Protein AF-A0A4Q5V086-F1 (afdb_monomer)

Nearest PDB structures (foldseek):
  8upi-assembly1_A  TM=7.782E-01  e=4.103E-27  Mesorhizobium sp. AP09
  1uqw-assembly2_B  TM=8.683E-01  e=8.992E-23  Escherichia coli K-12
  6hlx-assembly1_A  TM=8.145E-01  e=2.356E-22  Agrobacterium tumefaciens
  7ofw-assembly1_A  TM=7.647E-01  e=2.782E-21  Haemophilus influenzae 86-028NP
  7ofz-assembly2_A  TM=7.663E-01  e=8.734E-21  Haemophilus influenzae 86-028NP

Sequence (528 aa):
MWAVHQLYSTLVEVDANGSLKPLIARSWEFSPDKKSIRFNLRTDIFFHNDAVFANGKGRRIIAEDVRYSLNRIIDAATASPGAWIFNNRVDSLQPFVAINDSTFQVNLLKPFHPILGILSMQYCSVVPKEAVEKYGLDFRRHAVGSGPFQFVAWEEGQALILKKNEHYFERDSAGNTLPYLDGVKVNFYDSKATEFLEFRQGRLDFINDIDPSFKDEVLTKTGNLKKQWEGMIYLNKHPYLNIEYFGILHDSSNALLKNSPLRFKKVRQAINYAINRKKMMLYLRNSIGTAAESGFVPQGLPSFDADKVKGYNYDVERAQRLLTEAGFPAGKGLPEIKLLTIPIYTNLASYVANELKQVGVQPICQSRWLNAVSVRLTPEQYATVANMPFVKAIQAIDPAIVITSIALPANPHMAPVMSQIQAPDFMKAGLTGRFVNIGVIDAGFFGADSANALKHIFARDGVKRVRDYVNEKKTHSDLFRTLESNADFHGTEVLAAIAGNDPSENIQFGLATDATFYLARSDQGNRE

Secondary structure (DSSP, 8-state):
-HHHHHH---SEEE-TTS-EEESSEEEEEE-TTSSEEEEEEPSS-BPPP-TTSGGGPPPBP-HHHHHHHHHHHH-GGGT-TTGGGGTTTB-SS-SEEEEETTEEEEEBSS--TTHHHHHTSGGG----HHHHHHHGGGGGGS----SSEEEEEEETTTEEEEEE-TT---B-TT-PBSP-SSEEEEE--S-HHHHHHHHHTTS-S--S---TTTHHHHB-TTSPBPGGGTTT--------S----------TTSGGGTT-GGGSHHHHHHHHHT--HHHHHHHHSTT-S----S-SS-TTSTT--TTT-------HHHHHHHHHHTT-GGGTTPPPEEEEE-GGGHHHHHHHHHHHHHTT--EEEEE-S-S-------HHHHHHHHT-TT----------S----PPPPP-PEEPHHHHHTTHHHHHHTT---TT-EEEEEES--TTTTT-GGGHHHHHTT-EEEEEESS-TT--TTHHHH--SSGGGGHHHHHHHHHH-EETTTTEE--S-TT-EEEEEE---SS--

Foldseek 3Di:
DVVLQQFFAFQWAADPLRDIAGDQFNDWDADPQQQKIKTFGDFQFWKCFAPLDDVSGTDTQFLVLLQVLVVLLCDVVNVHPNVVLCVQFFDPPPQWDRPDRGMIMGGTPHNDVCVSVSRNDSSSTGADPSLCVVCPVCCVQVPMHGHQWHWDGDDPQAKTKTAGDPSRDDADPVRHDDDPDRIDIDGHDPDLVVVVVCVLVVNDPDDDDHQLVCCVVAAALQRDGDPVCVVVDDDDADFDFDFDDFDQDQPCVDPVCVQALSVDPLLVLLLLQLAAQVVCCSPRVSVSDDRPQFDGGGPSDPPGDSPPRGGYHHDLVSSQVSCVVSVQRLNNPHDEAEAEDAPSCPVVSVRSQVSCVSSNHHYDYDYPPDLDDDDDADPVRCVVLVPDPSNPDDDDDPCPPPPPPDPPQPQFAEDPVCVVVVVVVCVVVVNFLAAAEDEQEFQAQAQLCPDQQNVLCVVVVQEVEEEEPPDRVDDRVCRHHDDPAPRNNVSSVVVQLAATAHSVNSYRNHRHVRYRYYYYYDHNPVPD

pLDDT: mean 88.46, std 11.29, range [31.58, 98.81]

Mean predicted aligned error: 15.0 Å

Structure (mmCIF, N/CA/C/O backbone):
data_AF-A0A4Q5V086-F1
#
_entry.id   AF-A0A4Q5V086-F1
#
loop_
_atom_site.group_PDB
_atom_site.id
_atom_site.type_symbol
_atom_site.label_atom_id
_atom_site.label_alt_id
_atom_site.label_comp_id
_atom_site.label_asym_id
_atom_site.label_entity_id
_atom_site.label_seq_id
_atom_site.pdbx_PDB_ins_code
_atom_site.Cartn_x
_atom_site.Cartn_y
_atom_site.Cartn_z
_atom_site.occupancy
_atom_site.B_iso_or_equiv
_atom_site.auth_seq_id
_atom_site.auth_comp_id
_atom_site.auth_asym_id
_atom_site.auth_atom_id
_atom_site.pdbx_PDB_model_num
ATOM 1 N N . MET A 1 1 ? -4.009 0.161 1.620 1.00 58.19 1 MET A N 1
ATOM 2 C CA . MET A 1 1 ? -3.308 0.682 2.818 1.00 58.19 1 MET A CA 1
ATOM 3 C C . MET A 1 1 ? -3.988 1.916 3.392 1.00 58.19 1 MET A C 1
ATOM 5 O O . MET A 1 1 ? -4.341 1.856 4.555 1.00 58.19 1 MET A O 1
ATOM 9 N N . TRP A 1 2 ? -4.232 2.981 2.617 1.00 77.31 2 TRP A N 1
ATOM 10 C CA . TRP A 1 2 ? -4.774 4.243 3.154 1.00 77.31 2 TRP A CA 1
ATOM 11 C C . TRP A 1 2 ? -6.122 4.073 3.863 1.00 77.31 2 TRP A C 1
ATOM 13 O O . TRP A 1 2 ? -6.234 4.405 5.033 1.00 77.31 2 TRP A O 1
ATOM 23 N N . ALA A 1 3 ? -7.103 3.442 3.212 1.00 87.50 3 ALA A N 1
ATOM 24 C CA . ALA A 1 3 ? -8.406 3.181 3.830 1.00 87.50 3 ALA A CA 1
ATOM 25 C C . ALA A 1 3 ? -8.333 2.316 5.106 1.00 87.50 3 ALA A C 1
ATOM 27 O O . ALA A 1 3 ? -9.160 2.469 5.996 1.00 87.50 3 ALA A O 1
ATOM 28 N N . VAL A 1 4 ? -7.330 1.436 5.217 1.00 91.75 4 VAL A N 1
ATOM 29 C CA . VAL A 1 4 ? -7.139 0.579 6.401 1.00 91.75 4 VAL A CA 1
ATOM 30 C C . VAL A 1 4 ? -6.688 1.422 7.593 1.00 91.75 4 VAL A C 1
ATOM 32 O O . VAL A 1 4 ? -7.256 1.290 8.670 1.00 91.75 4 VAL A O 1
ATOM 35 N N . HIS A 1 5 ? -5.756 2.354 7.376 1.00 90.38 5 HIS A N 1
ATOM 36 C CA . HIS A 1 5 ? -5.285 3.278 8.412 1.00 90.38 5 HIS A CA 1
ATOM 37 C C . HIS A 1 5 ? -6.404 4.178 8.958 1.00 90.38 5 HIS A C 1
ATOM 39 O O . HIS A 1 5 ? -6.404 4.540 10.128 1.00 90.38 5 HIS A O 1
ATOM 45 N N . GLN A 1 6 ? -7.400 4.497 8.125 1.00 94.88 6 GLN A N 1
ATOM 46 C CA . GLN A 1 6 ? -8.560 5.278 8.561 1.00 94.88 6 GLN A CA 1
ATOM 47 C C . GLN A 1 6 ? -9.532 4.470 9.426 1.00 94.88 6 GLN A C 1
ATOM 49 O O . GLN A 1 6 ? -10.241 5.052 10.242 1.00 94.88 6 GLN A O 1
ATOM 54 N N . LEU A 1 7 ? -9.574 3.147 9.251 1.00 96.62 7 LEU A N 1
ATOM 55 C CA . LEU A 1 7 ? -10.526 2.252 9.910 1.00 96.62 7 LEU A CA 1
ATOM 56 C C . LEU A 1 7 ? -9.970 1.616 11.186 1.00 96.62 7 LEU A C 1
ATOM 58 O O . LEU A 1 7 ? -10.720 1.370 12.129 1.00 96.62 7 LEU A O 1
ATOM 62 N N . TYR A 1 8 ? -8.673 1.332 11.244 1.00 97.50 8 TYR A N 1
ATOM 63 C CA . TYR A 1 8 ? -8.088 0.491 12.286 1.00 97.50 8 TYR A CA 1
ATOM 64 C C . TYR A 1 8 ? -6.887 1.146 12.963 1.00 97.50 8 TYR A C 1
ATOM 66 O O . TYR A 1 8 ? -6.212 1.985 12.379 1.00 97.50 8 TYR A O 1
ATOM 74 N N . SER A 1 9 ? -6.579 0.692 14.179 1.00 97.50 9 SER A N 1
ATOM 75 C CA . SER A 1 9 ? -5.392 1.109 14.930 1.00 97.50 9 SER A CA 1
ATOM 76 C C . SER A 1 9 ? -4.487 -0.091 15.229 1.00 97.50 9 SER A C 1
ATOM 78 O O . SER A 1 9 ? -4.946 -1.226 15.366 1.00 97.50 9 SER A O 1
ATOM 80 N N . THR A 1 10 ? -3.186 0.160 15.327 1.00 97.81 10 THR A N 1
ATOM 81 C CA . THR A 1 10 ? -2.130 -0.799 15.694 1.00 97.81 10 THR A CA 1
ATOM 82 C C . THR A 1 10 ? -1.638 -0.556 17.129 1.00 97.81 10 THR A C 1
ATOM 84 O O . THR A 1 10 ? -2.031 0.406 17.790 1.00 97.81 10 THR A O 1
ATOM 87 N N . LEU A 1 11 ? -0.754 -1.421 17.644 1.00 97.88 11 LEU A N 1
ATOM 88 C CA . LEU A 1 11 ? -0.121 -1.211 18.959 1.00 97.88 11 LEU A CA 1
ATOM 89 C C . LEU A 1 11 ? 0.685 0.091 19.018 1.00 97.88 11 LEU A C 1
ATOM 91 O O . LEU A 1 11 ? 0.629 0.818 20.008 1.00 97.88 11 LEU A O 1
ATOM 95 N N . VAL A 1 12 ? 1.436 0.348 17.956 1.00 97.31 12 VAL A N 1
ATOM 96 C CA . VAL A 1 12 ? 2.321 1.499 17.773 1.00 97.31 12 VAL A CA 1
ATOM 97 C C . VAL A 1 12 ? 2.159 2.007 16.349 1.00 97.31 12 VAL A C 1
ATOM 99 O O . VAL A 1 12 ? 1.718 1.257 15.478 1.00 97.31 12 VAL A O 1
ATOM 102 N N . GLU A 1 13 ? 2.548 3.243 16.095 1.00 94.50 13 GLU A N 1
ATOM 103 C CA . GLU A 1 13 ? 2.514 3.845 14.762 1.00 94.50 13 GLU A CA 1
ATOM 104 C C . GLU A 1 13 ? 3.853 4.490 14.404 1.00 94.50 13 GLU A C 1
ATOM 106 O O . GLU A 1 13 ? 4.751 4.593 15.241 1.00 94.50 13 GLU A O 1
ATOM 111 N N . VAL A 1 14 ? 3.990 4.905 13.147 1.00 90.44 14 VAL A N 1
ATOM 112 C CA . VAL A 1 14 ? 5.159 5.631 12.650 1.00 90.44 14 VAL A CA 1
ATOM 113 C C . VAL A 1 14 ? 4.735 7.059 12.347 1.00 90.44 14 VAL A C 1
ATOM 115 O O . VAL A 1 14 ? 3.826 7.276 11.550 1.00 90.44 14 VAL A O 1
ATOM 118 N N . ASP A 1 15 ? 5.399 8.026 12.971 1.00 86.81 15 ASP A N 1
ATOM 119 C CA . ASP A 1 15 ? 5.109 9.438 12.747 1.00 86.81 15 ASP A CA 1
ATOM 120 C C . ASP A 1 15 ? 5.663 9.953 11.408 1.00 86.81 15 ASP A C 1
ATOM 122 O O . ASP A 1 15 ? 6.381 9.260 10.683 1.00 86.81 15 ASP A O 1
ATOM 126 N N . ALA A 1 16 ? 5.375 11.218 11.094 1.00 81.38 16 ALA A N 1
ATOM 127 C CA . ALA A 1 16 ? 5.853 11.873 9.875 1.00 81.38 16 ALA A CA 1
ATOM 128 C C . ALA A 1 16 ? 7.392 11.903 9.728 1.00 81.38 16 ALA A C 1
ATOM 130 O O . ALA A 1 16 ? 7.892 12.092 8.621 1.00 81.38 16 ALA A O 1
ATOM 131 N N . ASN A 1 17 ? 8.144 11.694 10.814 1.00 81.00 17 ASN A N 1
ATOM 132 C CA . ASN A 1 17 ? 9.607 11.645 10.820 1.00 81.00 17 ASN A CA 1
ATOM 133 C C . ASN A 1 17 ? 10.151 10.207 10.739 1.00 81.00 17 ASN A C 1
ATOM 135 O O . ASN A 1 17 ? 11.357 9.997 10.871 1.00 81.00 17 ASN A O 1
ATOM 139 N N . GLY A 1 18 ? 9.288 9.201 10.568 1.00 81.00 18 GLY A N 1
ATOM 140 C CA . GLY A 1 18 ? 9.691 7.797 10.556 1.00 81.00 18 GLY A CA 1
ATOM 141 C C . GLY A 1 18 ? 9.963 7.216 11.949 1.00 81.00 18 GLY A C 1
ATOM 142 O O . GLY A 1 18 ? 10.525 6.124 12.052 1.00 81.00 18 GLY A O 1
ATOM 143 N N . SER A 1 19 ? 9.596 7.924 13.020 1.00 88.44 19 SER A N 1
ATOM 144 C CA . SER A 1 19 ? 9.821 7.495 14.401 1.00 88.44 19 SER A CA 1
ATOM 145 C C . SER A 1 19 ? 8.622 6.734 14.951 1.00 88.44 19 SER A C 1
ATOM 147 O O . SER A 1 19 ? 7.474 7.121 14.749 1.00 88.44 19 SER A O 1
ATOM 149 N N . LEU A 1 20 ? 8.893 5.658 15.690 1.00 92.75 20 LEU A N 1
ATOM 150 C CA . LEU A 1 20 ? 7.855 4.863 16.341 1.00 92.75 20 LEU A CA 1
ATOM 151 C C . LEU A 1 20 ? 7.241 5.621 17.519 1.00 92.75 20 LEU A C 1
ATOM 153 O O . LEU A 1 20 ? 7.971 6.122 18.377 1.00 92.75 20 LEU A O 1
ATOM 157 N N . LYS A 1 21 ? 5.909 5.644 17.591 1.00 95.19 21 LYS A N 1
ATOM 158 C CA . LYS A 1 21 ? 5.149 6.281 18.669 1.00 95.19 21 LYS A CA 1
ATOM 159 C C . LYS A 1 21 ? 4.078 5.360 19.265 1.00 95.19 21 LYS A C 1
ATOM 161 O O . LYS A 1 21 ? 3.622 4.429 18.597 1.00 95.19 21 LYS A O 1
ATOM 166 N N . PRO A 1 22 ? 3.699 5.600 20.534 1.00 96.75 22 PRO A N 1
ATOM 167 C CA . PRO A 1 22 ? 2.520 4.999 21.154 1.00 96.75 22 PRO A CA 1
ATOM 168 C C . PRO A 1 22 ? 1.254 5.185 20.311 1.00 96.75 22 PRO A C 1
ATOM 170 O O . PRO A 1 22 ? 1.019 6.286 19.833 1.00 96.75 22 PRO A O 1
ATOM 173 N N . LEU A 1 23 ? 0.427 4.140 20.205 1.00 96.88 23 LEU A N 1
ATOM 174 C CA . LEU A 1 23 ? -0.945 4.237 19.692 1.00 96.88 23 LEU A CA 1
ATOM 175 C C . LEU A 1 23 ? -1.896 3.505 20.649 1.00 96.88 23 LEU A C 1
ATOM 177 O O . LEU A 1 23 ? -2.255 4.077 21.676 1.00 96.88 23 LEU A O 1
ATOM 181 N N . ILE A 1 24 ? -2.240 2.229 20.405 1.00 98.38 24 ILE A N 1
ATOM 182 C CA . ILE A 1 24 ? -2.994 1.426 21.390 1.00 98.38 24 ILE A CA 1
ATOM 183 C C . ILE A 1 24 ? -2.149 1.148 22.639 1.00 98.38 24 ILE A C 1
ATOM 185 O O . ILE A 1 24 ? -2.652 1.184 23.765 1.00 98.38 24 ILE A O 1
ATOM 189 N N . ALA A 1 25 ? -0.855 0.876 22.468 1.00 98.38 25 ALA A N 1
ATOM 190 C CA . ALA A 1 25 ? 0.077 0.793 23.581 1.00 98.38 25 ALA A CA 1
ATOM 191 C C . ALA A 1 25 ? 0.525 2.198 23.982 1.00 98.38 25 ALA A C 1
ATOM 193 O O . ALA A 1 25 ? 1.015 2.941 23.139 1.00 98.38 25 ALA A O 1
ATOM 194 N N . ARG A 1 26 ? 0.428 2.540 25.273 1.00 97.38 26 ARG A N 1
ATOM 195 C CA . ARG A 1 26 ? 0.976 3.795 25.821 1.00 97.38 26 ARG A CA 1
ATOM 196 C C . ARG A 1 26 ? 2.487 3.733 26.054 1.00 97.38 26 ARG A C 1
ATOM 198 O O . ARG A 1 26 ? 3.147 4.764 26.068 1.00 97.38 26 ARG A O 1
ATOM 205 N N . SER A 1 27 ? 3.027 2.537 26.283 1.00 98.19 27 SER A N 1
ATOM 206 C CA . SER A 1 27 ? 4.461 2.299 26.468 1.00 98.19 27 SER A CA 1
ATOM 207 C C . SER A 1 27 ? 4.816 0.833 26.233 1.00 98.19 27 SER A C 1
ATOM 209 O O . SER A 1 27 ? 3.940 -0.039 26.252 1.00 98.19 27 SER A O 1
ATOM 211 N N . TRP A 1 28 ? 6.105 0.557 26.035 1.00 98.00 28 TRP A N 1
ATOM 212 C CA . TRP A 1 28 ? 6.639 -0.796 25.928 1.00 98.00 28 TRP A CA 1
ATOM 213 C C . TRP A 1 28 ? 8.042 -0.906 26.524 1.00 98.00 28 TRP A C 1
ATOM 215 O O . TRP A 1 28 ? 8.786 0.072 26.570 1.00 98.00 28 TRP A O 1
ATOM 225 N N . GLU A 1 29 ? 8.409 -2.113 26.943 1.00 97.88 29 GLU A N 1
ATOM 226 C CA . GLU A 1 29 ? 9.718 -2.427 27.511 1.00 97.88 29 GLU A CA 1
ATOM 227 C C . GLU A 1 29 ? 10.217 -3.777 26.981 1.00 97.88 29 GLU A C 1
ATOM 229 O O . GLU A 1 29 ? 9.461 -4.749 26.914 1.00 97.88 29 GLU A O 1
ATOM 234 N N . PHE A 1 30 ? 11.492 -3.835 26.591 1.00 97.75 30 PHE A N 1
ATOM 235 C CA . PHE A 1 30 ? 12.157 -5.088 26.234 1.00 97.75 30 PHE A CA 1
ATOM 236 C C . PHE A 1 30 ? 12.659 -5.790 27.496 1.00 97.75 30 PHE A C 1
ATOM 238 O O . PHE A 1 30 ? 13.231 -5.144 28.371 1.00 97.75 30 PHE A O 1
ATOM 245 N N . SER A 1 31 ? 12.551 -7.118 27.552 1.00 97.62 31 SER A N 1
ATOM 246 C CA . SER A 1 31 ? 13.264 -7.895 28.569 1.00 97.62 31 SER A CA 1
ATOM 247 C C . SER A 1 31 ? 14.785 -7.690 28.468 1.00 97.62 31 SER A C 1
ATOM 249 O O . SER A 1 31 ? 15.289 -7.360 27.388 1.00 97.62 31 SER A O 1
ATOM 251 N N . PRO A 1 32 ? 15.554 -7.941 29.547 1.00 97.62 32 PRO A N 1
ATOM 252 C CA . PRO A 1 32 ? 17.013 -7.798 29.527 1.00 97.62 32 PRO A CA 1
ATOM 253 C C . PRO A 1 32 ? 17.706 -8.593 28.408 1.00 97.62 32 PRO A C 1
ATOM 255 O O . PRO A 1 32 ? 18.668 -8.119 27.804 1.00 97.62 32 PRO A O 1
ATOM 258 N N . ASP A 1 33 ? 17.183 -9.777 28.076 1.00 96.75 33 ASP A N 1
ATOM 259 C CA . ASP A 1 33 ? 17.673 -10.627 26.985 1.00 96.75 33 ASP A CA 1
ATOM 260 C C . ASP A 1 33 ? 17.152 -10.221 25.592 1.00 96.75 33 ASP A C 1
ATOM 262 O O . ASP A 1 33 ? 17.546 -10.816 24.588 1.00 96.75 33 ASP A O 1
ATOM 266 N N . LYS A 1 34 ? 16.279 -9.207 25.519 1.00 97.31 34 LYS A N 1
ATOM 267 C CA . LYS A 1 34 ? 15.634 -8.668 24.312 1.00 97.31 34 LYS A CA 1
ATOM 268 C C . LYS A 1 34 ? 14.819 -9.697 23.521 1.00 97.31 34 LYS A C 1
ATOM 270 O O . LYS A 1 34 ? 14.572 -9.489 22.331 1.00 97.31 34 LYS A O 1
ATOM 275 N N . LYS A 1 35 ? 14.406 -10.799 24.152 1.00 97.25 35 LYS A N 1
ATOM 276 C CA . LYS A 1 35 ? 13.562 -11.833 23.535 1.00 97.25 35 LYS A CA 1
ATOM 277 C C . LYS A 1 35 ? 12.078 -11.667 23.825 1.00 97.25 35 LYS A C 1
ATOM 279 O O . LYS A 1 35 ? 11.275 -12.380 23.242 1.00 97.25 35 LYS A O 1
ATOM 284 N N . SER A 1 36 ? 11.688 -10.728 24.673 1.00 97.56 36 SER A N 1
ATOM 285 C CA . SER A 1 36 ? 10.282 -10.397 24.876 1.00 97.56 36 SER A CA 1
ATOM 286 C C . SER A 1 36 ? 10.082 -8.895 24.966 1.00 97.56 36 SER A C 1
ATOM 288 O O . SER A 1 36 ? 11.007 -8.148 25.297 1.00 97.56 36 SER A O 1
ATOM 290 N N . ILE A 1 37 ? 8.874 -8.457 24.627 1.00 98.25 37 ILE A N 1
ATOM 291 C CA . ILE A 1 37 ? 8.463 -7.058 24.698 1.00 98.25 37 ILE A CA 1
ATOM 292 C C . ILE A 1 37 ? 7.121 -7.004 25.393 1.00 98.25 37 ILE A C 1
ATOM 294 O O . ILE A 1 37 ? 6.160 -7.608 24.915 1.00 98.25 37 ILE A O 1
ATOM 298 N N . ARG A 1 38 ? 7.053 -6.269 26.499 1.00 98.56 38 ARG A N 1
ATOM 299 C CA . ARG A 1 38 ? 5.820 -6.031 27.243 1.00 98.56 38 ARG A CA 1
ATOM 300 C C . ARG A 1 38 ? 5.263 -4.663 26.888 1.00 98.56 38 ARG A C 1
ATOM 302 O O . ARG A 1 38 ? 5.969 -3.669 26.997 1.00 98.56 38 ARG A O 1
ATOM 309 N N . PHE A 1 39 ? 3.998 -4.624 26.500 1.00 98.75 39 PHE A N 1
ATOM 310 C CA . PHE A 1 39 ? 3.241 -3.429 26.155 1.00 98.75 39 PHE A CA 1
ATOM 311 C C . PHE A 1 39 ? 2.220 -3.134 27.250 1.00 98.75 39 PHE A C 1
ATOM 313 O O . PHE A 1 39 ? 1.451 -4.012 27.649 1.00 98.75 39 PHE A O 1
ATOM 320 N N . ASN A 1 40 ? 2.181 -1.879 27.689 1.00 98.75 40 ASN A N 1
ATOM 321 C CA . ASN A 1 40 ? 1.101 -1.362 28.519 1.00 98.75 40 ASN A CA 1
ATOM 322 C C . ASN A 1 40 ? 0.072 -0.708 27.605 1.00 98.75 40 ASN A C 1
ATOM 324 O O . ASN A 1 40 ? 0.410 0.215 26.861 1.00 98.75 40 ASN A O 1
ATOM 328 N N . LEU A 1 41 ? -1.168 -1.180 27.649 1.00 98.75 41 LEU A N 1
ATOM 329 C CA . LEU A 1 41 ? -2.230 -0.691 26.777 1.00 98.75 41 LEU A CA 1
ATOM 330 C C . LEU A 1 41 ? -2.936 0.519 27.384 1.00 98.75 41 LEU A C 1
ATOM 332 O O . LEU A 1 41 ? -2.989 0.701 28.603 1.00 98.75 41 LEU A O 1
ATOM 336 N N . ARG A 1 42 ? -3.469 1.359 26.504 1.00 97.94 42 ARG A N 1
ATOM 337 C CA . ARG A 1 42 ? -4.410 2.417 26.853 1.00 97.94 42 ARG A CA 1
ATOM 338 C C . ARG A 1 42 ? -5.757 1.827 27.259 1.00 97.94 42 ARG A C 1
ATOM 340 O O . ARG A 1 42 ? -6.145 0.753 26.810 1.00 97.94 42 ARG A O 1
ATOM 347 N N . THR A 1 43 ? -6.477 2.551 28.107 1.00 96.56 43 THR A N 1
ATOM 348 C CA . THR A 1 43 ? -7.786 2.131 28.634 1.00 96.56 43 THR A CA 1
ATOM 349 C C . THR A 1 43 ? -8.941 2.985 28.114 1.00 96.56 43 THR A C 1
ATOM 351 O O . THR A 1 43 ? -10.079 2.776 28.516 1.00 96.56 43 THR A O 1
ATOM 354 N N . ASP A 1 44 ? -8.654 3.942 27.235 1.00 96.06 44 ASP A N 1
ATOM 355 C CA . ASP A 1 44 ? -9.584 4.925 26.676 1.00 96.06 44 ASP A CA 1
ATOM 356 C C . ASP A 1 44 ? -9.870 4.702 25.180 1.00 96.06 44 ASP A C 1
ATOM 358 O O . ASP A 1 44 ? -10.437 5.571 24.524 1.00 96.06 44 ASP A O 1
ATOM 362 N N . ILE A 1 45 ? -9.497 3.539 24.634 1.00 97.69 45 ILE A N 1
ATOM 363 C CA . ILE A 1 45 ? -9.699 3.198 23.221 1.00 97.69 45 ILE A CA 1
ATOM 364 C C . ILE A 1 45 ? -10.804 2.158 23.084 1.00 97.69 45 ILE A C 1
ATOM 366 O O . ILE A 1 45 ? -10.782 1.115 23.743 1.00 97.69 45 ILE A O 1
ATOM 370 N N . PHE A 1 46 ? -11.744 2.436 22.186 1.00 97.94 46 PHE A N 1
ATOM 371 C CA . PHE A 1 46 ? -12.928 1.627 21.931 1.00 97.94 46 PHE A CA 1
ATOM 372 C C . PHE A 1 46 ? -12.998 1.239 20.457 1.00 97.94 46 PHE A C 1
ATOM 374 O O . PHE A 1 46 ? -12.552 1.986 19.582 1.00 97.94 46 PHE A O 1
ATOM 381 N N . PHE A 1 47 ? -13.576 0.072 20.182 1.00 98.56 47 PHE A N 1
ATOM 382 C CA . PHE A 1 47 ? -13.976 -0.273 18.825 1.00 98.56 47 PHE A CA 1
ATOM 383 C C . PHE A 1 47 ? -15.128 0.621 18.348 1.00 98.56 47 PHE A C 1
ATOM 385 O O . PHE A 1 47 ? -15.832 1.244 19.144 1.00 98.56 47 PHE A O 1
ATOM 392 N N . HIS A 1 48 ? -15.337 0.672 17.037 1.00 98.19 48 HIS A N 1
ATOM 393 C CA . HIS A 1 48 ? -16.498 1.308 16.428 1.00 98.19 48 HIS A CA 1
ATOM 394 C C . HIS A 1 48 ? -17.798 0.642 16.894 1.00 98.19 48 HIS A C 1
ATOM 396 O O . HIS A 1 48 ? -17.820 -0.532 17.265 1.00 98.19 48 HIS A O 1
ATOM 402 N N . ASN A 1 49 ? -18.895 1.398 16.860 1.00 96.94 49 ASN A N 1
ATOM 403 C CA . ASN A 1 49 ? -20.223 0.867 17.157 1.00 96.94 49 ASN A CA 1
ATOM 404 C C . ASN A 1 49 ? -20.651 -0.119 16.070 1.00 96.94 49 ASN A C 1
ATOM 406 O O . ASN A 1 49 ? -20.582 0.202 14.886 1.00 96.94 49 ASN A O 1
ATOM 410 N N . ASP A 1 50 ? -21.116 -1.292 16.483 1.00 96.75 50 ASP A N 1
ATOM 411 C CA . ASP A 1 50 ? -21.582 -2.339 15.583 1.00 96.75 50 ASP A CA 1
ATOM 412 C C . ASP A 1 50 ? -22.509 -3.313 16.323 1.00 96.75 50 ASP A C 1
ATOM 414 O O . ASP A 1 50 ? -22.364 -3.543 17.527 1.00 96.75 50 ASP A O 1
ATOM 418 N N . ALA A 1 51 ? -23.451 -3.913 15.593 1.00 96.19 51 ALA A N 1
ATOM 419 C CA . ALA A 1 51 ? -24.437 -4.859 16.113 1.00 96.19 51 ALA A CA 1
ATOM 420 C C . ALA A 1 51 ? -23.839 -6.178 16.648 1.00 96.19 51 ALA A C 1
ATOM 422 O O . ALA A 1 51 ? -24.579 -7.018 17.163 1.00 96.19 51 ALA A O 1
ATOM 423 N N . VAL A 1 52 ? -22.535 -6.426 16.489 1.00 96.69 52 VAL A N 1
ATOM 424 C CA . VAL A 1 52 ? -21.828 -7.532 17.164 1.00 96.69 52 VAL A CA 1
ATOM 425 C C . VAL A 1 52 ? -21.702 -7.306 18.667 1.00 96.69 52 VAL A C 1
ATOM 427 O O . VAL A 1 52 ? -21.606 -8.271 19.419 1.00 96.69 52 VAL A O 1
ATOM 430 N N . PHE A 1 53 ? -21.693 -6.048 19.109 1.00 97.75 53 PHE A N 1
ATOM 431 C CA . PHE A 1 53 ? -21.496 -5.705 20.508 1.00 97.75 53 PHE A CA 1
ATOM 432 C C . PHE A 1 53 ? -22.822 -5.534 21.245 1.00 97.75 53 PHE A C 1
ATOM 434 O O . PHE A 1 53 ? -23.870 -5.254 20.655 1.00 97.75 53 PHE A O 1
ATOM 441 N N . ALA A 1 54 ? -22.767 -5.649 22.572 1.00 95.31 54 ALA A N 1
ATOM 442 C CA . ALA A 1 54 ? -23.918 -5.417 23.431 1.00 95.31 54 ALA A CA 1
ATOM 443 C C . ALA A 1 54 ? -24.517 -4.021 23.177 1.00 95.31 54 ALA A C 1
ATOM 445 O O . ALA A 1 54 ? -23.823 -3.003 23.236 1.00 95.31 54 ALA A O 1
ATOM 446 N N . ASN A 1 55 ? -25.821 -3.979 22.889 1.00 94.44 55 ASN A N 1
ATOM 447 C CA . ASN A 1 55 ? -26.570 -2.760 22.556 1.00 94.44 55 ASN A CA 1
ATOM 448 C C . ASN A 1 55 ? -26.017 -1.977 21.348 1.00 94.44 55 ASN A C 1
ATOM 450 O O . ASN A 1 55 ? -26.253 -0.774 21.238 1.00 94.44 55 ASN A O 1
ATOM 454 N N . GLY A 1 56 ? -25.253 -2.628 20.466 1.00 95.38 56 GLY A N 1
ATOM 455 C CA . GLY A 1 56 ? -24.647 -1.987 19.300 1.00 95.38 56 GLY A CA 1
ATOM 456 C C . GLY A 1 56 ? -23.496 -1.028 19.623 1.00 95.38 56 GLY A C 1
ATOM 457 O O . GLY A 1 56 ? -23.075 -0.276 18.747 1.00 95.38 56 GLY A O 1
ATOM 458 N N . LYS A 1 57 ? -23.004 -1.000 20.871 1.00 96.69 57 LYS A N 1
ATOM 459 C CA . LYS A 1 57 ? -21.970 -0.055 21.317 1.00 96.69 57 LYS A CA 1
ATOM 460 C C . LYS A 1 57 ? -20.605 -0.720 21.375 1.00 96.69 57 LYS A C 1
ATOM 462 O O . LYS A 1 57 ? -20.444 -1.738 22.043 1.00 96.69 57 LYS A O 1
ATOM 467 N N . GLY A 1 58 ? -19.622 -0.112 20.718 1.00 97.06 58 GLY A N 1
ATOM 468 C CA . GLY A 1 58 ? -18.248 -0.595 20.717 1.00 97.06 58 GLY A CA 1
ATOM 469 C C . GLY A 1 58 ? -17.682 -0.681 22.133 1.00 97.06 58 GLY A C 1
ATOM 470 O O . GLY A 1 58 ? -17.818 0.247 22.933 1.00 97.06 58 GLY A O 1
ATOM 471 N N . ARG A 1 59 ? -17.059 -1.815 22.462 1.00 97.56 59 ARG A N 1
ATOM 472 C CA . ARG A 1 59 ? -16.392 -2.005 23.757 1.00 97.56 59 ARG A CA 1
ATOM 473 C C . ARG A 1 59 ? -14.933 -1.552 23.711 1.00 97.56 59 ARG A C 1
ATOM 475 O O . ARG A 1 59 ? -14.346 -1.386 22.642 1.00 97.56 59 ARG A O 1
ATOM 482 N N . ARG A 1 60 ? -14.346 -1.391 24.898 1.00 98.00 60 ARG A N 1
ATOM 483 C CA . ARG A 1 60 ? -12.923 -1.087 25.084 1.00 98.00 60 ARG A CA 1
ATOM 484 C C . ARG A 1 60 ? -12.044 -2.186 24.473 1.00 98.00 60 ARG A C 1
ATOM 486 O O . ARG A 1 60 ? -12.369 -3.370 24.596 1.00 98.00 60 ARG A O 1
ATOM 493 N N . ILE A 1 61 ? -10.922 -1.783 23.876 1.00 98.56 61 ILE A N 1
ATOM 494 C CA . ILE A 1 61 ? -9.865 -2.696 23.425 1.00 98.56 61 ILE A CA 1
ATOM 495 C C . ILE A 1 61 ? -9.108 -3.251 24.637 1.00 98.56 61 ILE A C 1
ATOM 497 O O . ILE A 1 61 ? -8.711 -2.504 25.536 1.00 98.56 61 ILE A O 1
ATOM 501 N N . ILE A 1 62 ? -8.881 -4.564 24.646 1.00 98.75 62 ILE A N 1
ATOM 502 C CA . ILE A 1 62 ? -8.094 -5.275 25.661 1.00 98.75 62 ILE A CA 1
ATOM 503 C C . ILE A 1 62 ? -6.932 -6.050 25.032 1.00 98.75 62 ILE A C 1
ATOM 505 O O . ILE A 1 62 ? -6.885 -6.273 23.823 1.00 98.75 62 ILE A O 1
ATOM 509 N N . ALA A 1 63 ? -5.984 -6.506 25.854 1.00 98.81 63 ALA A N 1
ATOM 510 C CA . ALA A 1 63 ? -4.832 -7.285 25.385 1.00 98.81 63 ALA A CA 1
ATOM 511 C C . ALA A 1 63 ? -5.220 -8.568 24.640 1.00 98.81 63 ALA A C 1
ATOM 513 O O . ALA A 1 63 ? -4.489 -9.006 23.752 1.00 98.81 63 ALA A O 1
ATOM 514 N N . GLU A 1 64 ? -6.374 -9.148 24.965 1.00 98.75 64 GLU A N 1
ATOM 515 C CA . GLU A 1 64 ? -6.899 -10.317 24.265 1.00 98.75 64 GLU A CA 1
ATOM 516 C C . GLU A 1 64 ? -7.252 -10.012 22.801 1.00 98.75 64 GLU A C 1
ATOM 518 O O . GLU A 1 64 ? -7.007 -10.849 21.938 1.00 98.75 64 GLU A O 1
ATOM 523 N N . ASP A 1 65 ? -7.717 -8.798 22.484 1.00 98.81 65 ASP A N 1
ATOM 524 C CA . ASP A 1 65 ? -7.981 -8.390 21.098 1.00 98.81 65 ASP A CA 1
ATOM 525 C C . ASP A 1 65 ? -6.689 -8.311 20.286 1.00 98.81 65 ASP A C 1
ATOM 527 O O . ASP A 1 65 ? -6.629 -8.746 19.134 1.00 98.81 65 ASP A O 1
ATOM 531 N N . VAL A 1 66 ? -5.623 -7.794 20.903 1.00 98.75 66 VAL A N 1
ATOM 532 C CA . VAL A 1 66 ? -4.286 -7.741 20.299 1.00 98.75 66 VAL A CA 1
ATOM 533 C C . VAL A 1 66 ? -3.775 -9.159 20.055 1.00 98.75 66 VAL A C 1
ATOM 535 O O . VAL A 1 66 ? -3.344 -9.487 18.949 1.00 98.75 66 VAL A O 1
ATOM 538 N N . ARG A 1 67 ? -3.868 -10.022 21.075 1.00 98.75 67 ARG A N 1
ATOM 539 C CA . ARG A 1 67 ? -3.469 -11.428 20.991 1.00 98.75 67 ARG A CA 1
ATOM 540 C C . ARG A 1 67 ? -4.223 -12.147 19.877 1.00 98.75 67 ARG A C 1
ATOM 542 O O . ARG A 1 67 ? -3.596 -12.838 19.076 1.00 98.75 67 ARG A O 1
ATOM 549 N N . TYR A 1 68 ? -5.541 -11.988 19.816 1.00 98.44 68 TYR A N 1
ATOM 550 C CA . TYR A 1 68 ? -6.389 -12.566 18.780 1.00 98.44 68 TYR A CA 1
ATOM 551 C C . TYR A 1 68 ? -5.974 -12.084 17.385 1.00 98.44 68 TYR A C 1
ATOM 553 O O . TYR A 1 68 ? -5.704 -12.896 16.500 1.00 98.44 68 TYR A O 1
ATOM 561 N N . SER A 1 69 ? -5.837 -10.768 17.210 1.00 97.94 69 SER A N 1
ATOM 562 C CA . SER A 1 69 ? -5.516 -10.142 15.923 1.00 97.94 69 SER A CA 1
ATOM 563 C C . SER A 1 69 ? -4.164 -10.595 15.376 1.00 97.94 69 SER A C 1
ATOM 565 O O . SER A 1 69 ? -4.064 -10.954 14.205 1.00 97.94 69 SER A O 1
ATOM 567 N N . LEU A 1 70 ? -3.130 -10.638 16.222 1.00 98.06 70 LEU A N 1
ATOM 568 C CA . LEU A 1 70 ? -1.799 -11.065 15.789 1.00 98.06 70 LEU A CA 1
ATOM 569 C C . LEU A 1 70 ? -1.718 -12.577 15.548 1.00 98.06 70 LEU A C 1
ATOM 571 O O . LEU A 1 70 ? -1.053 -13.000 14.602 1.00 98.06 70 LEU A O 1
ATOM 575 N N . ASN A 1 71 ? -2.437 -13.395 16.328 1.00 96.81 71 ASN A N 1
ATOM 576 C CA . ASN A 1 71 ? -2.511 -14.837 16.068 1.00 96.81 71 ASN A CA 1
ATOM 577 C C . ASN A 1 71 ? -3.158 -15.144 14.712 1.00 96.81 71 ASN A C 1
ATOM 579 O O . ASN A 1 71 ? -2.660 -16.010 14.001 1.00 96.81 71 ASN A O 1
ATOM 583 N N . ARG A 1 72 ? -4.186 -14.394 14.292 1.00 95.06 72 ARG A N 1
ATOM 584 C CA . ARG A 1 72 ? -4.793 -14.563 12.957 1.00 95.06 72 ARG A CA 1
ATOM 585 C C . ARG A 1 72 ? -3.798 -14.401 11.807 1.00 95.06 72 ARG A C 1
ATOM 587 O O . ARG A 1 72 ? -3.985 -14.989 10.751 1.00 95.06 72 ARG A O 1
ATOM 594 N N . ILE A 1 73 ? -2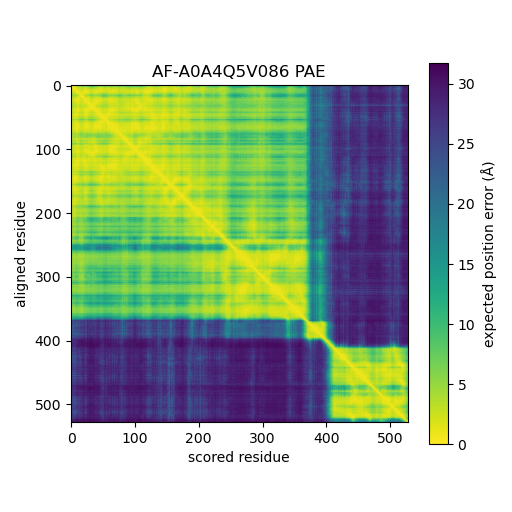.741 -13.608 11.979 1.00 95.12 73 ILE A N 1
ATOM 595 C CA . ILE A 1 73 ? -1.744 -13.389 10.921 1.00 95.12 73 ILE A CA 1
ATOM 596 C C . ILE A 1 73 ? -0.911 -14.652 10.679 1.00 95.12 73 ILE A C 1
ATOM 598 O O . ILE A 1 73 ? -0.537 -14.916 9.538 1.00 95.12 73 ILE A O 1
ATOM 602 N N . ILE A 1 74 ? -0.623 -15.414 11.736 1.00 93.69 74 ILE A N 1
ATOM 603 C CA . ILE A 1 74 ? 0.195 -16.636 11.680 1.00 93.69 74 ILE A CA 1
ATOM 604 C C . ILE A 1 74 ? -0.640 -17.920 11.619 1.00 93.69 74 ILE A C 1
ATOM 606 O O . ILE A 1 74 ? -0.087 -18.996 11.409 1.00 93.69 74 ILE A O 1
ATOM 610 N N . ASP A 1 75 ? -1.956 -17.818 11.792 1.00 91.00 75 ASP A N 1
ATOM 611 C CA . ASP A 1 75 ? -2.876 -18.937 11.651 1.00 91.00 75 ASP A CA 1
ATOM 612 C C . ASP A 1 75 ? -3.000 -19.353 10.177 1.00 91.00 75 ASP A C 1
ATOM 614 O O . ASP A 1 75 ? -3.439 -18.582 9.315 1.00 91.00 75 ASP A O 1
ATOM 618 N N . ALA A 1 76 ? -2.644 -20.607 9.895 1.00 88.38 76 ALA A N 1
ATOM 619 C CA . ALA A 1 76 ? -2.738 -21.194 8.567 1.00 88.38 76 ALA A CA 1
ATOM 620 C C . ALA A 1 76 ? -4.171 -21.165 8.008 1.00 88.38 76 ALA A C 1
ATOM 622 O O . ALA A 1 76 ? -4.339 -20.978 6.803 1.00 88.38 76 ALA A O 1
ATOM 623 N N . ALA A 1 77 ? -5.199 -21.280 8.859 1.00 87.50 77 ALA A N 1
ATOM 624 C CA . ALA A 1 77 ? -6.600 -21.239 8.441 1.00 87.50 77 ALA A CA 1
ATOM 625 C C . ALA A 1 77 ? -7.026 -19.853 7.934 1.00 87.50 77 ALA A C 1
ATOM 627 O O . ALA A 1 77 ? -7.913 -19.746 7.090 1.00 87.50 77 ALA A O 1
ATOM 628 N N . THR A 1 78 ? -6.370 -18.788 8.405 1.00 86.31 78 THR A N 1
ATOM 629 C CA . THR A 1 78 ? -6.634 -17.425 7.923 1.00 86.31 78 THR A CA 1
ATOM 630 C C . THR A 1 78 ? -6.026 -17.185 6.534 1.00 86.31 78 THR A C 1
ATOM 632 O O . THR A 1 78 ? -6.467 -16.278 5.830 1.00 86.31 78 THR A O 1
ATOM 635 N N . ALA A 1 79 ? -5.022 -17.976 6.125 1.00 86.12 79 ALA A N 1
ATOM 636 C CA . ALA A 1 79 ? -4.302 -17.824 4.856 1.00 86.12 79 ALA A CA 1
ATOM 637 C C . ALA A 1 79 ? -3.829 -16.375 4.598 1.00 86.12 79 ALA A C 1
ATOM 639 O O . ALA A 1 79 ? -3.941 -15.842 3.492 1.00 86.12 79 ALA A O 1
ATOM 640 N N . SER A 1 80 ? -3.318 -15.712 5.644 1.00 87.50 80 SER A N 1
ATOM 641 C CA . SER A 1 80 ? -2.980 -14.288 5.589 1.00 87.50 80 SER A CA 1
ATOM 642 C C . SER A 1 80 ? -1.875 -14.001 4.560 1.00 87.50 80 SER A C 1
ATOM 644 O O . SER A 1 80 ? -0.766 -14.531 4.689 1.00 87.50 80 SER A O 1
ATOM 646 N N . PRO A 1 81 ? -2.084 -13.075 3.602 1.00 85.19 81 PRO A N 1
ATOM 647 C CA . PRO A 1 81 ? -1.020 -12.636 2.694 1.00 85.19 81 PRO A CA 1
ATOM 648 C C . PRO A 1 81 ? 0.105 -11.888 3.433 1.00 85.19 81 PRO A C 1
ATOM 650 O O . PRO A 1 81 ? 1.185 -11.683 2.880 1.00 85.19 81 PRO A O 1
ATOM 653 N N . GLY A 1 82 ? -0.136 -11.484 4.686 1.00 87.69 82 GLY A N 1
ATOM 654 C CA . GLY A 1 82 ? 0.828 -10.842 5.574 1.00 87.69 82 GLY A CA 1
ATOM 655 C C . GLY A 1 82 ? 1.580 -11.796 6.503 1.00 87.69 82 GLY A C 1
ATOM 656 O O . GLY A 1 82 ? 2.411 -11.316 7.266 1.00 87.69 82 GLY A O 1
ATOM 657 N N . ALA A 1 83 ? 1.340 -13.115 6.459 1.00 89.81 83 ALA A N 1
ATOM 658 C CA . ALA A 1 83 ? 1.949 -14.078 7.393 1.00 89.81 83 ALA A CA 1
ATOM 659 C C . ALA A 1 83 ? 3.487 -13.979 7.461 1.00 89.81 83 ALA A C 1
ATOM 661 O O . ALA A 1 83 ? 4.101 -14.162 8.514 1.00 89.81 83 ALA A O 1
ATOM 662 N N . TRP A 1 84 ? 4.115 -13.593 6.345 1.00 91.50 84 TRP A N 1
ATOM 663 C CA . TRP A 1 84 ? 5.564 -13.448 6.216 1.00 91.50 84 TRP A CA 1
ATOM 664 C C . TRP A 1 84 ? 6.202 -12.496 7.234 1.00 91.50 84 TRP A C 1
ATOM 666 O O . TRP A 1 84 ? 7.385 -12.664 7.541 1.00 91.50 84 TRP A O 1
ATOM 676 N N . ILE A 1 85 ? 5.458 -11.522 7.772 1.00 93.75 85 ILE A N 1
ATOM 677 C CA . ILE A 1 85 ? 6.012 -10.521 8.693 1.00 93.75 85 ILE A CA 1
ATOM 678 C C . ILE A 1 85 ? 6.517 -11.149 10.001 1.00 93.75 85 ILE A C 1
ATOM 680 O O . ILE A 1 85 ? 7.449 -10.632 10.615 1.00 93.75 85 ILE A O 1
ATOM 684 N N . PHE A 1 86 ? 5.967 -12.298 10.404 1.00 95.25 86 PHE A N 1
ATOM 685 C CA . PHE A 1 86 ? 6.376 -13.005 11.619 1.00 95.25 86 PHE A CA 1
ATOM 686 C C . PHE A 1 86 ? 7.233 -14.250 11.364 1.00 95.25 86 PHE A C 1
ATOM 688 O O . PHE A 1 86 ? 7.751 -14.836 12.320 1.00 95.25 86 PHE A O 1
ATOM 695 N N . ASN A 1 87 ? 7.472 -14.618 10.099 1.00 90.94 87 ASN A N 1
ATOM 696 C CA . ASN A 1 87 ? 8.246 -15.808 9.740 1.00 90.94 87 ASN A CA 1
ATOM 697 C C . ASN A 1 87 ? 9.641 -15.794 10.376 1.00 90.94 87 ASN A C 1
ATOM 699 O O . ASN A 1 87 ? 10.473 -14.922 10.095 1.00 90.94 87 ASN A O 1
ATOM 703 N N . ASN A 1 88 ? 9.911 -16.809 11.203 1.00 91.50 88 ASN A N 1
ATOM 704 C CA . ASN A 1 88 ? 11.162 -16.978 11.946 1.00 91.50 88 ASN A CA 1
ATOM 705 C C . ASN A 1 88 ? 11.513 -15.780 12.856 1.00 91.50 88 ASN A C 1
ATOM 707 O O . ASN A 1 88 ? 12.697 -15.493 13.069 1.00 91.50 88 ASN A O 1
ATOM 711 N N . ARG A 1 89 ? 10.505 -15.057 13.373 1.00 94.94 89 ARG A N 1
ATOM 712 C CA . ARG A 1 89 ? 10.686 -13.904 14.278 1.00 94.94 89 ARG A CA 1
ATOM 713 C C . ARG A 1 89 ? 10.113 -14.137 15.670 1.00 94.94 89 ARG A C 1
ATOM 715 O O . ARG A 1 89 ? 10.803 -13.850 16.646 1.00 94.94 89 ARG A O 1
ATOM 722 N N . VAL A 1 90 ? 8.885 -14.636 15.749 1.00 96.38 90 VAL A N 1
ATOM 723 C CA . VAL A 1 90 ? 8.144 -14.828 17.006 1.00 96.38 90 VAL A CA 1
ATOM 724 C C . VAL A 1 90 ? 8.235 -16.268 17.494 1.00 96.38 90 VAL A C 1
ATOM 726 O O . VAL A 1 90 ? 8.446 -17.176 16.690 1.00 96.38 90 VAL A O 1
ATOM 729 N N . ASP A 1 91 ? 8.115 -16.455 18.806 1.00 95.88 91 ASP A N 1
ATOM 730 C CA . ASP A 1 91 ? 8.123 -17.773 19.444 1.00 95.88 91 ASP A CA 1
ATOM 731 C C . ASP A 1 91 ? 7.078 -18.716 18.820 1.00 95.88 91 ASP A C 1
ATOM 733 O O . ASP A 1 91 ? 5.975 -18.294 18.484 1.00 95.88 91 ASP A O 1
ATOM 737 N N . SER A 1 92 ? 7.415 -19.993 18.636 1.00 90.88 92 SER A N 1
ATOM 738 C CA . SER A 1 92 ? 6.535 -20.937 17.935 1.00 90.88 92 SER A CA 1
ATOM 739 C C . SER A 1 92 ? 5.409 -21.509 18.800 1.00 90.88 92 SER A C 1
ATOM 741 O O . SER A 1 92 ? 4.491 -22.114 18.255 1.00 90.88 92 SER A O 1
ATOM 743 N N . LEU A 1 93 ? 5.486 -21.376 20.127 1.00 91.31 93 LEU A N 1
ATOM 744 C CA . LEU A 1 93 ? 4.511 -21.934 21.067 1.00 91.31 93 LEU A CA 1
ATOM 745 C C . LEU A 1 93 ? 3.625 -20.842 21.666 1.00 91.31 93 LEU A C 1
ATOM 747 O O . LEU A 1 93 ? 2.408 -20.997 21.732 1.00 91.31 93 LEU A O 1
ATOM 751 N N . GLN A 1 94 ? 4.227 -19.738 22.109 1.00 94.94 94 GLN A N 1
ATOM 752 C CA . GLN A 1 94 ? 3.525 -18.625 22.749 1.00 94.94 94 GLN A CA 1
ATOM 753 C C . GLN A 1 94 ? 4.011 -17.271 22.208 1.00 94.94 94 GLN A C 1
ATOM 755 O O . GLN A 1 94 ? 4.570 -16.475 22.965 1.00 94.94 94 GLN A O 1
ATOM 760 N N . PRO A 1 95 ? 3.800 -16.968 20.912 1.00 97.38 95 PRO A N 1
ATOM 761 C CA . PRO A 1 95 ? 4.276 -15.725 20.297 1.00 97.38 95 PRO A CA 1
ATOM 762 C C . PRO A 1 95 ? 3.628 -14.470 20.888 1.00 97.38 95 PRO A C 1
ATOM 764 O O . PRO A 1 95 ? 4.274 -13.427 20.991 1.00 97.38 95 PRO A O 1
ATOM 767 N N . PHE A 1 96 ? 2.354 -14.570 21.274 1.00 98.44 96 PHE A N 1
ATOM 768 C CA . PHE A 1 96 ? 1.519 -13.451 21.699 1.00 98.44 96 PHE A CA 1
ATOM 769 C C . PHE A 1 96 ? 0.759 -13.830 22.967 1.00 98.44 96 PHE A C 1
ATOM 771 O O . PHE A 1 96 ? 0.002 -14.803 22.970 1.00 98.44 96 PHE A O 1
ATOM 778 N N . VAL A 1 97 ? 0.935 -13.054 24.034 1.00 98.62 97 VAL A N 1
ATOM 779 C CA . VAL A 1 97 ? 0.381 -13.352 25.359 1.00 98.62 97 VAL A CA 1
ATOM 780 C C . VAL A 1 97 ? -0.383 -12.141 25.884 1.00 98.62 97 VAL A C 1
ATOM 782 O O . VAL A 1 97 ? 0.180 -11.060 26.042 1.00 98.62 97 VAL A O 1
ATOM 785 N N . ALA A 1 98 ? -1.666 -12.326 26.186 1.00 98.62 98 ALA A N 1
ATOM 786 C CA . ALA A 1 98 ? -2.444 -11.375 26.972 1.00 98.62 98 ALA A CA 1
ATOM 787 C C . ALA A 1 98 ? -2.252 -11.723 28.455 1.00 98.62 98 ALA A C 1
ATOM 789 O O . ALA A 1 98 ? -2.802 -12.710 28.932 1.00 98.62 98 ALA A O 1
ATOM 790 N N . ILE A 1 99 ? -1.423 -10.960 29.174 1.00 98.31 99 ILE A N 1
ATOM 791 C CA . ILE A 1 99 ? -1.151 -11.214 30.601 1.00 98.31 99 ILE A CA 1
ATOM 792 C C . ILE A 1 99 ? -2.378 -10.838 31.441 1.00 98.31 99 ILE A C 1
ATOM 794 O O . ILE A 1 99 ? -2.727 -11.524 32.396 1.00 98.31 99 ILE A O 1
ATOM 798 N N . ASN A 1 100 ? -3.010 -9.722 31.085 1.00 98.31 100 ASN A N 1
ATOM 799 C CA . ASN A 1 100 ? -4.280 -9.231 31.612 1.00 98.31 100 ASN A CA 1
ATOM 800 C C . ASN A 1 100 ? -4.862 -8.218 30.609 1.00 98.31 100 ASN A C 1
ATOM 802 O O . ASN A 1 100 ? -4.216 -7.906 29.610 1.00 98.31 100 ASN A O 1
ATOM 806 N N . ASP A 1 101 ? -6.023 -7.637 30.906 1.00 98.50 101 ASP A N 1
ATOM 807 C CA . ASP A 1 101 ? -6.724 -6.668 30.053 1.00 98.50 101 ASP A CA 1
ATOM 808 C C . ASP A 1 101 ? -5.875 -5.527 29.477 1.00 98.50 101 ASP A C 1
ATOM 810 O O . ASP A 1 101 ? -6.181 -5.042 28.390 1.00 98.50 101 ASP A O 1
ATOM 814 N N . SER A 1 102 ? -4.853 -5.061 30.198 1.00 98.44 102 SER A N 1
ATOM 815 C CA . SER A 1 102 ? -4.053 -3.884 29.825 1.00 98.44 102 SER A CA 1
ATOM 816 C C . SER A 1 102 ? -2.560 -4.185 29.674 1.00 98.44 102 SER A C 1
ATOM 818 O O . SER A 1 102 ? -1.756 -3.263 29.526 1.00 98.44 102 SER A O 1
ATOM 820 N N . THR A 1 103 ? -2.161 -5.458 29.709 1.00 98.62 103 THR A N 1
ATOM 821 C CA . THR A 1 103 ? -0.765 -5.878 29.554 1.00 98.62 103 THR A CA 1
ATOM 822 C C . THR A 1 103 ? -0.663 -6.976 28.506 1.00 98.62 103 THR A C 1
ATOM 824 O O . THR A 1 103 ? -1.118 -8.102 28.709 1.00 98.62 103 THR A O 1
ATOM 827 N N . PHE A 1 104 ? -0.016 -6.646 27.393 1.00 98.81 104 PHE A N 1
ATOM 828 C CA . PHE A 1 104 ? 0.233 -7.556 26.280 1.00 98.81 104 PHE A CA 1
ATOM 829 C C . PHE A 1 104 ? 1.731 -7.841 26.156 1.00 98.81 104 PHE A C 1
ATOM 831 O O . PHE A 1 104 ? 2.549 -6.964 26.422 1.00 98.81 104 PHE A O 1
ATOM 838 N N . GLN A 1 105 ? 2.114 -9.046 25.745 1.00 98.75 105 GLN A N 1
ATOM 839 C CA . GLN A 1 105 ? 3.510 -9.416 25.540 1.00 98.75 105 GLN A CA 1
ATOM 840 C C . GLN A 1 105 ? 3.708 -10.131 24.204 1.00 98.75 105 GLN A C 1
ATOM 842 O O . GLN A 1 105 ? 2.935 -11.013 23.833 1.00 98.75 105 GLN A O 1
ATOM 847 N N . VAL A 1 106 ? 4.783 -9.761 23.508 1.00 98.69 106 VAL A N 1
ATOM 848 C CA . VAL A 1 106 ? 5.289 -10.462 22.323 1.00 98.69 106 VAL A CA 1
ATOM 849 C C . VAL A 1 106 ? 6.556 -11.215 22.707 1.00 98.69 106 VAL A C 1
ATOM 851 O O . VAL A 1 106 ? 7.473 -10.612 23.267 1.00 98.69 106 VAL A O 1
ATOM 854 N N . ASN A 1 107 ? 6.626 -12.501 22.371 1.00 98.50 107 ASN A N 1
ATOM 855 C CA . ASN A 1 107 ? 7.808 -13.339 22.555 1.00 98.50 107 ASN A CA 1
ATOM 856 C C . ASN A 1 107 ? 8.492 -13.588 21.205 1.00 98.50 107 ASN A C 1
ATOM 858 O O . ASN A 1 107 ? 7.851 -13.911 20.204 1.00 98.50 107 ASN A O 1
ATOM 862 N N . LEU A 1 108 ? 9.811 -13.431 21.176 1.00 98.31 108 LEU A N 1
ATOM 863 C CA . LEU A 1 108 ? 10.666 -13.525 19.998 1.00 98.31 108 LEU A CA 1
ATOM 864 C C . LEU A 1 108 ? 11.583 -14.740 20.107 1.00 98.31 108 LEU A C 1
ATOM 866 O O . LEU A 1 108 ? 12.114 -15.035 21.174 1.00 98.31 108 LEU A O 1
ATOM 870 N N . LEU A 1 109 ? 11.881 -15.376 18.973 1.00 96.94 109 LEU A N 1
ATOM 871 C CA . LEU A 1 109 ? 12.852 -16.481 18.926 1.00 96.94 109 LEU A CA 1
ATOM 872 C C . LEU A 1 109 ? 14.264 -16.018 19.310 1.00 96.94 109 LEU A C 1
ATOM 874 O O . LEU A 1 109 ? 15.061 -16.758 19.890 1.00 96.94 109 LEU A O 1
ATOM 878 N N . LYS A 1 110 ? 14.596 -14.778 18.949 1.00 96.44 110 LYS A N 1
ATOM 879 C CA . LYS A 1 110 ? 15.890 -14.138 19.194 1.00 96.44 110 LYS A CA 1
ATOM 880 C C . LYS A 1 110 ? 15.731 -12.618 19.214 1.00 96.44 110 LYS A C 1
ATOM 882 O O . LYS A 1 110 ? 14.751 -12.122 18.654 1.00 96.44 110 LYS A O 1
ATOM 887 N N . PRO A 1 111 ? 16.702 -11.873 19.773 1.00 96.94 111 PRO A N 1
ATOM 888 C CA . PRO A 1 111 ? 16.691 -10.418 19.717 1.00 96.94 111 PRO A CA 1
ATOM 889 C C . PRO A 1 111 ? 16.462 -9.908 18.292 1.00 96.94 111 PRO A C 1
ATOM 891 O O . PRO A 1 111 ? 17.237 -10.204 17.378 1.00 96.94 111 PRO A O 1
ATOM 894 N N . PHE A 1 112 ? 15.382 -9.153 18.096 1.00 95.06 112 PHE A N 1
ATOM 895 C CA . PHE A 1 112 ? 14.998 -8.631 16.789 1.00 95.06 112 PHE A CA 1
ATOM 896 C C . PHE A 1 112 ? 14.404 -7.227 16.921 1.00 95.06 112 PHE A C 1
ATOM 898 O O . PHE A 1 112 ? 13.199 -7.037 17.033 1.00 95.06 112 PHE A O 1
ATOM 905 N N . HIS A 1 113 ? 15.284 -6.227 16.904 1.00 85.50 113 HIS A N 1
ATOM 906 C CA . HIS A 1 113 ? 14.927 -4.826 17.140 1.00 85.50 113 HIS A CA 1
ATOM 907 C C . HIS A 1 113 ? 13.857 -4.246 16.181 1.00 85.50 113 HIS A C 1
ATOM 909 O O . HIS A 1 113 ? 12.986 -3.520 16.656 1.00 85.50 113 HIS A O 1
ATOM 915 N N . PRO A 1 114 ? 13.827 -4.591 14.874 1.00 92.06 114 PRO A N 1
ATOM 916 C CA . PRO A 1 114 ? 12.823 -4.066 13.937 1.00 92.06 114 PRO A CA 1
ATOM 917 C C . PRO A 1 114 ? 11.371 -4.511 14.181 1.00 92.06 114 PRO A C 1
ATOM 919 O O . PRO A 1 114 ? 10.480 -4.076 13.454 1.00 92.06 114 PRO A O 1
ATOM 922 N N . ILE A 1 115 ? 11.104 -5.370 15.169 1.00 95.62 115 ILE A N 1
ATOM 923 C CA . ILE A 1 115 ? 9.758 -5.881 15.460 1.00 95.62 115 ILE A CA 1
ATOM 924 C C . ILE A 1 115 ? 8.729 -4.779 15.732 1.00 95.62 115 ILE A C 1
ATOM 926 O O . ILE A 1 115 ? 7.593 -4.913 15.298 1.00 95.62 115 ILE A O 1
ATOM 930 N N . LEU A 1 116 ? 9.102 -3.666 16.372 1.00 95.56 116 LEU A N 1
ATOM 931 C CA . LEU A 1 116 ? 8.170 -2.550 16.584 1.00 95.56 116 LEU A CA 1
ATOM 932 C C . LEU A 1 116 ? 7.715 -1.930 15.255 1.00 95.56 116 LEU A C 1
ATOM 934 O O . LEU A 1 116 ? 6.542 -1.610 15.097 1.00 95.56 116 LEU A O 1
ATOM 938 N N . GLY A 1 117 ? 8.614 -1.854 14.269 1.00 94.69 117 GLY A N 1
ATOM 939 C CA . GLY A 1 117 ? 8.261 -1.457 12.906 1.00 94.69 117 GLY A CA 1
ATOM 940 C C . GLY A 1 117 ? 7.272 -2.428 12.262 1.00 94.69 117 GLY A C 1
ATOM 941 O O . GLY A 1 117 ? 6.318 -1.995 11.626 1.00 94.69 117 GLY A O 1
ATOM 942 N N . ILE A 1 118 ? 7.427 -3.735 12.489 1.00 95.62 118 ILE A N 1
ATOM 943 C CA . ILE A 1 118 ? 6.455 -4.741 12.029 1.00 95.62 118 ILE A CA 1
ATOM 944 C C . ILE A 1 118 ? 5.094 -4.556 12.710 1.00 95.62 118 ILE A C 1
ATOM 946 O O . ILE A 1 118 ? 4.066 -4.574 12.041 1.00 95.62 118 ILE A O 1
ATOM 950 N N . LEU A 1 119 ? 5.078 -4.323 14.022 1.00 97.12 119 LEU A N 1
ATOM 951 C CA . LEU A 1 119 ? 3.850 -4.113 14.795 1.00 97.12 119 LEU A CA 1
ATOM 952 C C . LEU A 1 119 ? 3.125 -2.803 14.440 1.00 97.12 119 LEU A C 1
ATOM 954 O O . LEU A 1 119 ? 1.942 -2.681 14.741 1.00 97.12 119 LEU A O 1
ATOM 958 N N . SER A 1 120 ? 3.804 -1.862 13.774 1.00 95.69 120 SER A N 1
ATOM 959 C CA . SER A 1 120 ? 3.190 -0.649 13.209 1.00 95.69 120 SER A CA 1
ATOM 960 C C . SER A 1 120 ? 2.534 -0.851 11.838 1.00 95.69 120 SER A C 1
ATOM 962 O O . SER A 1 120 ? 1.800 0.011 11.355 1.00 95.69 120 SER A O 1
ATOM 964 N N . MET A 1 121 ? 2.794 -1.983 11.174 1.00 94.12 121 MET A N 1
ATOM 965 C CA . MET A 1 121 ? 2.209 -2.265 9.866 1.00 94.12 121 MET A CA 1
ATOM 966 C C . MET A 1 121 ? 0.709 -2.525 9.991 1.00 94.12 121 MET A C 1
ATOM 968 O O . MET A 1 121 ? 0.256 -3.170 10.929 1.00 94.12 121 MET A O 1
ATOM 972 N N . GLN A 1 122 ? -0.053 -2.142 8.967 1.00 92.50 122 GLN A N 1
ATOM 973 C CA . GLN A 1 122 ? -1.511 -2.329 8.924 1.00 92.50 122 GLN A CA 1
ATOM 974 C C . GLN A 1 122 ? -1.958 -3.801 8.922 1.00 92.50 122 GLN A C 1
ATOM 976 O O . GLN A 1 122 ? -3.116 -4.101 9.182 1.00 92.50 122 GLN A O 1
ATOM 981 N N . TYR A 1 123 ? -1.049 -4.746 8.662 1.00 92.62 123 TYR A N 1
ATOM 982 C CA . TYR A 1 123 ? -1.326 -6.165 8.901 1.00 92.62 123 TYR A CA 1
ATOM 983 C C . TYR A 1 123 ? -1.600 -6.455 10.382 1.00 92.62 123 TYR A C 1
ATOM 985 O O . TYR A 1 123 ? -2.391 -7.339 10.680 1.00 92.62 123 TYR A O 1
ATOM 993 N N . CYS A 1 124 ? -0.971 -5.700 11.287 1.00 96.62 124 CYS A N 1
ATOM 994 C CA . CYS A 1 124 ? -1.043 -5.837 12.742 1.00 96.62 124 CYS A CA 1
ATOM 995 C C . CYS A 1 124 ? -2.173 -5.008 13.376 1.00 96.62 124 CYS A C 1
ATOM 997 O O . CYS A 1 124 ? -2.163 -4.788 14.589 1.00 96.62 124 CYS A O 1
ATOM 999 N N . SER A 1 125 ? -3.114 -4.507 12.572 1.00 97.00 125 SER A N 1
ATOM 1000 C CA . SER A 1 125 ? -4.295 -3.801 13.060 1.00 97.00 125 SER A CA 1
ATOM 1001 C C . SER A 1 125 ? -5.087 -4.666 14.041 1.00 97.00 125 SER A C 1
ATOM 1003 O O . SER A 1 125 ? -5.311 -5.854 13.803 1.00 97.00 125 SER A O 1
ATOM 1005 N N . VAL A 1 126 ? -5.522 -4.058 15.144 1.00 98.50 126 VAL A N 1
ATOM 1006 C CA . VAL A 1 126 ? -6.313 -4.736 16.172 1.00 98.50 126 VAL A CA 1
ATOM 1007 C C . VAL A 1 126 ? -7.779 -4.740 15.751 1.00 98.50 126 VAL A C 1
ATOM 1009 O O . VAL A 1 126 ? -8.349 -3.697 15.431 1.00 98.50 126 VAL A O 1
ATOM 1012 N N . VAL A 1 127 ? -8.386 -5.924 15.743 1.00 98.00 127 VAL A N 1
ATOM 1013 C CA . VAL A 1 127 ? -9.776 -6.153 15.340 1.00 98.00 127 VAL A CA 1
ATOM 1014 C C . VAL A 1 127 ? -10.549 -6.891 16.437 1.00 98.00 127 VAL A C 1
ATOM 1016 O O . VAL A 1 127 ? -9.960 -7.704 17.154 1.00 98.00 127 VAL A O 1
ATOM 1019 N N . PRO A 1 128 ? -11.866 -6.653 16.567 1.00 98.19 128 PRO A N 1
ATOM 1020 C CA . PRO A 1 128 ? -12.679 -7.338 17.559 1.00 98.19 128 PRO A CA 1
ATOM 1021 C C . PRO A 1 128 ? -12.998 -8.760 17.103 1.00 98.19 128 PRO A C 1
ATOM 1023 O O . PRO A 1 128 ? -13.505 -8.977 15.997 1.00 98.19 128 PRO A O 1
ATOM 1026 N N . LYS A 1 129 ? -12.733 -9.729 17.981 1.00 97.62 129 LYS A N 1
ATOM 1027 C CA . LYS A 1 129 ? -13.018 -11.150 17.745 1.00 97.62 129 LYS A CA 1
ATOM 1028 C C . LYS A 1 129 ? -14.479 -11.383 17.360 1.00 97.62 129 LYS A C 1
ATOM 1030 O O . LYS A 1 129 ? -14.749 -12.121 16.422 1.00 97.62 129 LYS A O 1
ATOM 1035 N N . GLU A 1 130 ? -15.399 -10.693 18.023 1.00 98.12 130 GLU A N 1
ATOM 1036 C CA . GLU A 1 130 ? -16.842 -10.810 17.819 1.00 98.12 130 GLU A CA 1
ATOM 1037 C C . GLU A 1 130 ? -17.256 -10.476 16.385 1.00 98.12 130 GLU A C 1
ATOM 1039 O O . GLU A 1 130 ? -18.068 -11.187 15.798 1.00 98.12 130 GLU A O 1
ATOM 1044 N N . ALA A 1 131 ? -16.682 -9.422 15.795 1.00 97.75 131 ALA A N 1
ATOM 1045 C CA . ALA A 1 131 ? -16.997 -9.045 14.420 1.00 97.75 131 ALA A CA 1
ATOM 1046 C C . ALA A 1 131 ? -16.405 -10.032 13.416 1.00 97.75 131 ALA A C 1
ATOM 1048 O O . ALA A 1 131 ? -17.069 -10.406 12.452 1.00 97.75 131 ALA A O 1
ATOM 1049 N N . VAL A 1 132 ? -15.167 -10.473 13.650 1.00 96.38 132 VAL A N 1
ATOM 1050 C CA . VAL A 1 132 ? -14.511 -11.441 12.766 1.00 96.38 132 VAL A CA 1
ATOM 1051 C C . VAL A 1 132 ? -15.252 -12.779 12.783 1.00 96.38 132 VAL A C 1
ATOM 1053 O O . VAL A 1 132 ? -15.475 -13.353 11.723 1.00 96.38 132 VAL A O 1
ATOM 1056 N N . GLU A 1 133 ? -15.675 -13.261 13.952 1.00 95.25 133 GLU A N 1
ATOM 1057 C CA . GLU A 1 133 ? -16.421 -14.519 14.076 1.00 95.25 133 GLU A CA 1
ATOM 1058 C C . GLU A 1 133 ? -17.845 -14.413 13.525 1.00 95.25 133 GLU A C 1
ATOM 1060 O O . GLU A 1 133 ? -18.294 -15.328 12.838 1.00 95.25 133 GLU A O 1
ATOM 1065 N N . LYS A 1 134 ? -18.551 -13.300 13.772 1.00 96.12 134 LYS A N 1
ATOM 1066 C CA . LYS A 1 134 ? -19.924 -13.113 13.281 1.00 96.12 134 LYS A CA 1
ATOM 1067 C C . LYS A 1 134 ? -19.988 -12.963 11.765 1.00 96.12 134 LYS A C 1
ATOM 1069 O O . LYS A 1 134 ? -20.860 -13.553 11.136 1.00 96.12 134 LYS A O 1
ATOM 1074 N N . TYR A 1 135 ? -19.114 -12.137 11.191 1.00 94.94 135 TYR A N 1
ATOM 1075 C CA . TYR A 1 135 ? -19.168 -11.798 9.768 1.00 94.94 135 TYR A CA 1
ATOM 1076 C C . TYR A 1 135 ? -18.306 -12.720 8.901 1.00 94.94 135 TYR A C 1
ATOM 1078 O O . TYR A 1 135 ? -18.539 -12.816 7.700 1.00 94.94 135 TYR A O 1
ATOM 1086 N N . GLY A 1 136 ? -17.319 -13.415 9.472 1.00 92.00 136 GLY A N 1
ATOM 1087 C CA . GLY A 1 136 ? -16.485 -14.372 8.747 1.00 92.00 136 GLY A CA 1
ATOM 1088 C C . GLY A 1 136 ? -15.842 -13.761 7.498 1.00 92.00 136 GLY A C 1
ATOM 1089 O O . GLY A 1 136 ? -15.146 -12.746 7.568 1.00 92.00 136 GLY A O 1
ATOM 1090 N N . LEU A 1 137 ? -16.093 -14.371 6.335 1.00 87.50 137 LEU A N 1
ATOM 1091 C CA . LEU A 1 137 ? -15.592 -13.895 5.037 1.00 87.50 137 LEU A CA 1
ATOM 1092 C C . LEU A 1 137 ? -16.139 -12.508 4.655 1.00 87.50 137 LEU A C 1
ATOM 1094 O O . LEU A 1 137 ? -15.458 -11.747 3.962 1.00 87.50 137 LEU A O 1
ATOM 1098 N N . ASP A 1 138 ? -17.319 -12.147 5.164 1.00 89.19 138 ASP A N 1
ATOM 1099 C CA . ASP A 1 138 ? -17.954 -10.851 4.937 1.00 89.19 138 ASP A CA 1
ATOM 1100 C C . ASP A 1 138 ? -17.468 -9.765 5.903 1.00 89.19 138 ASP A C 1
ATOM 1102 O O . ASP A 1 138 ? -17.887 -8.615 5.786 1.00 89.19 138 ASP A O 1
ATOM 1106 N N . PHE A 1 139 ? -16.513 -10.050 6.801 1.00 90.88 139 PHE A N 1
ATOM 1107 C CA . PHE A 1 139 ? -15.929 -9.026 7.680 1.00 90.88 139 PHE A CA 1
ATOM 1108 C C . PHE A 1 139 ? -15.405 -7.809 6.900 1.00 90.88 139 PHE A C 1
ATOM 1110 O O . PHE A 1 139 ? -15.505 -6.678 7.365 1.00 90.88 139 PHE A O 1
ATOM 1117 N N . ARG A 1 140 ? -14.917 -8.001 5.666 1.00 86.50 140 ARG A N 1
ATOM 1118 C CA . ARG A 1 140 ? -14.473 -6.889 4.806 1.00 86.50 140 ARG A CA 1
ATOM 1119 C C . ARG A 1 140 ? -15.605 -5.945 4.369 1.00 86.50 140 ARG A C 1
ATOM 1121 O O . ARG A 1 140 ? -15.325 -4.814 3.987 1.00 86.50 140 ARG A O 1
ATOM 1128 N N . ARG A 1 141 ? -16.853 -6.422 4.382 1.00 89.31 141 ARG A N 1
ATOM 1129 C CA . ARG A 1 141 ? -18.084 -5.676 4.068 1.00 89.31 141 ARG A CA 1
ATOM 1130 C C . ARG A 1 141 ? -18.788 -5.152 5.325 1.00 89.31 141 ARG A C 1
ATOM 1132 O O . ARG A 1 141 ? -19.714 -4.360 5.216 1.00 89.31 141 ARG A O 1
ATOM 1139 N N . HIS A 1 142 ? -18.309 -5.557 6.499 1.00 93.12 142 HIS A N 1
ATOM 1140 C CA . HIS A 1 142 ? -18.778 -5.144 7.820 1.00 93.12 142 HIS A CA 1
ATOM 1141 C C . HIS A 1 142 ? -17.572 -4.784 8.697 1.00 93.12 142 HIS A C 1
ATOM 1143 O O . HIS A 1 142 ? -17.370 -5.332 9.779 1.00 93.12 142 HIS A O 1
ATOM 1149 N N . ALA A 1 143 ? -16.701 -3.920 8.172 1.00 95.12 143 ALA A N 1
ATOM 1150 C CA . ALA A 1 143 ? -15.426 -3.607 8.797 1.00 95.12 143 ALA A CA 1
ATOM 1151 C C . ALA A 1 143 ? -15.631 -2.878 10.135 1.00 95.12 143 ALA A C 1
ATOM 1153 O O . ALA A 1 143 ? -16.126 -1.753 10.167 1.00 95.12 143 ALA A O 1
ATOM 1154 N N . VAL A 1 144 ? -15.187 -3.503 11.228 1.00 97.81 144 VAL A N 1
ATOM 1155 C CA . VAL A 1 144 ? -15.214 -2.922 12.578 1.00 97.81 144 VAL A CA 1
ATOM 1156 C C . VAL A 1 144 ? -13.786 -2.740 13.074 1.00 97.81 144 VAL A C 1
ATOM 1158 O O . VAL A 1 144 ? -13.055 -3.721 13.225 1.00 97.81 144 VAL A O 1
ATOM 1161 N N . GLY A 1 145 ? -13.384 -1.495 13.326 1.00 97.62 145 GLY A N 1
ATOM 1162 C CA . GLY A 1 145 ? -12.050 -1.153 13.812 1.00 97.62 145 GLY A CA 1
ATOM 1163 C C . GLY A 1 145 ? -12.094 -0.154 14.962 1.00 97.62 145 GLY A C 1
ATOM 1164 O O . GLY A 1 145 ? -13.036 -0.151 15.746 1.00 97.62 145 GLY A O 1
ATOM 1165 N N . SER A 1 146 ? -11.057 0.665 15.088 1.00 98.00 146 SER A N 1
ATOM 1166 C CA . SER A 1 146 ? -10.903 1.678 16.149 1.00 98.00 146 SER A CA 1
ATOM 1167 C C . SER A 1 146 ? -10.297 2.987 15.642 1.00 98.00 146 SER A C 1
ATOM 1169 O O . SER A 1 146 ? -9.948 3.862 16.431 1.00 98.00 146 SER A O 1
ATOM 1171 N N . GLY A 1 147 ? -10.135 3.102 14.323 1.00 97.38 147 GLY A N 1
ATOM 1172 C CA . GLY A 1 147 ? -9.516 4.244 13.670 1.00 97.38 147 GLY A CA 1
ATOM 1173 C C . GLY A 1 147 ? -10.392 5.503 13.681 1.00 97.38 147 GLY A C 1
ATOM 1174 O O . GLY A 1 147 ? -11.521 5.486 14.199 1.00 97.38 147 GLY A O 1
ATOM 1175 N N . PRO A 1 148 ? -9.881 6.597 13.091 1.00 97.38 148 PRO A N 1
ATOM 1176 C CA . PRO A 1 148 ? -10.546 7.900 13.062 1.00 97.38 148 PRO A CA 1
ATOM 1177 C C . PRO A 1 148 ? -11.858 7.914 12.272 1.00 97.38 148 PRO A C 1
ATOM 1179 O O . PRO A 1 148 ? -12.702 8.775 12.509 1.00 97.38 148 PRO A O 1
ATOM 1182 N N . PHE A 1 149 ? -12.065 6.965 11.360 1.00 98.12 149 PHE A N 1
ATOM 1183 C CA . PHE A 1 149 ? -13.297 6.839 10.592 1.00 98.12 149 PHE A CA 1
ATOM 1184 C C . PHE A 1 149 ? -13.888 5.435 10.717 1.00 98.12 149 PHE A C 1
ATOM 1186 O O . PHE A 1 149 ? -13.173 4.450 10.864 1.00 98.12 149 PHE A O 1
ATOM 1193 N N . GLN A 1 150 ? -15.211 5.351 10.644 1.00 96.75 150 GLN A N 1
ATOM 1194 C CA . GLN A 1 150 ? -16.011 4.135 10.717 1.00 96.75 150 GLN A CA 1
ATOM 1195 C C . GLN A 1 150 ? -16.528 3.769 9.326 1.00 96.75 150 GLN A C 1
ATOM 1197 O O . GLN A 1 150 ? -16.861 4.646 8.524 1.00 96.75 150 GLN A O 1
ATOM 1202 N N . PHE A 1 151 ? -16.634 2.472 9.052 1.00 96.19 151 PHE A N 1
ATOM 1203 C CA . PHE A 1 151 ? -17.204 1.967 7.808 1.00 96.19 151 PHE A CA 1
ATOM 1204 C C . PHE A 1 151 ? -18.686 2.352 7.673 1.00 96.19 151 PHE A C 1
ATOM 1206 O O . PHE A 1 151 ? -19.438 2.298 8.648 1.00 96.19 151 PHE A O 1
ATOM 1213 N N . VAL A 1 152 ? -19.111 2.727 6.463 1.00 94.00 152 VAL A N 1
ATOM 1214 C CA . VAL A 1 152 ? -20.529 2.953 6.130 1.00 94.00 152 VAL A CA 1
ATOM 1215 C C . VAL A 1 152 ? -20.975 2.011 5.022 1.00 94.00 152 VAL A C 1
ATOM 1217 O O . VAL A 1 152 ? -21.917 1.249 5.208 1.00 94.00 152 VAL A O 1
ATOM 1220 N N . ALA A 1 153 ? -20.307 2.070 3.871 1.00 89.25 153 ALA A N 1
ATOM 1221 C CA . ALA A 1 153 ? -20.654 1.269 2.705 1.00 89.25 153 ALA A CA 1
ATOM 1222 C C . ALA A 1 153 ? -19.442 1.094 1.793 1.00 89.25 153 ALA A C 1
ATOM 1224 O O . ALA A 1 153 ? -18.588 1.978 1.705 1.00 89.25 153 ALA A O 1
ATOM 1225 N N . TRP A 1 154 ? -19.399 -0.020 1.069 1.00 88.38 154 TRP A N 1
ATOM 1226 C CA . TRP A 1 154 ? -18.415 -0.249 0.019 1.00 88.38 154 TRP A CA 1
ATOM 1227 C C . TRP A 1 154 ? -19.078 -0.905 -1.183 1.00 88.38 154 TRP A C 1
ATOM 1229 O O . TRP A 1 154 ? -19.499 -2.056 -1.110 1.00 88.38 154 TRP A O 1
ATOM 1239 N N . GLU A 1 155 ? -19.132 -0.158 -2.280 1.00 84.75 155 GLU A N 1
ATOM 1240 C CA . GLU A 1 155 ? -19.478 -0.677 -3.597 1.00 84.75 155 GLU A CA 1
ATOM 1241 C C . GLU A 1 155 ? -18.177 -0.997 -4.339 1.00 84.75 155 GLU A C 1
ATOM 1243 O O . GLU A 1 155 ? -17.329 -0.121 -4.566 1.00 84.75 155 GLU A O 1
ATOM 1248 N N . GLU A 1 156 ? -17.976 -2.273 -4.657 1.00 82.50 156 GLU A N 1
ATOM 1249 C CA . GLU A 1 156 ? -16.706 -2.753 -5.195 1.00 82.50 156 GLU A CA 1
ATOM 1250 C C . GLU A 1 156 ? -16.437 -2.163 -6.581 1.00 82.50 156 GLU A C 1
ATOM 1252 O O . GLU A 1 156 ? -17.303 -2.117 -7.447 1.00 82.50 156 GLU A O 1
ATOM 1257 N N . GLY A 1 157 ? -15.215 -1.668 -6.782 1.00 80.75 157 GLY A N 1
ATOM 1258 C CA . GLY A 1 157 ? -14.836 -0.980 -8.017 1.00 80.75 157 GLY A CA 1
ATOM 1259 C C . GLY A 1 157 ? -15.434 0.421 -8.187 1.00 80.75 157 GLY A C 1
ATOM 1260 O O . GLY A 1 157 ? -15.066 1.090 -9.143 1.00 80.75 157 GLY A O 1
ATOM 1261 N N . GLN A 1 158 ? -16.288 0.898 -7.270 1.00 85.12 158 GLN A N 1
ATOM 1262 C CA . GLN A 1 158 ? -16.893 2.232 -7.364 1.00 85.12 158 GLN A CA 1
ATOM 1263 C C . GLN A 1 158 ? -16.468 3.161 -6.227 1.00 85.12 158 GLN A C 1
ATOM 1265 O O . GLN A 1 158 ? -15.745 4.133 -6.461 1.00 85.12 158 GLN A O 1
ATOM 1270 N N . ALA A 1 159 ? -16.902 2.891 -4.990 1.00 88.25 159 ALA A N 1
ATOM 1271 C CA . ALA A 1 159 ? -16.633 3.786 -3.868 1.00 88.25 159 ALA A CA 1
ATOM 1272 C C . ALA A 1 159 ? -16.670 3.098 -2.498 1.00 88.25 159 ALA A C 1
ATOM 1274 O O . ALA A 1 159 ? -17.523 2.255 -2.231 1.00 88.25 159 ALA A O 1
ATOM 1275 N N . LEU A 1 160 ? -15.780 3.531 -1.604 1.00 92.19 160 LEU A N 1
ATOM 1276 C CA . LEU A 1 160 ? -15.802 3.229 -0.171 1.00 92.19 160 LEU A CA 1
ATOM 1277 C C . LEU A 1 160 ? -16.165 4.501 0.603 1.00 92.19 160 LEU A C 1
ATOM 1279 O O . LEU A 1 160 ? -15.504 5.529 0.450 1.00 92.19 160 LEU A O 1
ATOM 1283 N N . ILE A 1 161 ? -17.197 4.4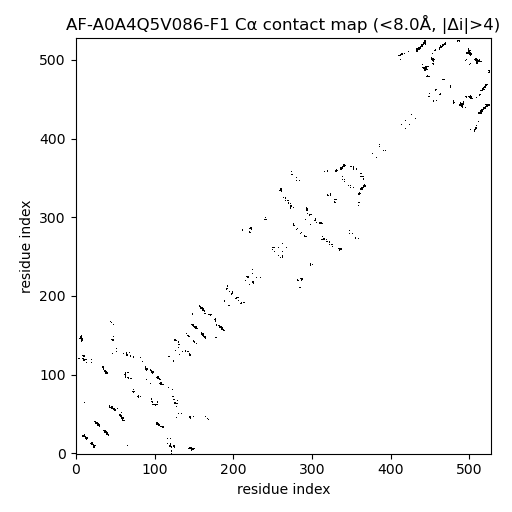17 1.439 1.00 94.81 161 ILE A N 1
ATOM 1284 C CA . ILE A 1 161 ? -17.699 5.517 2.263 1.00 94.81 161 ILE A CA 1
ATOM 1285 C C . ILE A 1 161 ? -17.351 5.254 3.723 1.00 94.81 161 ILE A C 1
ATOM 1287 O O . ILE A 1 161 ? -17.723 4.221 4.288 1.00 94.81 161 ILE A O 1
ATOM 1291 N N . LEU A 1 162 ? -16.663 6.217 4.327 1.00 96.50 162 LEU A N 1
ATOM 1292 C CA . LEU A 1 162 ? -16.296 6.226 5.733 1.00 96.50 162 LEU A CA 1
ATOM 1293 C C . LEU A 1 162 ? -16.881 7.473 6.402 1.00 96.50 162 LEU A C 1
ATOM 1295 O O . LEU A 1 162 ? -16.821 8.561 5.833 1.00 96.50 162 LEU A O 1
ATOM 1299 N N . LYS A 1 163 ? -17.414 7.333 7.614 1.00 96.56 163 LYS A N 1
ATOM 1300 C CA . LYS A 1 163 ? -17.900 8.457 8.434 1.00 96.56 163 LYS A CA 1
ATOM 1301 C C . LYS A 1 163 ? -16.981 8.698 9.620 1.00 96.56 163 LYS A C 1
ATOM 1303 O O . LYS A 1 163 ? -16.280 7.786 10.043 1.00 96.56 163 LYS A O 1
ATOM 1308 N N . LYS A 1 164 ? -16.993 9.897 10.181 1.00 97.88 164 LYS A N 1
ATOM 1309 C CA . LYS A 1 164 ? -16.228 10.244 11.379 1.00 97.88 164 LYS A CA 1
ATOM 1310 C C . LYS A 1 164 ? -16.503 9.293 12.549 1.00 97.88 164 LYS A C 1
ATOM 1312 O O . LYS A 1 164 ? -17.640 8.891 12.799 1.00 97.88 164 LYS A O 1
ATOM 1317 N N . ASN A 1 165 ? -15.450 8.950 13.286 1.00 97.44 165 ASN A N 1
ATOM 1318 C CA . ASN A 1 165 ? -15.562 8.339 14.602 1.00 97.44 165 ASN A CA 1
ATOM 1319 C C . ASN A 1 165 ? -15.627 9.439 15.673 1.00 97.44 165 ASN A C 1
ATOM 1321 O O . ASN A 1 165 ? -14.600 9.964 16.092 1.00 97.44 165 ASN A O 1
ATOM 1325 N N . GLU A 1 166 ? -16.832 9.759 16.149 1.00 93.38 166 GLU A N 1
ATOM 1326 C CA . GLU A 1 166 ? -17.059 10.798 17.176 1.00 93.38 166 GLU A CA 1
ATOM 1327 C C . GLU A 1 166 ? -16.401 10.493 18.536 1.00 93.38 166 GLU A C 1
ATOM 1329 O O . GLU A 1 166 ? -16.344 11.349 19.418 1.00 93.38 166 GLU A O 1
ATOM 1334 N N . HIS A 1 167 ? -15.905 9.268 18.723 1.00 91.25 167 HIS A N 1
ATOM 1335 C CA . HIS A 1 167 ? -15.230 8.816 19.940 1.00 91.25 167 HIS A CA 1
ATOM 1336 C C . HIS A 1 167 ? -13.760 8.459 19.694 1.00 91.25 167 HIS A C 1
ATOM 1338 O O . HIS A 1 167 ? -13.180 7.674 20.445 1.00 91.25 167 HIS A O 1
ATOM 1344 N N . TYR A 1 168 ? -13.153 8.994 18.633 1.00 96.75 168 TYR A N 1
ATOM 1345 C CA . TYR A 1 168 ? -11.732 8.789 18.392 1.00 96.75 168 TYR A CA 1
ATOM 1346 C C . TYR A 1 168 ? -10.882 9.469 19.478 1.00 96.75 168 TYR A C 1
ATOM 1348 O O . TYR A 1 168 ? -11.201 10.548 19.975 1.00 96.75 168 TYR A O 1
ATOM 1356 N N . PHE A 1 169 ? -9.814 8.787 19.888 1.00 94.56 169 PHE A N 1
ATOM 1357 C CA . PHE A 1 169 ? -9.083 9.078 21.125 1.00 94.56 169 PHE A CA 1
ATOM 1358 C C . PHE A 1 169 ? -7.938 10.086 20.954 1.00 94.56 169 PHE A C 1
ATOM 1360 O O . PHE A 1 169 ? -7.339 10.508 21.948 1.00 94.56 169 PHE A O 1
ATOM 1367 N N . GLU A 1 170 ? -7.586 10.447 19.719 1.00 94.44 170 GLU A N 1
ATOM 1368 C CA . GLU A 1 170 ? -6.488 11.375 19.458 1.00 94.44 170 GLU A CA 1
ATOM 1369 C C . GLU A 1 170 ? -6.942 12.827 19.418 1.00 94.44 170 GLU A C 1
ATOM 1371 O O . GLU A 1 170 ? -8.064 13.168 19.028 1.00 94.44 170 GLU A O 1
ATOM 1376 N N . ARG A 1 171 ? -6.013 13.694 19.814 1.00 94.88 171 ARG A N 1
ATOM 1377 C CA . ARG A 1 171 ? -6.164 15.141 19.782 1.00 94.88 171 ARG A CA 1
ATOM 1378 C C . ARG A 1 171 ? -4.970 15.760 19.082 1.00 94.88 171 ARG A C 1
ATOM 1380 O O . ARG A 1 171 ? -3.866 15.219 19.140 1.00 94.88 171 ARG A O 1
ATOM 1387 N N . ASP A 1 172 ? -5.199 16.896 18.442 1.00 93.38 172 ASP A N 1
ATOM 1388 C CA . ASP A 1 172 ? -4.117 17.715 17.908 1.00 93.38 172 ASP A CA 1
ATOM 1389 C C . ASP A 1 172 ? -3.324 18.419 19.030 1.00 93.38 172 ASP A C 1
ATOM 1391 O O . ASP A 1 172 ? -3.630 18.308 20.221 1.00 93.38 172 ASP A O 1
ATOM 1395 N N . SER A 1 173 ? -2.291 19.175 18.650 1.00 93.12 173 SER A N 1
ATOM 1396 C CA . SER A 1 173 ? -1.459 19.935 19.592 1.00 93.12 173 SER A CA 1
ATOM 1397 C C . SER A 1 173 ? -2.194 21.077 20.305 1.00 93.12 173 SER A C 1
ATOM 1399 O O . SER A 1 173 ? -1.702 21.558 21.324 1.00 93.12 173 SER A O 1
ATOM 1401 N N . ALA A 1 174 ? -3.353 21.507 19.800 1.00 95.56 174 ALA A N 1
ATOM 1402 C CA . ALA A 1 174 ? -4.218 22.514 20.412 1.00 95.56 174 ALA A CA 1
ATOM 1403 C C . ALA A 1 174 ? -5.317 21.890 21.299 1.00 95.56 174 ALA A C 1
ATOM 1405 O O . ALA A 1 174 ? -6.089 22.614 21.926 1.00 95.56 174 ALA A O 1
ATOM 1406 N N . GLY A 1 175 ? -5.378 20.557 21.385 1.00 94.62 175 GLY A N 1
ATOM 1407 C CA . GLY A 1 175 ? -6.354 19.817 22.178 1.00 94.62 175 GLY A CA 1
ATOM 1408 C C . GLY A 1 175 ? -7.680 19.533 21.466 1.00 94.62 175 GLY A C 1
ATOM 1409 O O . GLY A 1 175 ? -8.579 18.969 22.097 1.00 94.62 175 GLY A O 1
ATOM 1410 N N . ASN A 1 176 ? -7.828 19.857 20.178 1.00 95.00 176 ASN A N 1
ATOM 1411 C CA . ASN A 1 176 ? -9.037 19.533 19.418 1.00 95.00 176 ASN A CA 1
ATOM 1412 C C . ASN A 1 176 ? -9.096 18.035 19.114 1.00 95.00 176 ASN A C 1
ATOM 1414 O O . ASN A 1 176 ? -8.081 17.410 18.812 1.00 95.00 176 ASN A O 1
ATOM 1418 N N . THR A 1 177 ? -10.295 17.463 19.176 1.00 93.94 177 THR A N 1
ATOM 1419 C CA . THR A 1 177 ? -10.531 16.042 18.886 1.00 93.94 177 THR A CA 1
ATOM 1420 C C . THR A 1 177 ? -10.397 15.770 17.388 1.00 93.94 177 THR A C 1
ATOM 1422 O O . THR A 1 177 ? -10.975 16.493 16.577 1.00 93.94 177 THR A O 1
ATOM 1425 N N . LEU A 1 178 ? -9.669 14.715 17.024 1.00 95.44 178 LEU A N 1
ATOM 1426 C CA . LEU A 1 178 ? -9.551 14.240 15.644 1.00 95.44 178 LEU A CA 1
ATOM 1427 C C . LEU A 1 178 ? -10.612 13.166 15.332 1.00 95.44 178 LEU A C 1
ATOM 1429 O O . LEU A 1 178 ? -11.100 12.532 16.262 1.00 95.44 178 LEU A O 1
ATOM 1433 N N . PRO A 1 179 ? -10.949 12.913 14.051 1.00 96.25 179 PRO A N 1
ATOM 1434 C CA . PRO A 1 179 ? -10.586 13.710 12.876 1.00 96.25 179 PRO A CA 1
ATOM 1435 C C . PRO A 1 179 ? -11.479 14.954 12.708 1.00 96.25 179 PRO A C 1
ATOM 1437 O O . PRO A 1 179 ? -12.584 15.023 13.244 1.00 96.25 179 PRO A O 1
ATOM 1440 N N . TYR A 1 180 ? -11.014 15.924 11.911 1.00 95.81 180 TYR A N 1
ATOM 1441 C CA . TYR A 1 180 ? -11.789 17.133 11.591 1.00 95.81 180 TYR A CA 1
ATOM 1442 C C . TYR A 1 180 ? -12.892 16.902 10.553 1.00 95.81 180 TYR A C 1
ATOM 1444 O O . TYR A 1 180 ? -13.903 17.592 10.580 1.00 95.81 180 TYR A O 1
ATOM 1452 N N . LEU A 1 181 ? -12.682 15.968 9.622 1.00 96.19 181 LEU A N 1
ATOM 1453 C CA . LEU A 1 181 ? -13.630 15.692 8.543 1.00 96.19 181 LEU A CA 1
ATOM 1454 C C . LEU A 1 181 ? -14.813 14.869 9.057 1.00 96.19 181 LEU A C 1
ATOM 1456 O O . LEU A 1 181 ? -14.617 13.915 9.810 1.00 96.19 181 LEU A O 1
ATOM 1460 N N . ASP A 1 182 ? -16.009 15.166 8.555 1.00 95.88 182 ASP A N 1
ATOM 1461 C CA . ASP A 1 182 ? -17.227 14.399 8.859 1.00 95.88 182 ASP A CA 1
ATOM 1462 C C . ASP A 1 182 ? -17.242 13.020 8.179 1.00 95.88 182 ASP A C 1
ATOM 1464 O O . ASP A 1 182 ? -17.899 12.081 8.636 1.00 95.88 182 ASP A O 1
ATOM 1468 N N . GLY A 1 183 ? -16.489 12.865 7.091 1.00 94.88 183 GLY A N 1
ATOM 1469 C CA . GLY A 1 183 ? -16.382 11.612 6.363 1.00 94.88 183 GLY A CA 1
ATOM 1470 C C . GLY A 1 183 ? -15.348 11.660 5.248 1.00 94.88 183 GLY A C 1
ATOM 1471 O O . GLY A 1 183 ? -14.810 12.712 4.907 1.00 94.88 183 GLY A O 1
ATOM 1472 N N . VAL A 1 184 ? -15.070 10.489 4.685 1.00 95.69 184 VAL A N 1
ATOM 1473 C CA . VAL A 1 184 ? -14.160 10.301 3.556 1.00 95.69 184 VAL A CA 1
ATOM 1474 C C . VAL A 1 184 ? -14.837 9.387 2.546 1.00 95.69 184 VAL A C 1
ATOM 1476 O O . VAL A 1 184 ? -15.261 8.279 2.878 1.00 95.69 184 VAL A O 1
ATOM 1479 N N . LYS A 1 185 ? -14.897 9.840 1.294 1.00 94.44 185 LYS A N 1
ATOM 1480 C CA . LYS A 1 185 ? -15.300 9.027 0.150 1.00 94.44 185 LYS A CA 1
ATOM 1481 C C . LYS A 1 185 ? -14.063 8.694 -0.675 1.00 94.44 185 LYS A C 1
ATOM 1483 O O . LYS A 1 185 ? -13.396 9.584 -1.190 1.00 94.44 185 LYS A O 1
ATOM 1488 N N . VAL A 1 186 ? -13.760 7.406 -0.797 1.00 93.94 186 VAL A N 1
ATOM 1489 C CA . VAL A 1 186 ? -12.672 6.906 -1.642 1.00 93.94 186 VAL A CA 1
ATOM 1490 C C . VAL A 1 186 ? -13.281 6.375 -2.932 1.00 93.94 186 VAL A C 1
ATOM 1492 O O . VAL A 1 186 ? -13.955 5.348 -2.906 1.00 93.94 186 VAL A O 1
ATOM 1495 N N . ASN A 1 187 ? -13.052 7.066 -4.047 1.00 90.94 187 ASN A N 1
ATOM 1496 C CA . ASN A 1 187 ? -13.467 6.615 -5.375 1.00 90.94 187 ASN A CA 1
ATOM 1497 C C . ASN A 1 187 ? -12.427 5.663 -5.978 1.00 90.94 187 ASN A C 1
ATOM 1499 O O . ASN A 1 187 ? -11.223 5.841 -5.784 1.00 90.94 187 ASN A O 1
ATOM 1503 N N . PHE A 1 188 ? -12.893 4.689 -6.755 1.00 89.44 188 PHE A N 1
ATOM 1504 C CA . PHE A 1 188 ? -12.044 3.791 -7.531 1.00 89.44 188 PHE A CA 1
ATOM 1505 C C . PHE A 1 188 ? -12.210 4.098 -9.022 1.00 89.44 188 PHE A C 1
ATOM 1507 O O . PHE A 1 188 ? -13.325 4.149 -9.531 1.00 89.44 188 PHE A O 1
ATOM 1514 N N . TYR A 1 189 ? -11.091 4.324 -9.710 1.00 87.00 189 TYR A N 1
ATOM 1515 C CA . TYR A 1 189 ? -11.047 4.583 -11.149 1.00 87.00 189 TYR A CA 1
ATOM 1516 C C . TYR A 1 189 ? -10.091 3.600 -11.822 1.00 87.00 189 TYR A C 1
ATOM 1518 O O . TYR A 1 189 ? -9.003 3.342 -11.306 1.00 87.00 189 TYR A O 1
ATOM 1526 N N . ASP A 1 190 ? -10.464 3.117 -13.007 1.00 82.62 190 ASP A N 1
ATOM 1527 C CA . ASP A 1 190 ? -9.647 2.174 -13.785 1.00 82.62 190 ASP A CA 1
ATOM 1528 C C . ASP A 1 190 ? -8.395 2.820 -14.394 1.00 82.62 190 ASP A C 1
ATOM 1530 O O . ASP A 1 190 ? -7.427 2.132 -14.724 1.00 82.62 190 ASP A O 1
ATOM 1534 N N . SER A 1 191 ? -8.394 4.149 -14.549 1.00 83.38 191 SER A N 1
ATOM 1535 C CA . SER A 1 191 ? -7.256 4.887 -15.090 1.00 83.38 191 SER A CA 1
ATOM 1536 C C . SER A 1 191 ? -6.913 6.120 -14.255 1.00 83.38 191 SER A C 1
ATOM 1538 O O . SER A 1 191 ? -7.786 6.886 -13.835 1.00 83.38 191 SER A O 1
ATOM 1540 N N . LYS A 1 192 ? -5.608 6.340 -14.067 1.00 84.06 192 LYS A N 1
ATOM 1541 C CA . LYS A 1 192 ? -5.055 7.546 -13.435 1.00 84.06 192 LYS A CA 1
ATOM 1542 C C . LYS A 1 192 ? -5.361 8.810 -14.236 1.00 84.06 192 LYS A C 1
ATOM 1544 O O . LYS A 1 192 ? -5.532 9.880 -13.657 1.00 84.06 192 LYS A O 1
ATOM 1549 N N . ALA A 1 193 ? -5.503 8.681 -15.553 1.00 85.81 193 ALA A N 1
ATOM 1550 C CA . ALA A 1 193 ? -5.911 9.789 -16.396 1.00 85.81 193 ALA A CA 1
ATOM 1551 C C . ALA A 1 193 ? -7.340 10.269 -16.073 1.00 85.81 193 ALA A C 1
ATOM 1553 O O . ALA A 1 193 ? -7.564 11.469 -15.922 1.00 85.81 193 ALA A O 1
ATOM 1554 N N . THR A 1 194 ? -8.294 9.345 -15.906 1.00 89.31 194 THR A N 1
ATOM 1555 C CA . THR A 1 194 ? -9.662 9.671 -15.471 1.00 89.31 194 THR A CA 1
ATOM 1556 C C . THR A 1 194 ? -9.651 10.313 -14.086 1.00 89.31 194 THR A C 1
ATOM 1558 O O . THR A 1 194 ? -10.231 11.378 -13.923 1.00 89.31 194 THR A O 1
ATOM 1561 N N . GLU A 1 195 ? -8.930 9.731 -13.121 1.00 90.94 195 GLU A N 1
ATOM 1562 C CA . GLU A 1 195 ? -8.792 10.288 -11.765 1.00 90.94 195 GLU A CA 1
ATOM 1563 C C . GLU A 1 195 ? -8.324 11.759 -11.794 1.00 90.94 195 GLU A C 1
ATOM 1565 O O . GLU A 1 195 ? -8.920 12.614 -11.140 1.00 90.94 195 GLU A O 1
ATOM 1570 N N . PHE A 1 196 ? -7.320 12.092 -12.614 1.00 90.50 196 PHE A N 1
ATOM 1571 C CA . PHE A 1 196 ? -6.855 13.475 -12.763 1.00 90.50 196 PHE A CA 1
ATOM 1572 C C . PHE A 1 196 ? -7.915 14.409 -13.371 1.00 90.50 196 PHE A C 1
ATOM 1574 O O . PHE A 1 196 ? -8.068 15.547 -12.925 1.00 90.50 196 PHE A O 1
ATOM 1581 N N . LEU A 1 197 ? -8.670 13.951 -14.375 1.00 91.00 197 LEU A N 1
ATOM 1582 C CA . LEU A 1 197 ? -9.734 14.751 -14.991 1.00 91.00 197 LEU A CA 1
ATOM 1583 C C . LEU A 1 197 ? -10.884 15.040 -14.018 1.00 91.00 197 LEU A C 1
ATOM 1585 O O . LEU A 1 197 ? -11.454 16.131 -14.069 1.00 91.00 197 LEU A O 1
ATOM 1589 N N . GLU A 1 198 ? -11.218 14.087 -13.151 1.00 92.12 198 GLU A N 1
ATOM 1590 C CA . GLU A 1 198 ? -12.223 14.231 -12.092 1.00 92.12 198 GLU A CA 1
ATOM 1591 C C . GLU A 1 198 ? -11.763 15.230 -11.022 1.00 92.12 198 GLU A C 1
ATOM 1593 O O . GLU A 1 198 ? -12.508 16.142 -10.657 1.00 92.12 198 GLU A O 1
ATOM 1598 N N . PHE A 1 199 ? -10.502 15.121 -10.593 1.00 92.50 199 PHE A N 1
ATOM 1599 C CA . PHE A 1 199 ? -9.861 16.077 -9.688 1.00 92.50 199 PHE A CA 1
ATOM 1600 C C . PHE A 1 199 ? -9.858 17.496 -10.263 1.00 92.50 199 PHE A C 1
ATOM 1602 O O . PHE A 1 199 ? -10.307 18.437 -9.614 1.00 92.50 199 PHE A O 1
ATOM 1609 N N . ARG A 1 200 ? -9.461 17.653 -11.532 1.00 88.69 200 ARG A N 1
ATOM 1610 C CA . ARG A 1 200 ? -9.469 18.948 -12.231 1.00 88.69 200 ARG A CA 1
ATOM 1611 C C . ARG A 1 200 ? -10.862 19.583 -12.308 1.00 88.69 200 ARG A C 1
ATOM 1613 O O . ARG A 1 200 ? -10.970 20.801 -12.387 1.00 88.69 200 ARG A O 1
ATOM 1620 N N . GLN A 1 201 ? -11.918 18.773 -12.308 1.00 91.44 201 GLN A N 1
ATOM 1621 C CA . GLN A 1 201 ? -13.311 19.229 -12.328 1.00 91.44 201 GLN A CA 1
ATOM 1622 C C . GLN A 1 201 ? -13.876 19.516 -10.925 1.00 91.44 201 GLN A C 1
ATOM 1624 O O . GLN A 1 201 ? -15.065 19.806 -10.811 1.00 91.44 201 GLN A O 1
ATOM 1629 N N . GLY A 1 202 ? -13.060 19.421 -9.869 1.00 90.69 202 GLY A N 1
ATOM 1630 C CA . GLY A 1 202 ? -13.484 19.636 -8.484 1.00 90.69 202 GLY A CA 1
ATOM 1631 C C . GLY A 1 202 ? -14.341 18.503 -7.918 1.00 90.69 202 GLY A C 1
ATOM 1632 O O . GLY A 1 202 ? -15.020 18.697 -6.917 1.00 90.69 202 GLY A O 1
ATOM 1633 N N . ARG A 1 203 ? -14.348 17.324 -8.559 1.00 92.31 203 ARG A N 1
ATOM 1634 C CA . ARG A 1 203 ? -15.083 16.143 -8.068 1.00 92.31 203 ARG A CA 1
ATOM 1635 C C . ARG A 1 203 ? -14.266 15.274 -7.114 1.00 92.31 203 ARG A C 1
ATOM 1637 O O . ARG A 1 203 ? -14.829 14.376 -6.493 1.00 92.31 203 ARG A O 1
ATOM 1644 N N . LEU A 1 204 ? -12.962 15.529 -7.009 1.00 94.44 204 LEU A N 1
ATOM 1645 C CA . LEU A 1 204 ? -12.065 14.932 -6.023 1.00 94.44 204 LEU A CA 1
ATOM 1646 C C . LEU A 1 204 ? -11.284 16.049 -5.335 1.00 94.44 204 LEU A C 1
ATOM 1648 O O . LEU A 1 204 ? -10.807 16.959 -6.008 1.00 94.44 204 LEU A O 1
ATOM 1652 N N . ASP A 1 205 ? -11.093 15.930 -4.024 1.00 93.12 205 ASP A N 1
ATOM 1653 C CA . ASP A 1 205 ? -10.293 16.876 -3.233 1.00 93.12 205 ASP A CA 1
ATOM 1654 C C . ASP A 1 205 ? -8.812 16.477 -3.156 1.00 93.12 205 ASP A C 1
ATOM 1656 O O . ASP A 1 205 ? -7.943 17.285 -2.826 1.00 93.12 205 ASP A O 1
ATOM 1660 N N . PHE A 1 206 ? -8.508 15.210 -3.448 1.00 92.88 206 PHE A N 1
ATOM 1661 C CA . PHE A 1 206 ? -7.176 14.637 -3.306 1.00 92.88 206 PHE A CA 1
ATOM 1662 C C . PHE A 1 206 ? -6.921 13.545 -4.347 1.00 92.88 206 PHE A C 1
ATOM 1664 O O . PHE A 1 206 ? -7.759 12.670 -4.563 1.00 92.88 206 PHE A O 1
ATOM 1671 N N . ILE A 1 207 ? -5.720 13.565 -4.925 1.00 91.56 207 ILE A N 1
ATOM 1672 C CA . ILE A 1 207 ? -5.151 12.477 -5.725 1.00 91.56 207 ILE A CA 1
ATOM 1673 C C . ILE A 1 207 ? -3.717 12.223 -5.259 1.00 91.56 207 ILE A C 1
ATOM 1675 O O . ILE A 1 207 ? -2.993 13.152 -4.903 1.00 91.56 207 ILE A O 1
ATOM 1679 N N . ASN A 1 208 ? -3.299 10.957 -5.250 1.00 86.44 208 ASN A N 1
ATOM 1680 C CA . ASN A 1 208 ? -1.993 10.559 -4.706 1.00 86.44 208 ASN A CA 1
ATOM 1681 C C . ASN A 1 208 ? -0.869 10.500 -5.760 1.00 86.44 208 ASN A C 1
ATOM 1683 O O . ASN A 1 208 ? 0.263 10.165 -5.431 1.00 86.44 208 ASN A O 1
ATOM 1687 N N . ASP A 1 209 ? -1.173 10.749 -7.035 1.00 82.69 209 ASP A N 1
ATOM 1688 C CA . ASP A 1 209 ? -0.170 10.763 -8.103 1.00 82.69 209 ASP A CA 1
ATOM 1689 C C . ASP A 1 209 ? -0.686 11.529 -9.329 1.00 82.69 209 ASP A C 1
ATOM 1691 O O . ASP A 1 209 ? -1.894 11.714 -9.487 1.00 82.69 209 ASP A O 1
ATOM 1695 N N . ILE A 1 210 ? 0.223 11.941 -10.211 1.00 84.25 210 ILE A N 1
ATOM 1696 C CA . ILE A 1 210 ? -0.096 12.551 -11.505 1.00 84.25 210 ILE A CA 1
ATOM 1697 C C . ILE A 1 210 ? 0.195 11.522 -12.596 1.00 84.25 210 ILE A C 1
ATOM 1699 O O . ILE A 1 210 ? 1.314 11.018 -12.702 1.00 84.25 210 ILE A O 1
ATOM 1703 N N . ASP A 1 211 ? -0.795 11.233 -13.444 1.00 83.50 211 ASP A N 1
ATOM 1704 C CA . ASP A 1 211 ? -0.596 10.322 -14.572 1.00 83.50 211 ASP A CA 1
ATOM 1705 C C . ASP A 1 211 ? 0.563 10.805 -15.475 1.00 83.50 211 ASP A C 1
ATOM 1707 O O . ASP A 1 211 ? 0.654 12.003 -15.779 1.00 83.50 211 ASP A O 1
ATOM 1711 N N . PRO A 1 212 ? 1.444 9.905 -15.960 1.00 79.62 212 PRO A N 1
ATOM 1712 C CA . PRO A 1 212 ? 2.555 10.277 -16.831 1.00 79.62 212 PRO A CA 1
ATOM 1713 C C . PRO A 1 212 ? 2.164 11.072 -18.085 1.00 79.62 212 PRO A C 1
ATOM 1715 O O . PRO A 1 212 ? 3.006 11.806 -18.598 1.00 79.62 212 PRO A O 1
ATOM 1718 N N . SER A 1 213 ? 0.930 10.938 -18.582 1.00 82.50 213 SER A N 1
ATOM 1719 C CA . SER A 1 213 ? 0.409 11.715 -19.715 1.00 82.50 213 SER A CA 1
ATOM 1720 C C . SER A 1 213 ? 0.137 13.185 -19.371 1.00 82.50 213 SER A C 1
ATOM 1722 O O . SER A 1 213 ? 0.321 14.049 -20.225 1.00 82.50 213 SER A O 1
ATOM 1724 N N . PHE A 1 214 ? -0.201 13.490 -18.114 1.00 87.06 214 PHE A N 1
ATOM 1725 C CA . PHE A 1 214 ? -0.455 14.851 -17.628 1.00 87.06 214 PHE A CA 1
ATOM 1726 C C . PHE A 1 214 ? 0.772 15.506 -16.982 1.00 87.06 214 PHE A C 1
ATOM 1728 O O . PHE A 1 214 ? 0.759 16.708 -16.712 1.00 87.06 214 PHE A O 1
ATOM 1735 N N . LYS A 1 215 ? 1.874 14.769 -16.771 1.00 86.81 215 LYS A N 1
ATOM 1736 C CA . LYS A 1 215 ? 3.077 15.301 -16.101 1.00 86.81 215 LYS A CA 1
ATOM 1737 C C . LYS A 1 215 ? 3.602 16.589 -16.739 1.00 86.81 215 LYS A C 1
ATOM 1739 O O . LYS A 1 215 ? 4.028 17.487 -16.024 1.00 86.81 215 LYS A O 1
ATOM 1744 N N . ASP A 1 216 ? 3.584 16.685 -18.070 1.00 88.75 216 ASP A N 1
ATOM 1745 C CA . ASP A 1 216 ? 4.103 17.846 -18.797 1.00 88.75 216 ASP A CA 1
ATOM 1746 C C . ASP A 1 216 ? 3.075 18.979 -18.870 1.00 88.75 216 ASP A C 1
ATOM 1748 O O . ASP A 1 216 ? 3.456 20.120 -19.110 1.00 88.75 216 ASP A O 1
ATOM 1752 N N . GLU A 1 217 ? 1.792 18.711 -18.627 1.00 90.75 217 GLU A N 1
ATOM 1753 C CA . GLU A 1 217 ? 0.756 19.735 -18.451 1.00 90.75 217 GLU A CA 1
ATOM 1754 C C . GLU A 1 217 ? 0.839 20.369 -17.057 1.00 90.75 217 GLU A C 1
ATOM 1756 O O . GLU A 1 217 ? 0.668 21.580 -16.919 1.00 90.75 217 GLU A O 1
ATOM 1761 N N . VAL A 1 218 ? 1.134 19.565 -16.031 1.00 91.56 218 VAL A N 1
ATOM 1762 C CA . VAL A 1 218 ? 1.080 19.981 -14.620 1.00 91.56 218 VAL A CA 1
ATOM 1763 C C . VAL A 1 218 ? 2.433 20.450 -14.091 1.00 91.56 218 VAL A C 1
ATOM 1765 O O . VAL A 1 218 ? 2.509 21.443 -13.367 1.00 91.56 218 VAL A O 1
ATOM 1768 N N . LEU A 1 219 ? 3.519 19.775 -14.469 1.00 92.94 219 LEU A N 1
ATOM 1769 C CA . LEU A 1 219 ? 4.837 19.956 -13.867 1.00 92.94 219 LEU A CA 1
ATOM 1770 C C . LEU A 1 219 ? 5.855 20.552 -14.843 1.00 92.94 219 LEU A C 1
ATOM 1772 O O . LEU A 1 219 ? 5.857 20.293 -16.048 1.00 92.94 219 LEU A O 1
ATOM 1776 N N . THR A 1 220 ? 6.784 21.338 -14.309 1.00 91.62 220 THR A N 1
ATOM 1777 C CA . THR A 1 220 ? 8.033 21.691 -14.988 1.00 91.62 220 THR A CA 1
ATOM 1778 C C . THR A 1 220 ? 8.938 20.461 -15.088 1.00 91.62 220 THR A C 1
ATOM 1780 O O . THR A 1 220 ? 8.773 19.489 -14.355 1.00 91.62 220 THR A O 1
ATOM 1783 N N . LYS A 1 221 ? 9.980 20.515 -15.928 1.00 87.69 221 LYS A N 1
ATOM 1784 C CA . LYS A 1 221 ? 10.991 19.438 -16.006 1.00 87.69 221 LYS A CA 1
ATOM 1785 C C . LYS A 1 221 ? 11.718 19.178 -14.678 1.00 87.69 221 LYS A C 1
ATOM 1787 O O . LYS A 1 221 ? 12.288 18.107 -14.496 1.00 87.69 221 LYS A O 1
ATOM 1792 N N . THR A 1 222 ? 11.718 20.154 -13.771 1.00 86.94 222 THR A N 1
ATOM 1793 C CA . THR A 1 222 ? 12.314 20.073 -12.429 1.00 86.94 222 THR A CA 1
ATOM 1794 C C . THR A 1 222 ? 11.311 19.647 -11.351 1.00 86.94 222 THR A C 1
ATOM 1796 O O . THR A 1 222 ? 11.631 19.681 -10.165 1.00 86.94 222 THR A O 1
ATOM 1799 N N . GLY A 1 223 ? 10.097 19.254 -11.746 1.00 89.06 223 GLY A N 1
ATOM 1800 C CA . GLY A 1 223 ? 9.102 18.662 -10.856 1.00 89.06 223 GLY A CA 1
ATOM 1801 C C . GLY A 1 223 ? 8.388 19.684 -9.986 1.00 89.06 223 GLY A C 1
ATOM 1802 O O . GLY A 1 223 ? 7.886 19.335 -8.922 1.00 89.06 223 GLY A O 1
ATOM 1803 N N . ASN A 1 224 ? 8.393 20.956 -10.380 1.00 91.50 224 ASN A N 1
ATOM 1804 C CA . ASN A 1 224 ? 7.617 22.000 -9.719 1.00 91.50 224 ASN A CA 1
ATOM 1805 C C . ASN A 1 224 ? 6.299 22.200 -10.453 1.00 91.50 224 ASN A C 1
ATOM 1807 O O . ASN A 1 224 ? 6.207 21.930 -11.649 1.00 91.50 224 ASN A O 1
ATOM 1811 N N . LEU A 1 225 ? 5.294 22.692 -9.740 1.00 93.56 225 LEU A N 1
ATOM 1812 C CA . LEU A 1 225 ? 4.023 23.039 -10.347 1.00 93.56 225 LEU A CA 1
ATOM 1813 C C . LEU A 1 225 ? 4.226 24.144 -11.396 1.00 93.56 225 LEU A C 1
ATOM 1815 O O . LEU A 1 225 ? 5.031 25.056 -11.201 1.00 93.56 225 LEU A O 1
ATOM 1819 N N . LYS A 1 226 ? 3.548 24.046 -12.540 1.00 94.44 226 LYS A N 1
ATOM 1820 C CA . LYS A 1 226 ? 3.546 25.126 -13.533 1.00 94.44 226 LYS A CA 1
ATOM 1821 C C . LYS A 1 226 ? 2.653 26.277 -13.070 1.00 94.44 226 LYS A C 1
ATOM 1823 O O . LYS A 1 226 ? 1.598 26.037 -12.496 1.00 94.44 226 LYS A O 1
ATOM 1828 N N . LYS A 1 227 ? 3.015 27.507 -13.453 1.00 94.19 227 LYS A N 1
ATOM 1829 C CA . LYS A 1 227 ? 2.310 28.753 -13.088 1.00 94.19 227 LYS A CA 1
ATOM 1830 C C . LYS A 1 227 ? 0.790 28.700 -13.233 1.00 94.19 227 LYS A C 1
ATOM 1832 O O . LYS A 1 227 ? 0.078 29.161 -12.359 1.00 94.19 227 LYS A O 1
ATOM 1837 N N . GLN A 1 228 ? 0.292 28.113 -14.320 1.00 93.31 228 GLN A N 1
ATOM 1838 C CA . GLN A 1 228 ? -1.150 28.019 -14.592 1.00 93.31 228 GLN A CA 1
ATOM 1839 C C . GLN A 1 228 ? -1.939 27.191 -13.562 1.00 93.31 228 GLN A C 1
ATOM 1841 O O . GLN A 1 228 ? -3.159 27.259 -13.548 1.00 93.31 228 GLN A O 1
ATOM 1846 N N . TRP A 1 229 ? -1.253 26.399 -12.738 1.00 92.88 229 TRP A N 1
ATOM 1847 C CA . TRP A 1 229 ? -1.845 25.561 -11.699 1.00 92.88 229 TRP A CA 1
ATOM 1848 C C . TRP A 1 229 ? -1.620 26.111 -10.286 1.00 92.88 229 TRP A C 1
ATOM 1850 O O . TRP A 1 229 ? -2.190 25.589 -9.326 1.00 92.88 229 TRP A O 1
ATOM 1860 N N . GLU A 1 230 ? -0.790 27.147 -10.136 1.00 91.75 230 GLU A N 1
ATOM 1861 C CA . GLU A 1 230 ? -0.543 27.789 -8.845 1.00 91.75 230 GLU A CA 1
ATOM 1862 C C . GLU A 1 230 ? -1.852 28.380 -8.300 1.00 91.75 230 GLU A C 1
ATOM 1864 O O . GLU A 1 230 ? -2.606 29.032 -9.019 1.00 91.75 230 GLU A O 1
ATOM 1869 N N . GLY A 1 231 ? -2.158 28.104 -7.031 1.00 88.94 231 GLY A N 1
ATOM 1870 C CA . GLY A 1 231 ? -3.412 28.517 -6.389 1.00 88.94 231 GLY A CA 1
ATOM 1871 C C . GLY A 1 231 ? -4.635 27.662 -6.743 1.00 88.94 231 GLY A C 1
ATOM 1872 O O . GLY A 1 231 ? -5.626 27.729 -6.025 1.00 88.94 231 GLY A O 1
ATOM 1873 N N . MET A 1 232 ? -4.566 26.826 -7.785 1.00 89.12 232 MET A N 1
ATOM 1874 C CA . MET A 1 232 ? -5.629 25.866 -8.116 1.00 89.12 232 MET A CA 1
ATOM 1875 C C . MET A 1 232 ? -5.430 24.527 -7.415 1.00 89.12 232 MET A C 1
ATOM 1877 O O . MET A 1 232 ? -6.394 23.910 -6.972 1.00 89.12 232 MET A O 1
ATOM 1881 N N . ILE A 1 233 ? -4.180 24.062 -7.336 1.00 91.75 233 ILE A N 1
ATOM 1882 C CA . ILE A 1 233 ? -3.839 22.790 -6.700 1.00 91.75 233 ILE A CA 1
ATOM 1883 C C . ILE A 1 233 ? -2.642 22.968 -5.772 1.00 91.75 233 ILE A C 1
ATOM 1885 O O . ILE A 1 233 ? -1.739 23.767 -6.033 1.00 91.75 233 ILE A O 1
ATOM 1889 N N . TYR A 1 234 ? -2.614 22.180 -4.700 1.00 91.50 234 TYR A N 1
ATOM 1890 C CA . TYR A 1 234 ? -1.486 22.125 -3.782 1.00 91.50 234 TYR A CA 1
ATOM 1891 C C . TYR A 1 234 ? -0.669 20.854 -4.025 1.00 91.50 234 TYR A C 1
ATOM 1893 O O . TYR A 1 234 ? -1.135 19.740 -3.791 1.00 91.50 234 TYR A O 1
ATOM 1901 N N . LEU A 1 235 ? 0.560 21.019 -4.521 1.00 91.31 235 LEU A N 1
ATOM 1902 C CA . LEU A 1 235 ? 1.463 19.906 -4.805 1.00 91.31 235 LEU A CA 1
ATOM 1903 C C . LEU A 1 235 ? 2.333 19.589 -3.582 1.00 91.31 235 LEU A C 1
ATOM 1905 O O . LEU A 1 235 ? 3.293 20.304 -3.293 1.00 91.31 235 LEU A O 1
ATOM 1909 N N . ASN A 1 236 ? 2.053 18.466 -2.922 1.00 88.75 236 ASN A N 1
ATOM 1910 C CA . ASN A 1 236 ? 2.884 17.944 -1.838 1.00 88.75 236 ASN A CA 1
ATOM 1911 C C . ASN A 1 236 ? 3.993 17.026 -2.365 1.00 88.75 236 ASN A C 1
ATOM 1913 O O . ASN A 1 236 ? 3.723 15.928 -2.848 1.00 88.75 236 ASN A O 1
ATOM 1917 N N . LYS A 1 237 ? 5.256 17.440 -2.205 1.00 85.50 237 LYS A N 1
ATOM 1918 C CA . LYS A 1 237 ? 6.436 16.610 -2.498 1.00 85.50 237 LYS A CA 1
ATOM 1919 C C . LYS A 1 237 ? 7.165 16.260 -1.214 1.00 85.50 237 LYS A C 1
ATOM 1921 O O . LYS A 1 237 ? 7.542 17.142 -0.452 1.00 85.50 237 LYS A O 1
ATOM 1926 N N . HIS A 1 238 ? 7.408 14.976 -1.014 1.00 80.81 238 HIS A N 1
ATOM 1927 C CA . HIS A 1 238 ? 8.126 14.456 0.140 1.00 80.81 238 HIS A CA 1
ATOM 1928 C C . HIS A 1 238 ? 8.930 13.222 -0.287 1.00 80.81 238 HIS A C 1
ATOM 1930 O O . HIS A 1 238 ? 8.557 12.568 -1.266 1.00 80.81 238 HIS A O 1
ATOM 1936 N N . PRO A 1 239 ? 10.045 12.900 0.395 1.00 77.69 239 PRO A N 1
ATOM 1937 C CA . PRO A 1 239 ? 10.742 11.646 0.165 1.00 77.69 239 PRO A CA 1
ATOM 1938 C C . PRO A 1 239 ? 9.787 10.475 0.394 1.00 77.69 239 PRO A C 1
ATOM 1940 O O . PRO A 1 239 ? 9.294 10.265 1.500 1.00 77.69 239 PRO A O 1
ATOM 1943 N N . TYR A 1 240 ? 9.528 9.712 -0.661 1.00 77.38 240 TYR A N 1
ATOM 1944 C CA . TYR A 1 240 ? 8.749 8.491 -0.564 1.00 77.38 240 TYR A CA 1
ATOM 1945 C C . TYR A 1 240 ? 9.706 7.330 -0.284 1.00 77.38 240 TYR A C 1
ATOM 1947 O O . TYR A 1 240 ? 10.739 7.201 -0.943 1.00 77.38 240 TYR A O 1
ATOM 1955 N N . LEU A 1 241 ? 9.405 6.502 0.722 1.00 80.31 241 LEU A N 1
ATOM 1956 C CA . LEU A 1 241 ? 10.244 5.362 1.116 1.00 80.31 241 LEU A CA 1
ATOM 1957 C C . LEU A 1 241 ? 10.089 4.193 0.133 1.00 80.31 241 LEU A C 1
ATOM 1959 O O . LEU A 1 241 ? 9.683 3.092 0.504 1.00 80.31 241 LEU A O 1
ATOM 1963 N N . ASN A 1 242 ? 10.400 4.440 -1.136 1.00 86.25 242 ASN A N 1
ATOM 1964 C CA . ASN A 1 242 ? 10.318 3.475 -2.218 1.00 86.25 242 ASN A CA 1
ATOM 1965 C C . ASN A 1 242 ? 11.646 3.368 -2.978 1.00 86.25 242 ASN A C 1
ATOM 1967 O O . ASN A 1 242 ? 12.472 4.278 -3.002 1.00 86.25 242 ASN A O 1
ATOM 1971 N N . ILE A 1 243 ? 11.843 2.220 -3.620 1.00 88.81 243 ILE A N 1
ATOM 1972 C CA . ILE A 1 243 ? 12.917 2.007 -4.584 1.00 88.81 243 ILE A CA 1
ATOM 1973 C C . ILE A 1 243 ? 12.339 1.257 -5.779 1.00 88.81 243 ILE A C 1
ATOM 1975 O O . ILE A 1 243 ? 11.691 0.222 -5.619 1.00 88.81 243 ILE A O 1
ATOM 1979 N N . GLU A 1 244 ? 12.579 1.774 -6.979 1.00 89.75 244 GLU A N 1
ATOM 1980 C CA . GLU A 1 244 ? 12.234 1.089 -8.223 1.00 89.75 244 GLU A CA 1
ATOM 1981 C C . GLU A 1 244 ? 13.483 0.426 -8.802 1.00 89.75 244 GLU A C 1
ATOM 1983 O O . GLU A 1 244 ? 14.536 1.053 -8.943 1.00 89.75 244 GLU A O 1
ATOM 1988 N N . TYR A 1 245 ? 13.385 -0.864 -9.124 1.00 92.00 245 TYR A N 1
ATOM 1989 C CA . TYR A 1 245 ? 14.511 -1.642 -9.632 1.00 92.00 245 TYR A CA 1
ATOM 1990 C C . TYR A 1 245 ? 14.063 -2.729 -10.610 1.00 92.00 245 TYR A C 1
ATOM 1992 O O . TYR A 1 245 ? 12.950 -3.247 -10.541 1.00 92.00 245 TYR A O 1
ATOM 2000 N N . PHE A 1 246 ? 14.978 -3.126 -11.497 1.00 90.94 246 PHE A N 1
ATOM 2001 C CA . PHE A 1 246 ? 14.837 -4.350 -12.279 1.00 90.94 246 PHE A CA 1
ATOM 2002 C C . PHE A 1 246 ? 15.439 -5.519 -11.500 1.00 90.94 246 PHE A C 1
ATOM 2004 O O . PHE A 1 246 ? 16.640 -5.544 -11.223 1.00 90.94 246 PHE A O 1
ATOM 2011 N N . GLY A 1 247 ? 14.606 -6.498 -11.148 1.00 91.88 247 GLY A N 1
ATOM 2012 C CA . GLY A 1 247 ? 15.076 -7.745 -10.553 1.00 91.88 247 GLY A CA 1
ATOM 2013 C C . GLY A 1 247 ? 15.883 -8.562 -11.565 1.00 91.88 247 GLY A C 1
ATOM 2014 O O . GLY A 1 247 ? 15.393 -8.853 -12.653 1.00 91.88 247 GLY A O 1
ATOM 2015 N N . ILE A 1 248 ? 17.111 -8.952 -11.206 1.00 91.81 248 ILE A N 1
ATOM 2016 C CA . ILE A 1 248 ? 17.952 -9.831 -12.030 1.00 91.81 248 ILE A CA 1
ATOM 2017 C C . ILE A 1 248 ? 17.990 -11.225 -11.411 1.00 91.81 248 ILE A C 1
ATOM 2019 O O . ILE A 1 248 ? 18.668 -11.466 -10.405 1.00 91.81 248 ILE A O 1
ATOM 2023 N N . LEU A 1 249 ? 17.298 -12.161 -12.056 1.00 87.25 249 LEU A N 1
ATOM 2024 C CA . LEU A 1 249 ? 17.368 -13.570 -11.704 1.00 87.25 249 LEU A CA 1
ATOM 2025 C C . LEU A 1 249 ? 18.689 -14.153 -12.230 1.00 87.25 249 LEU A C 1
ATOM 2027 O O . LEU A 1 249 ? 18.937 -14.170 -13.435 1.00 87.25 249 LEU A O 1
ATOM 2031 N N . HIS A 1 250 ? 19.560 -14.578 -11.317 1.00 86.62 250 HIS A N 1
ATOM 2032 C CA . HIS A 1 250 ? 20.926 -15.019 -11.629 1.00 86.62 250 HIS A CA 1
ATOM 2033 C C . HIS A 1 250 ? 21.321 -16.320 -10.918 1.00 86.62 250 HIS A C 1
ATOM 2035 O O . HIS A 1 250 ? 22.500 -16.671 -10.910 1.00 86.62 250 HIS A O 1
ATOM 2041 N N . ASP A 1 251 ? 20.354 -17.009 -10.311 1.00 84.25 251 ASP A N 1
ATOM 2042 C CA . ASP A 1 251 ? 20.580 -18.282 -9.637 1.00 84.25 251 ASP A CA 1
ATOM 2043 C C . ASP A 1 251 ? 20.987 -19.352 -10.657 1.00 84.25 251 ASP A C 1
ATOM 2045 O O . ASP A 1 251 ? 20.180 -19.821 -11.460 1.00 84.25 251 ASP A O 1
ATOM 2049 N N . SER A 1 252 ? 22.261 -19.731 -10.629 1.00 77.00 252 SER A N 1
ATOM 2050 C CA . SER A 1 252 ? 22.829 -20.722 -11.540 1.00 77.00 252 SER A CA 1
ATOM 2051 C C . SER A 1 252 ? 22.336 -22.147 -11.286 1.00 77.00 252 SER A C 1
ATOM 2053 O O . SER A 1 252 ? 22.576 -23.006 -12.132 1.00 77.00 252 SER A O 1
ATOM 2055 N N . SER A 1 253 ? 21.667 -22.410 -10.156 1.00 83.75 253 SER A N 1
ATOM 2056 C CA . SER A 1 253 ? 21.027 -23.703 -9.888 1.00 83.75 253 SER A CA 1
ATOM 2057 C C . SER A 1 253 ? 19.706 -23.875 -10.649 1.00 83.75 253 SER A C 1
ATOM 2059 O O . SER A 1 253 ? 19.273 -25.000 -10.896 1.00 83.75 253 SER A O 1
ATOM 2061 N N . ASN A 1 254 ? 19.093 -22.777 -11.104 1.00 84.31 254 ASN A N 1
ATOM 2062 C CA . ASN A 1 254 ? 17.886 -22.824 -11.915 1.00 84.31 254 ASN A CA 1
ATOM 2063 C C . ASN A 1 254 ? 18.224 -23.204 -13.368 1.00 84.31 254 ASN A C 1
ATOM 2065 O O . ASN A 1 254 ? 18.886 -22.452 -14.091 1.00 84.31 254 ASN A O 1
ATOM 2069 N N . ALA A 1 255 ? 17.714 -24.351 -13.825 1.00 83.12 255 ALA A N 1
ATOM 2070 C CA . ALA A 1 255 ? 17.960 -24.873 -15.169 1.00 83.12 255 ALA A CA 1
ATOM 2071 C C . ALA A 1 255 ? 17.573 -23.888 -16.292 1.00 83.12 255 ALA A C 1
ATOM 2073 O O . ALA A 1 255 ? 18.269 -23.824 -17.308 1.00 83.12 255 ALA A O 1
ATOM 2074 N N . LEU A 1 256 ? 16.535 -23.063 -16.090 1.00 77.81 256 LEU A N 1
ATOM 2075 C CA . LEU A 1 256 ? 16.094 -22.047 -17.057 1.00 77.81 256 LEU A CA 1
ATOM 2076 C C . LEU A 1 256 ? 17.128 -20.929 -17.265 1.00 77.81 256 LEU A C 1
ATOM 2078 O O . LEU A 1 256 ? 17.070 -20.210 -18.260 1.00 77.81 256 LEU A O 1
ATOM 2082 N N . LEU A 1 257 ? 18.078 -20.772 -16.339 1.00 81.44 257 LEU A N 1
ATOM 2083 C CA . LEU A 1 257 ? 19.064 -19.690 -16.337 1.00 81.44 257 LEU A CA 1
ATOM 2084 C C . LEU A 1 257 ? 20.479 -20.159 -16.658 1.00 81.44 257 LEU A C 1
ATOM 2086 O O . LEU A 1 257 ? 21.387 -19.331 -16.732 1.00 81.44 257 LEU A O 1
ATOM 2090 N N . LYS A 1 258 ? 20.678 -21.459 -16.903 1.00 81.69 258 LYS A N 1
ATOM 2091 C CA . LYS A 1 258 ? 21.993 -22.050 -17.199 1.00 81.69 258 LYS A CA 1
ATOM 2092 C C . LYS A 1 258 ? 22.720 -21.323 -18.341 1.00 81.69 258 LYS A C 1
ATOM 2094 O O . LYS A 1 258 ? 23.926 -21.067 -18.260 1.00 81.69 258 LYS A O 1
ATOM 2099 N N . ASN A 1 259 ? 21.956 -20.930 -19.360 1.00 83.88 259 ASN A N 1
ATOM 2100 C CA . ASN A 1 259 ? 22.439 -20.220 -20.547 1.00 83.88 259 ASN A CA 1
ATOM 2101 C C . ASN A 1 259 ? 22.204 -18.701 -20.486 1.00 83.88 259 ASN A C 1
ATOM 2103 O O . ASN A 1 259 ? 22.496 -17.997 -21.448 1.00 83.88 259 ASN A O 1
ATOM 2107 N N . SER A 1 260 ? 21.677 -18.178 -19.375 1.00 89.38 260 SER A N 1
ATOM 2108 C CA . SER A 1 260 ? 21.419 -16.746 -19.233 1.00 89.38 260 SER A CA 1
ATOM 2109 C C . SER A 1 260 ? 22.735 -15.980 -19.081 1.00 89.38 260 SER A C 1
ATOM 2111 O O . SER A 1 260 ? 23.533 -16.320 -18.201 1.00 89.38 260 SER A O 1
ATOM 2113 N N . PRO A 1 261 ? 22.968 -14.896 -19.842 1.00 91.50 261 PRO A N 1
ATOM 2114 C CA . PRO A 1 261 ? 24.157 -14.066 -19.666 1.00 91.50 261 PRO A CA 1
ATOM 2115 C C . PRO A 1 261 ? 24.140 -13.302 -18.336 1.00 91.50 261 PRO A C 1
ATOM 2117 O O . PRO A 1 261 ? 25.180 -12.855 -17.855 1.00 91.50 261 PRO A O 1
ATOM 2120 N N . LEU A 1 262 ? 22.976 -13.188 -17.688 1.00 93.06 262 LEU A N 1
ATOM 2121 C CA . LEU A 1 262 ? 22.828 -12.498 -16.407 1.00 93.06 262 LEU A CA 1
ATOM 2122 C C . LEU A 1 262 ? 23.530 -13.223 -15.247 1.00 93.06 262 LEU A C 1
ATOM 2124 O O . LEU A 1 262 ? 23.742 -12.615 -14.195 1.00 93.06 262 LEU A O 1
ATOM 2128 N N . ARG A 1 263 ? 23.969 -14.478 -15.431 1.00 90.44 263 ARG A N 1
ATOM 2129 C CA . ARG A 1 263 ? 24.842 -15.184 -14.474 1.00 90.44 263 ARG A CA 1
ATOM 2130 C C . ARG A 1 263 ? 26.206 -14.504 -14.321 1.00 90.44 263 ARG A C 1
ATOM 2132 O O . ARG A 1 263 ? 26.779 -14.502 -13.230 1.00 90.44 263 ARG A O 1
ATOM 2139 N N . PHE A 1 264 ? 26.710 -13.863 -15.378 1.00 93.38 264 PHE A N 1
ATOM 2140 C CA . PHE A 1 264 ? 28.004 -13.191 -15.356 1.00 93.38 264 PHE A CA 1
ATOM 2141 C C . PHE A 1 264 ? 27.899 -11.857 -14.614 1.00 93.38 264 PHE A C 1
ATOM 2143 O O . PHE A 1 264 ? 27.187 -10.944 -15.034 1.00 93.38 264 PHE A O 1
ATOM 2150 N N . LYS A 1 265 ? 28.657 -11.713 -13.518 1.00 95.19 265 LYS A N 1
ATOM 2151 C CA . LYS A 1 265 ? 28.703 -10.464 -12.736 1.00 95.19 265 LYS A CA 1
ATOM 2152 C C . LYS A 1 265 ? 29.050 -9.262 -13.619 1.00 95.19 265 LYS A C 1
ATOM 2154 O O . LYS A 1 265 ? 28.400 -8.230 -13.500 1.00 95.19 265 LYS A O 1
ATOM 2159 N N . LYS A 1 266 ? 30.003 -9.426 -14.542 1.00 97.19 266 LYS A N 1
ATOM 2160 C CA . LYS A 1 266 ? 30.430 -8.374 -15.472 1.00 97.19 266 LYS A CA 1
ATOM 2161 C C . LYS A 1 266 ? 29.309 -7.916 -16.409 1.00 97.19 266 LYS A C 1
ATOM 2163 O O . LYS A 1 266 ? 29.147 -6.716 -16.585 1.00 97.19 266 LYS A O 1
ATOM 2168 N N . VAL A 1 267 ? 28.464 -8.827 -16.907 1.00 96.62 267 VAL A N 1
ATOM 2169 C CA . VAL A 1 267 ? 27.276 -8.461 -17.704 1.00 96.62 267 VAL A CA 1
ATOM 2170 C C . VAL A 1 267 ? 26.289 -7.650 -16.859 1.00 96.62 267 VAL A C 1
ATOM 2172 O O . VAL A 1 267 ? 25.822 -6.603 -17.299 1.00 96.62 267 VAL A O 1
ATOM 2175 N N . ARG A 1 268 ? 26.018 -8.060 -15.610 1.00 96.19 268 ARG A N 1
ATOM 2176 C CA . ARG A 1 268 ? 25.145 -7.285 -14.703 1.00 96.19 268 ARG A CA 1
ATOM 2177 C C . ARG A 1 268 ? 25.708 -5.894 -14.401 1.00 96.19 268 ARG A C 1
ATOM 2179 O O . ARG A 1 268 ? 24.954 -4.927 -14.334 1.00 96.19 268 ARG A O 1
ATOM 2186 N N . GLN A 1 269 ? 27.023 -5.784 -14.222 1.00 96.31 269 GLN A N 1
ATOM 2187 C CA . GLN A 1 269 ? 27.704 -4.505 -14.023 1.00 96.31 269 GLN A CA 1
ATOM 2188 C C . GLN A 1 269 ? 27.622 -3.632 -15.279 1.00 96.31 269 GLN A C 1
ATOM 2190 O O . GLN A 1 269 ? 27.281 -2.459 -15.165 1.00 96.31 269 GLN A O 1
ATOM 2195 N N . ALA A 1 270 ? 27.853 -4.203 -16.464 1.00 97.56 270 ALA A N 1
ATOM 2196 C CA . ALA A 1 270 ? 27.737 -3.493 -17.733 1.00 97.56 270 ALA A CA 1
ATOM 2197 C C . ALA A 1 270 ? 26.333 -2.911 -17.935 1.00 97.56 270 ALA A C 1
ATOM 2199 O O . ALA A 1 270 ? 26.203 -1.727 -18.224 1.00 97.56 270 ALA A O 1
ATOM 2200 N N . ILE A 1 271 ? 25.289 -3.708 -17.680 1.00 96.94 271 ILE A N 1
ATOM 2201 C CA . ILE A 1 271 ? 23.889 -3.254 -17.706 1.00 96.94 271 ILE A CA 1
ATOM 2202 C C . ILE A 1 271 ? 23.685 -2.049 -16.781 1.00 96.94 271 ILE A C 1
ATOM 2204 O O . ILE A 1 271 ? 23.025 -1.089 -17.158 1.00 96.94 271 ILE A O 1
ATOM 2208 N N . ASN A 1 272 ? 24.262 -2.066 -15.577 1.00 96.56 272 ASN A N 1
ATOM 2209 C CA . ASN A 1 272 ? 24.104 -0.964 -14.632 1.00 96.56 272 ASN A CA 1
ATOM 2210 C C . ASN A 1 272 ? 24.814 0.328 -15.066 1.00 96.56 272 ASN A C 1
ATOM 2212 O O . ASN A 1 272 ? 24.253 1.401 -14.839 1.00 96.56 272 ASN A O 1
ATOM 2216 N N . TYR A 1 273 ? 26.011 0.230 -15.655 1.00 97.50 273 TYR A N 1
ATOM 2217 C CA . TYR A 1 273 ? 26.762 1.380 -16.181 1.00 97.50 273 TYR A CA 1
ATOM 2218 C C . TYR A 1 273 ? 26.161 1.928 -17.484 1.00 97.50 273 TYR A C 1
ATOM 2220 O O . TYR A 1 273 ? 26.286 3.114 -17.767 1.00 97.50 273 TYR A O 1
ATOM 2228 N N . ALA A 1 274 ? 25.459 1.096 -18.255 1.00 97.12 274 ALA A N 1
ATOM 2229 C CA . ALA A 1 274 ? 24.850 1.495 -19.521 1.00 97.12 274 ALA A CA 1
ATOM 2230 C C . ALA A 1 274 ? 23.588 2.359 -19.373 1.00 97.12 274 ALA A C 1
ATOM 2232 O O . ALA A 1 274 ? 23.130 2.903 -20.365 1.00 97.12 274 ALA A O 1
ATOM 2233 N N . ILE A 1 275 ? 22.993 2.484 -18.182 1.00 97.00 275 ILE A N 1
AT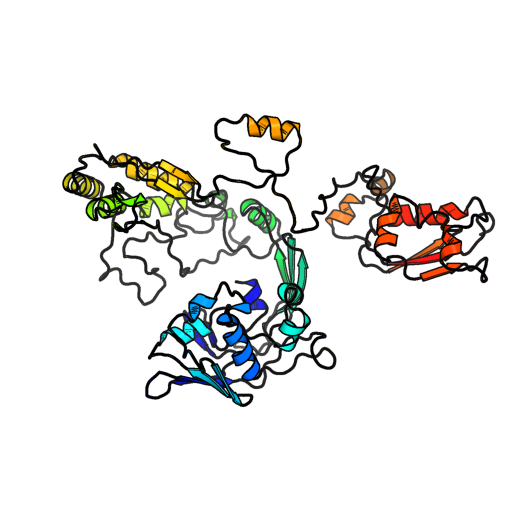OM 2234 C CA . ILE A 1 275 ? 21.700 3.167 -18.006 1.00 97.00 275 ILE A CA 1
ATOM 2235 C C . ILE A 1 275 ? 21.909 4.576 -17.449 1.00 97.00 275 ILE A C 1
ATOM 2237 O O . ILE A 1 275 ? 22.298 4.739 -16.288 1.00 97.00 275 ILE A O 1
ATOM 2241 N N . ASN A 1 276 ? 21.562 5.608 -18.224 1.00 96.94 276 ASN A N 1
ATOM 2242 C CA . ASN A 1 276 ? 21.572 6.981 -17.725 1.00 96.94 276 ASN A CA 1
ATOM 2243 C C . ASN A 1 276 ? 20.339 7.294 -16.861 1.00 96.94 276 ASN A C 1
ATOM 2245 O O . ASN A 1 276 ? 19.318 7.799 -17.334 1.00 96.94 276 ASN A O 1
ATOM 2249 N N . ARG A 1 277 ? 20.446 7.011 -15.557 1.00 95.06 277 ARG A N 1
ATOM 2250 C CA . ARG A 1 277 ? 19.359 7.203 -14.580 1.00 95.06 277 ARG A CA 1
ATOM 2251 C C . ARG A 1 277 ? 18.969 8.672 -14.390 1.00 95.06 277 ARG A C 1
ATOM 2253 O O . ARG A 1 277 ? 17.786 8.959 -14.235 1.00 95.06 277 ARG A O 1
ATOM 2260 N N . LYS A 1 278 ? 19.925 9.607 -14.453 1.00 93.94 278 LYS A N 1
ATOM 2261 C CA . LYS A 1 278 ? 19.648 11.053 -14.341 1.00 93.94 278 LYS A CA 1
ATOM 2262 C C . LYS A 1 278 ? 18.791 11.548 -15.499 1.00 93.94 278 LYS A C 1
ATOM 2264 O O . LYS A 1 278 ? 17.769 12.192 -15.281 1.00 93.94 278 LYS A O 1
ATOM 2269 N N . LYS A 1 279 ? 19.169 11.182 -16.727 1.00 93.69 279 LYS A N 1
ATOM 2270 C CA . LYS A 1 279 ? 18.404 11.494 -17.939 1.00 93.69 279 LYS A CA 1
ATOM 2271 C C . LYS A 1 279 ? 17.019 10.843 -17.900 1.00 93.69 279 LYS A C 1
ATOM 2273 O O . LYS A 1 279 ? 16.028 11.502 -18.204 1.00 93.69 279 LYS A O 1
ATOM 2278 N N . MET A 1 280 ? 16.941 9.589 -17.456 1.00 93.50 280 MET A N 1
ATOM 2279 C CA . MET A 1 280 ? 15.676 8.877 -17.272 1.00 93.50 280 MET A CA 1
ATOM 2280 C C . MET A 1 280 ? 14.720 9.633 -16.333 1.00 93.50 280 MET A C 1
ATOM 2282 O O . MET A 1 280 ? 13.574 9.880 -16.707 1.00 93.50 280 MET A O 1
ATOM 2286 N N . MET A 1 281 ? 15.188 10.059 -15.153 1.00 91.56 281 MET A N 1
ATOM 2287 C CA . MET A 1 281 ? 14.370 10.815 -14.190 1.00 91.56 281 MET A CA 1
ATOM 2288 C C . MET A 1 281 ? 13.974 12.198 -14.704 1.00 91.56 281 MET A C 1
ATOM 2290 O O . MET A 1 281 ? 12.813 12.590 -14.577 1.00 91.56 281 MET A O 1
ATOM 2294 N N . LEU A 1 282 ? 14.900 12.912 -15.346 1.00 89.75 282 LEU A N 1
ATOM 2295 C CA . LEU A 1 282 ? 14.642 14.248 -15.877 1.00 89.75 282 LEU A CA 1
ATOM 2296 C C . LEU A 1 282 ? 13.523 14.247 -16.930 1.00 89.75 282 LEU A C 1
ATOM 2298 O O . LEU A 1 282 ? 12.615 15.069 -16.860 1.00 89.75 282 LEU A O 1
ATOM 2302 N N . TYR A 1 283 ? 13.575 13.333 -17.904 1.00 86.31 283 TYR A N 1
ATOM 2303 C CA . TYR A 1 283 ? 12.672 13.382 -19.061 1.00 86.31 283 TYR A CA 1
ATOM 2304 C C . TYR A 1 283 ? 11.407 12.530 -18.909 1.00 86.31 283 TYR A C 1
ATOM 2306 O O . TYR A 1 283 ? 10.344 12.926 -19.388 1.00 86.31 283 TYR A O 1
ATOM 2314 N N . LEU A 1 284 ? 11.489 11.371 -18.247 1.00 87.31 284 LEU A N 1
ATOM 2315 C CA . LEU A 1 284 ? 10.345 10.452 -18.131 1.00 87.31 284 LEU A CA 1
ATOM 2316 C C . LEU A 1 284 ? 9.543 10.643 -16.851 1.00 87.31 284 LEU A C 1
ATOM 2318 O O . LEU A 1 284 ? 8.423 10.137 -16.757 1.00 87.31 284 LEU A O 1
ATOM 2322 N N . ARG A 1 285 ? 10.110 11.342 -15.867 1.00 86.88 285 ARG A N 1
ATOM 2323 C CA . ARG A 1 285 ? 9.475 11.614 -14.578 1.00 86.88 285 ARG A CA 1
ATOM 2324 C C . ARG A 1 285 ? 9.547 13.084 -14.188 1.00 86.88 285 ARG A C 1
ATOM 2326 O O . ARG A 1 285 ? 9.256 13.380 -13.049 1.00 86.88 285 ARG A O 1
ATOM 2333 N N . ASN A 1 286 ? 9.933 14.014 -15.065 1.00 87.00 286 ASN A N 1
ATOM 2334 C CA . ASN A 1 286 ? 10.010 15.446 -14.729 1.00 87.00 286 ASN A CA 1
ATOM 2335 C C . ASN A 1 286 ? 10.716 15.710 -13.384 1.00 87.00 286 ASN A C 1
ATOM 2337 O O . ASN A 1 286 ? 10.319 16.585 -12.628 1.00 87.00 286 ASN A O 1
ATOM 2341 N N . SER A 1 287 ? 11.740 14.917 -13.059 1.00 86.38 287 SER A N 1
ATOM 2342 C CA . SER A 1 287 ? 12.486 14.995 -11.798 1.00 86.38 287 SER A CA 1
ATOM 2343 C C . SER A 1 287 ? 11.666 14.786 -10.509 1.00 86.38 287 SER A C 1
ATOM 2345 O O . SER A 1 287 ? 12.167 15.098 -9.432 1.00 86.38 287 SER A O 1
ATOM 2347 N N . ILE A 1 288 ? 10.458 14.202 -10.567 1.00 86.06 288 ILE A N 1
ATOM 2348 C CA . ILE A 1 288 ? 9.689 13.768 -9.377 1.00 86.06 288 ILE A CA 1
ATOM 2349 C C . ILE A 1 288 ? 10.209 12.445 -8.776 1.00 86.06 288 ILE A C 1
ATOM 2351 O O . ILE A 1 288 ? 9.460 11.661 -8.207 1.00 86.06 288 ILE A O 1
ATOM 2355 N N . GLY A 1 289 ? 11.514 12.195 -8.897 1.00 87.69 289 GLY A N 1
ATOM 2356 C CA . GLY A 1 289 ? 12.201 11.031 -8.351 1.00 87.69 289 GLY A CA 1
ATOM 2357 C C . GLY A 1 289 ? 13.717 11.214 -8.368 1.00 87.69 289 GLY A C 1
ATOM 2358 O O . GLY A 1 289 ? 14.256 12.005 -9.147 1.00 87.69 289 GLY A O 1
ATOM 2359 N N . THR A 1 290 ? 14.410 10.467 -7.512 1.00 89.25 290 THR A N 1
ATOM 2360 C CA . THR A 1 290 ? 15.871 10.517 -7.396 1.00 89.25 290 THR A CA 1
ATOM 2361 C C . THR A 1 290 ? 16.508 9.391 -8.204 1.00 89.25 290 THR A C 1
ATOM 2363 O O . THR A 1 290 ? 16.124 8.227 -8.091 1.00 89.25 290 THR A O 1
ATOM 2366 N N . ALA A 1 291 ? 17.525 9.714 -9.004 1.00 92.12 291 ALA A N 1
ATOM 2367 C CA . ALA A 1 291 ? 18.324 8.704 -9.688 1.00 92.12 291 ALA A CA 1
ATOM 2368 C C . ALA A 1 291 ? 19.092 7.847 -8.664 1.00 92.12 291 ALA A C 1
ATOM 2370 O O . ALA A 1 291 ? 19.971 8.344 -7.962 1.00 92.12 291 ALA A O 1
ATOM 2371 N N . ALA A 1 292 ? 18.777 6.553 -8.591 1.00 91.50 292 ALA A N 1
ATOM 2372 C CA . ALA A 1 292 ? 19.438 5.622 -7.679 1.00 91.50 292 ALA A CA 1
ATOM 2373 C C . ALA A 1 292 ? 20.861 5.271 -8.163 1.00 91.50 292 ALA A C 1
ATOM 2375 O O . ALA A 1 292 ? 21.058 4.311 -8.909 1.00 91.50 292 ALA A O 1
ATOM 2376 N N . GLU A 1 293 ? 21.852 6.068 -7.754 1.00 92.56 293 GLU A N 1
ATOM 2377 C CA . GLU A 1 293 ? 23.278 5.874 -8.083 1.00 92.56 293 GLU A CA 1
ATOM 2378 C C . GLU A 1 293 ? 24.101 5.296 -6.916 1.00 92.56 293 GLU A C 1
ATOM 2380 O O . GLU A 1 293 ? 25.213 4.820 -7.135 1.00 92.56 293 GLU A O 1
ATOM 2385 N N . SER A 1 294 ? 23.542 5.252 -5.700 1.00 91.75 294 SER A N 1
ATOM 2386 C CA . SER A 1 294 ? 24.243 4.876 -4.457 1.00 91.75 294 SER A CA 1
ATOM 2387 C C . SER A 1 294 ? 23.567 3.721 -3.707 1.00 91.75 294 SER A C 1
ATOM 2389 O O . SER A 1 294 ? 23.388 3.756 -2.493 1.00 91.75 294 SER A O 1
ATOM 2391 N N . GLY A 1 295 ? 23.185 2.665 -4.431 1.00 87.75 295 GLY A N 1
ATOM 2392 C CA . GLY A 1 295 ? 22.573 1.463 -3.853 1.00 87.75 295 GLY A CA 1
ATOM 2393 C C . GLY A 1 295 ? 21.042 1.491 -3.835 1.00 87.75 295 GLY A C 1
ATOM 2394 O O . GLY A 1 295 ? 20.419 2.207 -4.613 1.00 87.75 295 GLY A O 1
ATOM 2395 N N . PHE A 1 296 ? 20.443 0.642 -2.994 1.00 87.88 296 PHE A N 1
ATOM 2396 C CA . PHE A 1 296 ? 18.991 0.403 -2.958 1.00 87.88 296 PHE A CA 1
ATOM 2397 C C . PHE A 1 296 ? 18.263 1.153 -1.835 1.00 87.88 296 PHE A C 1
ATOM 2399 O O . PHE A 1 296 ? 17.036 1.130 -1.786 1.00 87.88 296 PHE A O 1
ATOM 2406 N N . VAL A 1 297 ? 19.006 1.771 -0.913 1.00 89.75 297 VAL A N 1
ATOM 2407 C CA . VAL A 1 297 ? 18.440 2.530 0.206 1.00 89.75 297 VAL A CA 1
ATOM 2408 C C . VAL A 1 297 ? 17.948 3.879 -0.334 1.00 89.75 297 VAL A C 1
ATOM 2410 O O . VAL A 1 297 ? 18.742 4.589 -0.951 1.00 89.75 297 VAL A O 1
ATOM 2413 N N . PRO A 1 298 ? 16.670 4.251 -0.152 1.00 88.44 298 PRO A N 1
ATOM 2414 C CA . PRO A 1 298 ? 16.165 5.553 -0.581 1.00 88.44 298 PRO A CA 1
ATOM 2415 C C . PRO A 1 298 ? 16.840 6.708 0.167 1.00 88.44 298 PRO A C 1
ATOM 2417 O O . PRO A 1 298 ? 17.065 6.614 1.371 1.00 88.44 298 PRO A O 1
ATOM 2420 N N . GLN A 1 299 ? 17.088 7.826 -0.523 1.00 86.19 299 GLN A N 1
ATOM 2421 C CA . GLN A 1 299 ? 17.775 9.002 0.036 1.00 86.19 299 GLN A CA 1
ATOM 2422 C C . GLN A 1 299 ? 17.076 9.607 1.266 1.00 86.19 299 GLN A C 1
ATOM 2424 O O . GLN A 1 299 ? 17.728 10.233 2.094 1.00 86.19 299 GLN A O 1
ATOM 2429 N N . GLY A 1 300 ? 15.760 9.416 1.397 1.00 82.81 300 GLY A N 1
ATOM 2430 C CA . GLY A 1 300 ? 14.996 9.889 2.553 1.00 82.81 300 GLY A CA 1
ATOM 2431 C C . GLY A 1 300 ? 15.255 9.122 3.853 1.00 82.81 300 GLY A C 1
ATOM 2432 O O . GLY A 1 300 ? 14.794 9.563 4.900 1.00 82.81 300 GLY A O 1
ATOM 2433 N N . LEU A 1 301 ? 15.959 7.982 3.818 1.00 84.19 301 LEU A N 1
ATOM 2434 C CA . LEU A 1 301 ? 16.270 7.218 5.026 1.00 84.19 301 LEU A CA 1
ATOM 2435 C C . LEU A 1 301 ? 17.582 7.681 5.673 1.00 84.19 301 LEU A C 1
ATOM 2437 O O . LEU A 1 301 ? 18.574 7.841 4.965 1.00 84.19 301 LEU A O 1
ATOM 2441 N N . PRO A 1 302 ? 17.656 7.742 7.018 1.00 83.94 302 PRO A N 1
ATOM 2442 C CA . PRO A 1 302 ? 18.902 8.039 7.732 1.00 83.94 302 PRO A CA 1
ATOM 2443 C C . PRO A 1 302 ? 20.054 7.065 7.439 1.00 83.94 302 PRO A C 1
ATOM 2445 O O . PRO A 1 302 ? 21.213 7.385 7.671 1.00 83.94 302 PRO A O 1
ATOM 2448 N N . SER A 1 303 ? 19.743 5.858 6.958 1.00 86.50 303 SER A N 1
ATOM 2449 C CA . SER A 1 303 ? 20.729 4.843 6.580 1.00 86.50 303 SER A CA 1
ATOM 2450 C C . SER A 1 303 ? 21.297 5.019 5.167 1.00 86.50 303 SER A C 1
ATOM 2452 O O . SER A 1 303 ? 22.168 4.242 4.770 1.00 86.50 303 SER A O 1
ATOM 2454 N N . PHE A 1 304 ? 20.814 5.994 4.393 1.00 89.81 304 PHE A N 1
ATOM 2455 C CA . PHE A 1 304 ? 21.383 6.323 3.092 1.00 89.81 304 PHE A CA 1
ATOM 2456 C C . PHE A 1 304 ? 22.747 6.999 3.250 1.00 89.81 304 PHE A C 1
ATOM 2458 O O . PHE A 1 304 ? 22.886 7.974 3.982 1.00 89.81 304 PHE A O 1
ATOM 2465 N N . ASP A 1 305 ? 23.751 6.504 2.526 1.00 92.19 305 ASP A N 1
ATOM 2466 C CA . ASP A 1 305 ? 25.115 7.029 2.589 1.00 92.19 305 ASP A CA 1
ATOM 2467 C C . ASP A 1 305 ? 25.772 6.953 1.202 1.00 92.19 305 ASP A C 1
ATOM 2469 O O . ASP A 1 305 ? 26.284 5.909 0.784 1.00 92.19 305 ASP A O 1
ATOM 2473 N N . ALA A 1 306 ? 25.731 8.063 0.459 1.00 91.81 306 ALA A N 1
ATOM 2474 C CA . ALA A 1 306 ? 26.310 8.150 -0.884 1.00 91.81 306 ALA A CA 1
ATOM 2475 C C . ALA A 1 306 ? 27.850 8.170 -0.877 1.00 91.81 306 ALA A C 1
ATOM 2477 O O . ALA A 1 306 ? 28.487 7.829 -1.882 1.00 91.81 306 ALA A O 1
ATOM 2478 N N . ASP A 1 307 ? 28.459 8.526 0.255 1.00 91.75 307 ASP A N 1
ATOM 2479 C CA . ASP A 1 307 ? 29.909 8.574 0.399 1.00 91.75 307 ASP A CA 1
ATOM 2480 C C . ASP A 1 307 ? 30.481 7.172 0.587 1.00 91.75 307 ASP A C 1
ATOM 2482 O O . ASP A 1 307 ? 31.479 6.830 -0.057 1.00 91.75 307 ASP A O 1
ATOM 2486 N N . LYS A 1 308 ? 29.816 6.325 1.378 1.00 91.81 308 LYS A N 1
ATOM 2487 C CA . LYS A 1 308 ? 30.212 4.926 1.585 1.00 91.81 308 LYS A CA 1
ATOM 2488 C C . LYS A 1 308 ? 29.727 3.999 0.479 1.00 91.81 308 LYS A C 1
ATOM 2490 O O . LYS A 1 308 ? 30.470 3.108 0.062 1.00 91.81 308 LYS A O 1
ATOM 2495 N N . VAL A 1 309 ? 28.503 4.177 -0.020 1.00 92.94 309 VAL A N 1
ATOM 2496 C CA . VAL A 1 309 ? 27.923 3.273 -1.022 1.00 92.94 309 VAL A CA 1
ATOM 2497 C C . VAL A 1 309 ? 28.236 3.767 -2.432 1.00 92.94 309 VAL A C 1
ATOM 2499 O O . VAL A 1 309 ? 27.507 4.555 -3.033 1.00 92.94 309 VAL A O 1
ATOM 2502 N N . LYS A 1 310 ? 29.329 3.248 -2.998 1.00 89.88 310 LYS A N 1
ATOM 2503 C CA . LYS A 1 310 ? 29.693 3.476 -4.403 1.00 89.88 310 LYS A CA 1
ATOM 2504 C C . LYS A 1 310 ? 28.866 2.564 -5.315 1.00 89.88 310 LYS A C 1
ATOM 2506 O O . LYS A 1 310 ? 29.183 1.385 -5.466 1.00 89.88 310 LYS A O 1
ATOM 2511 N N . GLY A 1 311 ? 27.789 3.095 -5.893 1.00 91.06 311 GLY A N 1
ATOM 2512 C CA . GLY A 1 311 ? 26.963 2.371 -6.862 1.00 91.06 311 GLY A CA 1
ATOM 2513 C C . GLY A 1 311 ? 27.407 2.584 -8.313 1.00 91.06 311 GLY A C 1
ATOM 2514 O O . GLY A 1 311 ? 28.600 2.567 -8.623 1.00 91.06 311 GLY A O 1
ATOM 2515 N N . TYR A 1 312 ? 26.439 2.719 -9.222 1.00 93.94 312 TYR A N 1
ATOM 2516 C CA . TYR A 1 312 ? 26.673 2.735 -10.668 1.00 93.94 312 TYR A CA 1
ATOM 2517 C C . TYR A 1 312 ? 26.227 4.056 -11.288 1.00 93.94 312 TYR A C 1
ATOM 2519 O O . TYR A 1 312 ? 25.033 4.351 -11.349 1.00 93.94 312 TYR A O 1
ATOM 2527 N N . ASN A 1 313 ? 27.201 4.796 -11.810 1.00 94.19 313 ASN A N 1
ATOM 2528 C CA . ASN A 1 313 ? 26.971 5.979 -12.633 1.00 94.19 313 ASN A CA 1
ATOM 2529 C C . ASN A 1 313 ? 26.879 5.584 -14.110 1.00 94.19 313 ASN A C 1
ATOM 2531 O O . ASN A 1 313 ? 27.283 4.488 -14.486 1.00 94.19 313 ASN A O 1
ATOM 2535 N N . TYR A 1 314 ? 26.363 6.472 -14.951 1.00 97.38 314 TYR A N 1
ATOM 2536 C CA . TYR A 1 314 ? 26.341 6.246 -16.395 1.00 97.38 314 TYR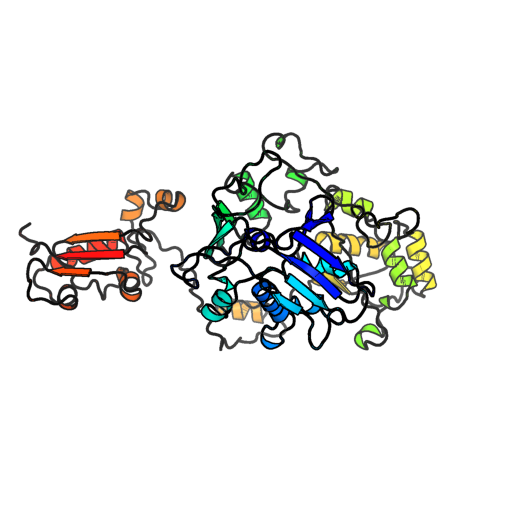 A CA 1
ATOM 2537 C C . TYR A 1 314 ? 27.759 6.299 -16.988 1.00 97.38 314 TYR A C 1
ATOM 2539 O O . TYR A 1 314 ? 28.430 7.321 -16.869 1.00 97.38 314 TYR A O 1
ATOM 2547 N N . ASP A 1 315 ? 28.207 5.204 -17.605 1.00 97.12 315 ASP A N 1
ATOM 2548 C CA . ASP A 1 315 ? 29.537 5.049 -18.209 1.00 97.12 315 ASP A CA 1
ATOM 2549 C C . ASP A 1 315 ? 29.496 3.971 -19.313 1.00 97.12 315 ASP A C 1
ATOM 2551 O O . ASP A 1 315 ? 29.636 2.766 -19.070 1.00 97.12 315 ASP A O 1
ATOM 2555 N N . VAL A 1 316 ? 29.267 4.418 -20.550 1.00 96.81 316 VAL A N 1
ATOM 2556 C CA . VAL A 1 316 ? 29.127 3.550 -21.732 1.00 96.81 316 VAL A CA 1
ATOM 2557 C C . VAL A 1 316 ? 30.413 2.790 -22.040 1.00 96.81 316 VAL A C 1
ATOM 2559 O O . VAL A 1 316 ? 30.366 1.592 -22.327 1.00 96.81 316 VAL A O 1
ATOM 2562 N N . GLU A 1 317 ? 31.567 3.449 -21.944 1.00 96.44 317 GLU A N 1
ATOM 2563 C CA . GLU A 1 317 ? 32.852 2.815 -22.237 1.00 96.44 317 GLU A CA 1
ATOM 2564 C C . GLU A 1 317 ? 33.144 1.692 -21.246 1.00 96.44 317 GLU A C 1
ATOM 2566 O O . GLU A 1 317 ? 33.555 0.594 -21.628 1.00 96.44 317 GLU A O 1
ATOM 2571 N N . ARG A 1 318 ? 32.891 1.931 -19.956 1.00 97.00 318 ARG A N 1
ATOM 2572 C CA . ARG A 1 318 ? 33.044 0.899 -18.932 1.00 97.00 318 ARG A CA 1
ATOM 2573 C C . ARG A 1 318 ? 32.070 -0.248 -19.138 1.00 97.00 318 ARG A C 1
ATOM 2575 O O . ARG A 1 318 ? 32.472 -1.396 -18.953 1.00 97.00 318 ARG A O 1
ATOM 2582 N N . ALA A 1 319 ? 30.830 0.028 -19.540 1.00 97.81 319 ALA A N 1
ATOM 2583 C CA . ALA A 1 319 ? 29.877 -1.020 -19.882 1.00 97.81 319 ALA A CA 1
ATOM 2584 C C . ALA A 1 319 ? 30.394 -1.902 -21.033 1.00 97.81 319 ALA A C 1
ATOM 2586 O O . ALA A 1 319 ? 30.410 -3.126 -20.905 1.00 97.81 319 ALA A O 1
ATOM 2587 N N . GLN A 1 320 ? 30.896 -1.300 -22.113 1.00 96.94 320 GLN A N 1
ATOM 2588 C CA . GLN A 1 320 ? 31.463 -2.027 -23.253 1.00 96.94 320 GLN A CA 1
ATOM 2589 C C . GLN A 1 320 ? 32.716 -2.830 -22.871 1.00 96.94 320 GLN A C 1
ATOM 2591 O O . GLN A 1 320 ? 32.824 -3.999 -23.247 1.00 96.94 320 GLN A O 1
ATOM 2596 N N . ARG A 1 321 ? 33.629 -2.256 -22.071 1.00 97.50 321 ARG A N 1
ATOM 2597 C CA . ARG A 1 321 ? 34.802 -2.976 -21.537 1.00 97.50 321 ARG A CA 1
ATOM 2598 C C . ARG A 1 321 ? 34.384 -4.211 -20.738 1.00 97.50 321 ARG A C 1
ATOM 2600 O O . ARG A 1 321 ? 34.886 -5.302 -20.991 1.00 97.50 321 ARG A O 1
ATOM 2607 N N . LEU A 1 322 ? 33.410 -4.068 -19.837 1.00 98.25 322 LEU A N 1
ATOM 2608 C CA . LEU A 1 322 ? 32.892 -5.172 -19.024 1.00 98.25 322 LEU A CA 1
ATOM 2609 C C . LEU A 1 322 ? 32.230 -6.276 -19.862 1.00 98.25 322 LEU A C 1
ATOM 2611 O O . LEU A 1 322 ? 32.347 -7.449 -19.507 1.00 98.25 322 LEU A O 1
ATOM 2615 N N . LEU A 1 323 ? 31.553 -5.931 -20.963 1.00 97.94 323 LEU A N 1
ATOM 2616 C CA . LEU A 1 323 ? 30.994 -6.916 -21.896 1.00 97.94 323 LEU A CA 1
ATOM 2617 C C . LEU A 1 323 ? 32.096 -7.676 -22.642 1.00 97.94 323 LEU A C 1
ATOM 2619 O O . LEU A 1 323 ? 32.049 -8.904 -22.698 1.00 97.94 323 LEU A O 1
ATOM 2623 N N . THR A 1 324 ? 33.125 -6.982 -23.136 1.00 97.38 324 THR A N 1
ATOM 2624 C CA . THR A 1 324 ? 34.306 -7.612 -23.752 1.00 97.38 324 THR A CA 1
ATOM 2625 C C . THR A 1 324 ? 34.994 -8.567 -22.782 1.00 97.38 324 THR A C 1
ATOM 2627 O O . THR A 1 324 ? 35.239 -9.723 -23.111 1.00 97.38 324 THR A O 1
ATOM 2630 N N . GLU A 1 325 ? 35.226 -8.123 -21.549 1.00 97.50 325 GLU A N 1
ATOM 2631 C CA . GLU A 1 325 ? 35.805 -8.942 -20.486 1.00 97.50 325 GLU A CA 1
ATOM 2632 C C . GLU A 1 325 ? 34.930 -10.135 -20.064 1.00 97.50 325 GLU A C 1
ATOM 2634 O O . GLU A 1 325 ? 35.422 -11.062 -19.418 1.00 97.50 325 GLU A O 1
ATOM 2639 N N . ALA A 1 326 ? 33.630 -10.096 -20.362 1.00 96.25 326 ALA A N 1
ATOM 2640 C CA . ALA A 1 326 ? 32.705 -11.204 -20.153 1.00 96.25 326 ALA A CA 1
ATOM 2641 C C . ALA A 1 326 ? 32.663 -12.180 -21.344 1.00 96.25 326 ALA A C 1
ATOM 2643 O O . ALA A 1 326 ? 31.927 -13.161 -21.278 1.00 96.25 326 ALA A O 1
ATOM 2644 N N . GLY A 1 327 ? 33.436 -11.925 -22.407 1.00 96.06 327 GLY A N 1
ATOM 2645 C CA . GLY A 1 327 ? 33.458 -12.725 -23.634 1.00 96.06 327 GLY A CA 1
ATOM 2646 C C . GLY A 1 327 ? 32.453 -12.277 -24.698 1.00 96.06 327 GLY A C 1
ATOM 2647 O O . GLY A 1 327 ? 32.259 -12.987 -25.679 1.00 96.06 327 GLY A O 1
ATOM 2648 N N . PHE A 1 328 ? 31.829 -11.108 -24.529 1.00 96.38 328 PHE A N 1
ATOM 2649 C CA . PHE A 1 328 ? 30.781 -10.588 -25.411 1.00 96.38 328 PHE A CA 1
ATOM 2650 C C . PHE A 1 328 ? 31.138 -9.192 -25.952 1.00 96.38 328 PHE A C 1
ATOM 2652 O O . PHE A 1 328 ? 30.443 -8.217 -25.650 1.00 96.38 328 PHE A O 1
ATOM 2659 N N . PRO A 1 329 ? 32.233 -9.039 -26.721 1.00 94.88 329 PRO A N 1
ATOM 2660 C CA . PRO A 1 329 ? 32.659 -7.735 -27.225 1.00 94.88 329 PRO A CA 1
ATOM 2661 C C . PRO A 1 329 ? 31.557 -7.090 -28.070 1.00 94.88 329 PRO A C 1
ATOM 2663 O O . PRO A 1 329 ? 31.054 -7.695 -29.018 1.00 94.88 329 PRO A O 1
ATOM 2666 N N . ALA A 1 330 ? 31.163 -5.867 -27.703 1.00 86.69 330 ALA A N 1
ATOM 2667 C CA . ALA A 1 330 ? 30.019 -5.159 -28.292 1.00 86.69 330 ALA A CA 1
ATOM 2668 C C . ALA A 1 330 ? 28.720 -5.999 -28.330 1.00 86.69 330 ALA A C 1
ATOM 2670 O O . ALA A 1 330 ? 27.928 -5.889 -29.263 1.00 86.69 330 ALA A O 1
ATOM 2671 N N . GLY A 1 331 ? 28.529 -6.891 -27.350 1.00 89.19 331 GLY A N 1
ATOM 2672 C CA . GLY A 1 331 ? 27.375 -7.788 -27.262 1.00 89.19 331 GLY A CA 1
ATOM 2673 C C . GLY A 1 331 ? 27.368 -8.945 -28.267 1.00 89.19 331 GLY A C 1
ATOM 2674 O O . GLY A 1 331 ? 26.418 -9.727 -28.284 1.00 89.19 331 GLY A O 1
ATOM 2675 N N . LYS A 1 332 ? 28.414 -9.112 -29.089 1.00 92.69 332 LYS A N 1
ATOM 2676 C CA . LYS A 1 332 ? 28.503 -10.233 -30.035 1.00 92.69 332 LYS A CA 1
ATOM 2677 C C . LYS A 1 332 ? 28.501 -11.564 -29.281 1.00 92.69 332 LYS A C 1
ATOM 2679 O O . LYS A 1 332 ? 29.283 -11.756 -28.355 1.00 92.69 332 LYS A O 1
ATOM 2684 N N . GLY A 1 333 ? 27.613 -12.472 -29.685 1.00 90.88 333 GLY A N 1
ATOM 2685 C CA . GLY A 1 333 ? 27.443 -13.781 -29.049 1.00 90.88 333 GLY A CA 1
ATOM 2686 C C . GLY A 1 333 ? 26.733 -13.752 -27.691 1.00 90.88 333 GLY A C 1
ATOM 2687 O O . GLY A 1 333 ? 26.606 -14.805 -27.071 1.00 90.88 333 GLY A O 1
ATOM 2688 N N . LEU A 1 334 ? 26.270 -12.585 -27.219 1.00 93.12 334 LEU A N 1
ATOM 2689 C CA . LEU A 1 334 ? 25.503 -12.478 -25.980 1.00 93.12 334 LEU A CA 1
ATOM 2690 C C . LEU A 1 334 ? 24.116 -13.107 -26.191 1.00 93.12 334 LEU A C 1
ATOM 2692 O O . LEU A 1 334 ? 23.380 -12.643 -27.065 1.00 93.12 334 LEU A O 1
ATOM 2696 N N . PRO A 1 335 ? 23.729 -14.138 -25.416 1.00 90.31 335 PRO A N 1
ATOM 2697 C CA . PRO A 1 335 ? 22.386 -14.689 -25.510 1.00 90.31 335 PRO A CA 1
ATOM 2698 C C . PRO A 1 335 ? 21.319 -13.650 -25.149 1.00 90.31 335 PRO A C 1
ATOM 2700 O O . PRO A 1 335 ? 21.584 -12.655 -24.473 1.00 90.31 335 PRO A O 1
ATOM 2703 N N . GLU A 1 336 ? 20.092 -13.911 -25.586 1.00 87.62 336 GLU A N 1
ATOM 2704 C CA . GLU A 1 336 ? 18.955 -13.021 -25.372 1.00 87.62 336 GLU A CA 1
ATOM 2705 C C . GLU A 1 336 ? 18.721 -12.708 -23.885 1.00 87.62 336 GLU A C 1
ATOM 2707 O O . GLU A 1 336 ? 18.727 -13.593 -23.023 1.00 87.62 336 GLU A O 1
ATOM 2712 N N . ILE A 1 337 ? 18.455 -11.432 -23.592 1.00 91.31 337 ILE A N 1
ATOM 2713 C CA . ILE A 1 337 ? 18.021 -10.972 -22.272 1.00 91.31 337 ILE A CA 1
ATOM 2714 C C . ILE A 1 337 ? 16.547 -10.594 -22.348 1.00 91.31 337 ILE A C 1
ATOM 2716 O O . ILE A 1 337 ? 16.159 -9.712 -23.109 1.00 91.31 337 ILE A O 1
ATOM 2720 N N . LYS A 1 338 ? 15.720 -11.222 -21.515 1.00 89.62 338 LYS A N 1
ATOM 2721 C CA . LYS A 1 338 ? 14.300 -10.877 -21.401 1.00 89.62 338 LYS A CA 1
ATOM 2722 C C . LYS A 1 338 ? 14.120 -9.755 -20.387 1.00 89.62 338 LYS A C 1
ATOM 2724 O O . LYS A 1 338 ? 14.430 -9.927 -19.208 1.00 89.62 338 LYS A O 1
ATOM 2729 N N . LEU A 1 339 ? 13.611 -8.618 -20.849 1.00 90.94 339 LEU A N 1
ATOM 2730 C CA . LEU A 1 339 ? 13.224 -7.490 -20.010 1.00 90.94 339 LEU A CA 1
ATOM 2731 C C . LEU A 1 339 ? 11.717 -7.549 -19.772 1.00 90.94 339 LEU A C 1
ATOM 2733 O O . LEU A 1 339 ? 10.918 -7.263 -20.658 1.00 90.94 339 LEU A O 1
ATOM 2737 N N . LEU A 1 340 ? 11.344 -7.942 -18.562 1.00 88.62 340 LEU A N 1
ATOM 2738 C CA . LEU A 1 340 ? 9.959 -8.117 -18.154 1.00 88.62 340 LEU A CA 1
ATOM 2739 C C . LEU A 1 340 ? 9.406 -6.821 -17.544 1.00 88.62 340 LEU A C 1
ATOM 2741 O O . LEU A 1 340 ? 9.998 -6.295 -16.602 1.00 88.62 340 LEU A O 1
ATOM 2745 N N . THR A 1 341 ? 8.272 -6.320 -18.042 1.00 86.75 341 THR A N 1
ATOM 2746 C CA . THR A 1 341 ? 7.650 -5.073 -17.550 1.00 86.75 341 THR A CA 1
ATOM 2747 C C . THR A 1 341 ? 6.120 -5.141 -17.514 1.00 86.75 341 THR A C 1
ATOM 2749 O O . THR A 1 341 ? 5.524 -6.075 -18.034 1.00 86.75 341 THR A O 1
ATOM 2752 N N . ILE A 1 342 ? 5.467 -4.163 -16.893 1.00 81.56 342 ILE A N 1
ATOM 2753 C CA . ILE A 1 342 ? 4.003 -3.986 -16.882 1.00 81.56 342 ILE A CA 1
ATOM 2754 C C . ILE A 1 342 ? 3.644 -2.619 -17.500 1.00 81.56 342 ILE A C 1
ATOM 2756 O O . ILE A 1 342 ? 4.522 -1.756 -17.550 1.00 81.56 342 ILE A O 1
ATOM 2760 N N . PRO A 1 343 ? 2.388 -2.382 -17.944 1.00 76.94 343 PRO A N 1
ATOM 2761 C CA . PRO A 1 343 ? 1.973 -1.184 -18.674 1.00 76.94 343 PRO A CA 1
ATOM 2762 C C . PRO A 1 343 ? 2.477 0.126 -18.067 1.00 76.94 343 PRO A C 1
ATOM 2764 O O . PRO A 1 343 ? 3.101 0.913 -18.779 1.00 76.94 343 PRO A O 1
ATOM 2767 N N . ILE A 1 344 ? 2.334 0.298 -16.748 1.00 77.12 344 ILE A N 1
ATOM 2768 C CA . ILE A 1 344 ? 2.759 1.506 -16.019 1.00 77.12 344 ILE A CA 1
ATOM 2769 C C . ILE A 1 344 ? 4.275 1.791 -16.104 1.00 77.12 344 ILE A C 1
ATOM 2771 O O . ILE A 1 344 ? 4.701 2.940 -16.003 1.00 77.12 344 ILE A O 1
ATOM 2775 N N . TYR A 1 345 ? 5.100 0.773 -16.367 1.00 85.62 345 TYR A N 1
ATOM 2776 C CA . TYR A 1 345 ? 6.560 0.880 -16.486 1.00 85.62 345 TYR A CA 1
ATOM 2777 C C . TYR A 1 345 ? 7.075 0.731 -17.925 1.00 85.62 345 TYR A C 1
ATOM 2779 O O . TYR A 1 345 ? 8.286 0.662 -18.147 1.00 85.62 345 TYR A O 1
ATOM 2787 N N . THR A 1 346 ? 6.191 0.697 -18.926 1.00 83.75 346 THR A N 1
ATOM 2788 C CA . THR A 1 346 ? 6.580 0.468 -20.330 1.00 83.75 346 THR A CA 1
ATOM 2789 C C . THR A 1 346 ? 7.528 1.546 -20.853 1.00 83.75 346 THR A C 1
ATOM 2791 O O . THR A 1 346 ? 8.486 1.229 -21.560 1.00 83.75 346 THR A O 1
ATOM 2794 N N . ASN A 1 347 ? 7.321 2.812 -20.474 1.00 86.19 347 ASN A N 1
ATOM 2795 C CA . ASN A 1 347 ? 8.195 3.910 -20.897 1.00 86.19 347 ASN A CA 1
ATOM 2796 C C . ASN A 1 347 ? 9.618 3.786 -20.320 1.00 86.19 347 ASN A C 1
ATOM 2798 O O . ASN A 1 347 ? 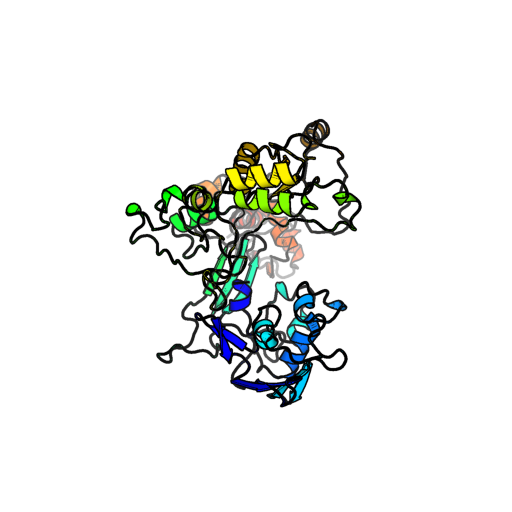10.589 3.936 -21.060 1.00 86.19 347 ASN A O 1
ATOM 2802 N N . LEU A 1 348 ? 9.752 3.438 -19.035 1.00 90.56 348 LEU A N 1
ATOM 2803 C CA . LEU A 1 348 ? 11.047 3.204 -18.387 1.00 90.56 348 LEU A CA 1
ATOM 2804 C C . LEU A 1 348 ? 11.749 1.977 -18.975 1.00 90.56 348 LEU A C 1
ATOM 2806 O O . LEU A 1 348 ? 12.935 2.037 -19.288 1.00 90.56 348 LEU A O 1
ATOM 2810 N N . ALA A 1 349 ? 11.017 0.878 -19.176 1.00 92.31 349 ALA A N 1
ATOM 2811 C CA . ALA A 1 349 ? 11.565 -0.332 -19.780 1.00 92.31 349 ALA A CA 1
ATOM 2812 C C . ALA A 1 349 ? 12.037 -0.089 -21.222 1.00 92.31 349 ALA A C 1
ATOM 2814 O O . ALA A 1 349 ? 13.111 -0.550 -21.597 1.00 92.31 349 ALA A O 1
ATOM 2815 N N . SER A 1 350 ? 11.285 0.685 -22.010 1.00 90.56 350 SER A N 1
ATOM 2816 C CA . SER A 1 350 ? 11.671 1.055 -23.379 1.00 90.56 350 SER A CA 1
ATOM 2817 C C . SER A 1 350 ? 12.926 1.928 -23.399 1.00 90.56 350 SER A C 1
ATOM 2819 O O . SER A 1 350 ? 13.818 1.710 -24.216 1.00 90.56 350 SER A O 1
ATOM 2821 N N . TYR A 1 351 ? 13.033 2.877 -22.465 1.00 94.06 351 TYR A N 1
ATOM 2822 C CA . TYR A 1 351 ? 14.237 3.688 -22.289 1.00 94.06 351 TYR A CA 1
ATOM 2823 C C . TYR A 1 351 ? 15.453 2.822 -21.955 1.00 94.06 351 TYR A C 1
ATOM 2825 O O . TYR A 1 351 ? 16.467 2.895 -22.643 1.00 94.06 351 TYR A O 1
ATOM 2833 N N . VAL A 1 352 ? 15.331 1.944 -20.955 1.00 95.44 352 VAL A N 1
ATOM 2834 C CA . VAL A 1 352 ? 16.402 1.018 -20.563 1.00 95.44 352 VAL A CA 1
ATOM 2835 C C . VAL A 1 352 ? 16.792 0.109 -21.726 1.00 95.44 352 VAL A C 1
ATOM 2837 O O . VAL A 1 352 ? 17.977 -0.052 -21.997 1.00 95.44 352 VAL A O 1
ATOM 2840 N N . ALA A 1 353 ? 15.821 -0.441 -22.458 1.00 94.06 353 ALA A N 1
ATOM 2841 C CA . ALA A 1 353 ? 16.094 -1.261 -23.632 1.00 94.06 353 ALA A CA 1
ATOM 2842 C C . ALA A 1 353 ? 16.897 -0.492 -24.692 1.00 94.06 353 ALA A C 1
ATOM 2844 O O . ALA A 1 353 ? 17.847 -1.037 -25.246 1.00 94.06 353 ALA A O 1
ATOM 2845 N N . ASN A 1 354 ? 16.565 0.776 -24.944 1.00 94.50 354 ASN A N 1
ATOM 2846 C CA . ASN A 1 354 ? 17.287 1.609 -25.906 1.00 94.50 354 ASN A CA 1
ATOM 2847 C C . ASN A 1 354 ? 18.714 1.953 -25.455 1.00 94.50 354 ASN A C 1
ATOM 2849 O O . ASN A 1 354 ? 19.624 1.944 -26.280 1.00 94.50 354 ASN A O 1
ATOM 2853 N N . GLU A 1 355 ? 18.938 2.222 -24.169 1.00 95.94 355 GLU A N 1
ATOM 2854 C CA . GLU A 1 355 ? 20.283 2.457 -23.620 1.00 95.94 355 GLU A CA 1
ATOM 2855 C C . GLU A 1 355 ? 21.151 1.189 -23.705 1.00 95.94 355 GLU A C 1
ATOM 2857 O O . GLU A 1 355 ? 22.314 1.239 -24.099 1.00 95.94 355 GLU A O 1
ATOM 2862 N N . LEU A 1 356 ? 20.563 0.020 -23.434 1.00 96.00 356 LEU A N 1
ATOM 2863 C CA . LEU A 1 356 ? 21.246 -1.269 -23.562 1.00 96.00 356 LEU A CA 1
ATOM 2864 C C . LEU A 1 356 ? 21.664 -1.574 -25.008 1.00 96.00 356 LEU A C 1
ATOM 2866 O O . LEU A 1 356 ? 22.776 -2.058 -25.238 1.00 96.00 356 LEU A O 1
ATOM 2870 N N . LYS A 1 357 ? 20.830 -1.217 -25.991 1.00 94.19 357 LYS A N 1
ATOM 2871 C CA . LYS A 1 357 ? 21.160 -1.381 -27.416 1.00 94.19 357 LYS A CA 1
ATOM 2872 C C . LYS A 1 357 ? 22.404 -0.599 -27.827 1.00 94.19 357 LYS A C 1
ATOM 2874 O O . LYS A 1 357 ? 23.189 -1.108 -28.623 1.00 94.19 357 LYS A O 1
ATOM 2879 N N . GLN A 1 358 ? 22.624 0.588 -27.257 1.00 92.25 358 GLN A N 1
ATOM 2880 C CA . GLN A 1 358 ? 23.800 1.421 -27.552 1.00 92.25 358 GLN A CA 1
ATOM 2881 C C . GLN A 1 358 ? 25.120 0.761 -27.119 1.00 92.25 358 GLN A C 1
ATOM 2883 O O . GLN A 1 358 ? 26.171 1.052 -27.685 1.00 92.25 358 GLN A O 1
ATOM 2888 N N . VAL A 1 359 ? 25.076 -0.167 -26.155 1.00 93.62 359 VAL A N 1
ATOM 2889 C CA . VAL A 1 359 ? 26.250 -0.941 -25.709 1.00 93.62 359 VAL A CA 1
ATOM 2890 C C . VAL A 1 359 ? 26.309 -2.354 -26.301 1.00 93.62 359 VAL A C 1
ATOM 2892 O O . VAL A 1 359 ? 27.165 -3.148 -25.916 1.00 93.62 359 VAL A O 1
ATOM 2895 N N . GLY A 1 360 ? 25.418 -2.673 -27.246 1.00 90.94 360 GLY A N 1
ATOM 2896 C CA . GLY A 1 360 ? 25.353 -3.970 -27.926 1.00 90.94 360 GLY A CA 1
ATOM 2897 C C . GLY A 1 360 ? 24.476 -5.018 -27.235 1.00 90.94 360 GLY A C 1
ATOM 2898 O O . GLY A 1 360 ? 24.351 -6.133 -27.733 1.00 90.94 360 GLY A O 1
ATOM 2899 N N . VAL A 1 361 ? 23.828 -4.686 -26.115 1.00 94.75 361 VAL A N 1
ATOM 2900 C CA . VAL A 1 361 ? 22.886 -5.589 -25.442 1.00 94.75 361 VAL A CA 1
ATOM 2901 C C . VAL A 1 361 ? 21.508 -5.429 -26.085 1.00 94.75 361 VAL A C 1
ATOM 2903 O O . VAL A 1 361 ? 20.933 -4.347 -26.065 1.00 94.75 361 VAL A O 1
ATOM 2906 N N . GLN A 1 362 ? 20.957 -6.506 -26.645 1.00 91.56 362 GLN A N 1
ATOM 2907 C CA . GLN A 1 362 ? 19.663 -6.499 -27.339 1.00 91.56 362 GLN A CA 1
ATOM 2908 C C . GLN A 1 362 ? 18.595 -7.196 -26.483 1.00 91.56 362 GLN A C 1
ATOM 2910 O O . GLN A 1 362 ? 18.349 -8.390 -26.666 1.00 91.56 362 GLN A O 1
ATOM 2915 N N . PRO A 1 363 ? 17.982 -6.508 -25.501 1.00 90.62 363 PRO A N 1
ATOM 2916 C CA . PRO A 1 363 ? 16.939 -7.127 -24.707 1.00 90.62 363 PRO A CA 1
ATOM 2917 C C . PRO A 1 363 ? 15.638 -7.241 -25.508 1.00 90.62 363 PRO A C 1
ATOM 2919 O O . PRO A 1 363 ? 15.270 -6.326 -26.251 1.00 90.62 363 PRO A O 1
ATOM 2922 N N . ILE A 1 364 ? 14.893 -8.320 -25.281 1.00 87.19 364 ILE A N 1
ATOM 2923 C CA . ILE A 1 364 ? 13.501 -8.424 -25.718 1.00 87.19 364 ILE A CA 1
ATOM 2924 C C . ILE A 1 364 ? 12.612 -7.936 -24.584 1.00 87.19 364 ILE A C 1
ATOM 2926 O O . ILE A 1 364 ? 12.576 -8.529 -23.504 1.00 87.19 364 ILE A O 1
ATOM 2930 N N . CYS A 1 365 ? 11.899 -6.840 -24.834 1.00 82.12 365 CYS A N 1
ATOM 2931 C CA . CYS A 1 365 ? 10.899 -6.333 -23.908 1.00 82.12 365 CYS A CA 1
ATOM 2932 C C . CYS A 1 365 ? 9.636 -7.195 -24.011 1.00 82.12 365 CYS A C 1
ATOM 2934 O O . CYS A 1 365 ? 9.070 -7.335 -25.095 1.00 82.12 365 CYS A O 1
ATOM 2936 N N . GLN A 1 366 ? 9.203 -7.782 -22.898 1.00 76.56 366 GLN A N 1
ATOM 2937 C CA . GLN A 1 366 ? 7.987 -8.588 -22.818 1.00 76.56 366 GLN A CA 1
ATOM 2938 C C . GLN A 1 366 ? 7.105 -8.069 -21.683 1.00 76.56 366 GLN A C 1
ATOM 2940 O O . GLN A 1 366 ? 7.575 -7.818 -20.569 1.00 76.56 366 GLN A O 1
ATOM 2945 N N . SER A 1 367 ? 5.811 -7.919 -21.959 1.00 72.06 367 SER A N 1
ATOM 2946 C CA . SER A 1 367 ? 4.838 -7.625 -20.909 1.00 72.06 367 SER A CA 1
ATOM 2947 C C . SER A 1 367 ? 4.692 -8.837 -19.985 1.00 72.06 367 SER A C 1
ATOM 2949 O O . SER A 1 367 ? 4.624 -9.974 -20.446 1.00 72.06 367 SER A O 1
ATOM 2951 N N . ARG A 1 368 ? 4.644 -8.588 -18.673 1.00 64.81 368 ARG A N 1
ATOM 2952 C CA . ARG A 1 368 ? 4.340 -9.574 -17.626 1.00 64.81 368 ARG A CA 1
ATOM 2953 C C . ARG A 1 368 ? 2.856 -9.818 -17.438 1.00 64.81 368 ARG A C 1
ATOM 2955 O O . ARG A 1 368 ? 2.516 -10.701 -16.652 1.00 64.81 368 ARG A O 1
ATOM 2962 N N . TRP A 1 369 ? 1.991 -9.043 -18.094 1.00 53.97 369 TRP A N 1
ATOM 2963 C CA . TRP A 1 369 ? 0.583 -9.414 -18.123 1.00 53.97 369 TRP A CA 1
ATOM 2964 C C . TRP A 1 369 ? 0.489 -10.798 -18.737 1.00 53.97 369 TRP A C 1
ATOM 2966 O O . TRP A 1 369 ? 1.154 -11.074 -19.737 1.00 53.97 369 TRP A O 1
ATOM 2976 N N . LEU A 1 370 ? -0.231 -11.666 -18.026 1.00 51.00 370 LEU A N 1
ATOM 2977 C CA . LEU A 1 370 ? -0.363 -13.081 -18.319 1.00 51.00 370 LEU A CA 1
ATOM 2978 C C . LEU A 1 370 ? -0.468 -13.303 -19.831 1.00 51.00 370 LEU A C 1
ATOM 2980 O O . LEU A 1 370 ? -1.192 -12.605 -20.536 1.00 51.00 370 LEU A O 1
ATOM 2984 N N . ASN A 1 371 ? 0.182 -14.354 -20.316 1.00 57.97 371 ASN A N 1
ATOM 2985 C CA . ASN A 1 371 ? -0.046 -14.947 -21.637 1.00 57.97 371 ASN A CA 1
ATOM 2986 C C . ASN A 1 371 ? -1.481 -15.505 -21.811 1.00 57.97 371 ASN A C 1
ATOM 2988 O O . ASN A 1 371 ? -1.709 -16.357 -22.665 1.00 57.97 371 ASN A O 1
ATOM 2992 N N . ALA A 1 372 ? -2.407 -15.072 -20.958 1.00 60.31 372 ALA A N 1
ATOM 2993 C CA . ALA A 1 372 ? -3.803 -15.423 -20.875 1.00 60.31 372 ALA A CA 1
ATOM 2994 C C . ALA A 1 372 ? -4.560 -14.195 -20.346 1.00 60.31 372 ALA A C 1
ATOM 2996 O O . ALA A 1 372 ? -4.148 -13.564 -19.374 1.00 60.31 372 ALA A O 1
ATOM 2997 N N . VAL A 1 373 ? -5.677 -13.868 -20.979 1.00 64.12 373 VAL A N 1
ATOM 2998 C CA . VAL A 1 373 ? -6.633 -12.861 -20.516 1.00 64.12 373 VAL A CA 1
ATOM 2999 C C . VAL A 1 373 ? -7.993 -13.540 -20.436 1.00 64.12 373 VAL A C 1
ATOM 3001 O O . VAL A 1 373 ? -8.327 -14.337 -21.313 1.00 64.12 373 VAL A O 1
ATOM 3004 N N . SER A 1 374 ? -8.770 -13.272 -19.387 1.00 67.12 374 SER A N 1
ATOM 3005 C CA . SER A 1 374 ? -10.175 -13.672 -19.351 1.00 67.12 374 SER A CA 1
ATOM 3006 C C . SER A 1 374 ? -11.003 -12.571 -20.001 1.00 67.12 374 SER A C 1
ATOM 3008 O O . SER A 1 374 ? -10.936 -11.405 -19.621 1.00 67.12 374 SER A O 1
ATOM 3010 N N . VAL A 1 375 ? -11.765 -12.941 -21.022 1.00 73.06 375 VAL A N 1
ATOM 3011 C CA . VAL A 1 375 ? -12.607 -12.023 -21.789 1.00 73.06 375 VAL A CA 1
ATOM 3012 C C . VAL A 1 375 ? -13.945 -12.698 -22.058 1.00 73.06 375 VAL A C 1
ATOM 3014 O O . VAL A 1 375 ? -13.998 -13.904 -22.295 1.00 73.06 375 VAL A O 1
ATOM 3017 N N . ARG A 1 376 ? -15.036 -11.930 -22.016 1.00 81.06 376 ARG A N 1
ATOM 3018 C CA . ARG A 1 376 ? -16.316 -12.365 -22.584 1.00 81.06 376 ARG A CA 1
ATOM 3019 C C . ARG A 1 376 ? -16.321 -11.973 -24.050 1.00 81.06 376 ARG A C 1
ATOM 3021 O O . ARG A 1 376 ? -16.100 -10.807 -24.358 1.00 81.06 376 ARG A O 1
ATOM 3028 N N . LEU A 1 377 ? -16.538 -12.945 -24.925 1.00 81.31 377 LEU A N 1
ATOM 3029 C CA . LEU A 1 377 ? -16.542 -12.754 -26.370 1.00 81.31 377 LEU A CA 1
ATOM 3030 C C . LEU A 1 377 ? -17.905 -13.178 -26.915 1.00 81.31 377 LEU A C 1
ATOM 3032 O O . LEU A 1 377 ? -18.433 -14.210 -26.498 1.00 81.31 377 LEU A O 1
ATOM 3036 N N . THR A 1 378 ? -18.457 -12.412 -27.856 1.00 86.75 378 THR A N 1
ATOM 3037 C CA . THR A 1 378 ? -19.527 -12.927 -28.724 1.00 86.75 378 THR A CA 1
ATOM 3038 C C . THR A 1 378 ? -18.982 -14.061 -29.603 1.00 86.75 378 THR A C 1
ATOM 3040 O O . THR A 1 378 ? -17.760 -14.183 -29.759 1.00 86.75 378 THR A O 1
ATOM 3043 N N . PRO A 1 379 ? -19.843 -14.884 -30.226 1.00 87.56 379 PRO A N 1
ATOM 3044 C CA . PRO A 1 379 ? -19.394 -15.876 -31.200 1.00 87.56 379 PRO A CA 1
ATOM 3045 C C . PRO A 1 379 ? -18.524 -15.284 -32.326 1.00 87.56 379 PRO A C 1
ATOM 3047 O O . PRO A 1 379 ? -17.505 -15.883 -32.675 1.00 87.56 379 PRO A O 1
ATOM 3050 N N . GLU A 1 380 ? -18.840 -14.087 -32.847 1.00 91.94 380 GLU A N 1
ATOM 3051 C CA . GLU A 1 380 ? -18.003 -13.450 -33.880 1.00 91.94 380 GLU A CA 1
ATOM 3052 C C . GLU A 1 380 ? -16.651 -12.974 -33.327 1.00 91.94 380 GLU A C 1
ATOM 3054 O O . GLU A 1 380 ? -15.608 -13.126 -33.974 1.00 91.94 380 GLU A O 1
ATOM 3059 N N . GLN A 1 381 ? -16.640 -12.422 -32.110 1.00 88.38 381 GLN A N 1
ATOM 3060 C CA . GLN A 1 381 ? -15.406 -11.995 -31.449 1.00 88.38 381 GLN A CA 1
ATOM 3061 C C . GLN A 1 381 ? -14.509 -13.192 -31.116 1.00 88.38 381 GLN A C 1
ATOM 3063 O O . GLN A 1 381 ? -13.296 -13.105 -31.296 1.00 88.38 381 GLN A O 1
ATOM 3068 N N . TYR A 1 382 ? -15.085 -14.325 -30.698 1.00 90.06 382 TYR A N 1
ATOM 3069 C CA . TYR A 1 382 ? -14.352 -15.575 -30.499 1.00 90.06 382 TYR A CA 1
ATOM 3070 C C . TYR A 1 382 ? -13.676 -16.020 -31.793 1.00 90.06 382 TYR A C 1
ATOM 3072 O O . TYR A 1 382 ? -12.471 -16.258 -31.792 1.00 90.06 382 TYR A O 1
ATOM 3080 N N . ALA A 1 383 ? -14.416 -16.067 -32.905 1.00 91.31 383 ALA A N 1
ATOM 3081 C CA . ALA A 1 383 ? -13.861 -16.449 -34.202 1.00 91.31 383 ALA A CA 1
ATOM 3082 C C . ALA A 1 383 ? -12.726 -15.509 -34.642 1.00 91.31 383 ALA A C 1
ATOM 3084 O O . ALA A 1 383 ? -11.717 -15.953 -35.190 1.00 91.31 383 ALA A O 1
ATOM 3085 N N . THR A 1 384 ? -12.853 -14.213 -34.356 1.00 92.81 384 THR A N 1
ATOM 3086 C CA . THR A 1 384 ? -11.812 -13.223 -34.660 1.00 92.81 384 THR A CA 1
ATOM 3087 C C . THR A 1 384 ? -10.558 -13.448 -33.812 1.00 92.81 384 THR A C 1
ATOM 3089 O O . THR A 1 384 ? -9.452 -13.502 -34.346 1.00 92.81 384 THR A O 1
ATOM 3092 N N . VAL A 1 385 ? -10.717 -13.618 -32.495 1.00 88.12 385 VAL A N 1
ATOM 3093 C CA . VAL A 1 385 ? -9.606 -13.822 -31.551 1.00 88.12 385 VAL A CA 1
ATOM 3094 C C . VAL A 1 385 ? -8.913 -15.165 -31.788 1.00 88.12 385 VAL A C 1
ATOM 3096 O O . VAL A 1 385 ? -7.687 -15.223 -31.773 1.00 88.12 385 VAL A O 1
ATOM 3099 N N . ALA A 1 386 ? -9.667 -16.229 -32.074 1.00 90.25 386 ALA A N 1
ATOM 3100 C CA . ALA A 1 386 ? -9.134 -17.566 -32.346 1.00 90.25 386 ALA A CA 1
ATOM 3101 C C . ALA A 1 386 ? -8.191 -17.607 -33.558 1.00 90.25 386 ALA A C 1
ATOM 3103 O O . ALA A 1 386 ? -7.280 -18.428 -33.593 1.00 90.25 386 ALA A O 1
ATOM 3104 N N . ASN A 1 387 ? -8.382 -16.704 -34.523 1.00 92.94 387 ASN A N 1
ATOM 3105 C CA . ASN A 1 387 ? -7.565 -16.618 -35.733 1.00 92.94 387 ASN A CA 1
ATOM 3106 C C . ASN A 1 387 ? -6.357 -15.672 -35.603 1.00 92.94 387 ASN A C 1
ATOM 3108 O O . ASN A 1 387 ? -5.597 -15.510 -36.559 1.00 92.94 387 ASN A O 1
ATOM 3112 N N . MET A 1 388 ? -6.150 -15.024 -34.450 1.00 89.81 388 MET A N 1
ATOM 3113 C CA . MET A 1 388 ? -5.015 -14.119 -34.273 1.00 89.81 388 MET A CA 1
ATOM 3114 C C . MET A 1 388 ? -3.700 -14.904 -34.104 1.00 89.81 388 MET A C 1
ATOM 3116 O O . MET A 1 388 ? -3.618 -15.786 -33.251 1.00 89.81 388 MET A O 1
ATOM 3120 N N . PRO A 1 389 ? -2.616 -14.542 -34.816 1.00 84.44 389 PRO A N 1
ATOM 3121 C CA . PRO A 1 389 ? -1.375 -15.328 -34.859 1.00 84.44 389 PRO A CA 1
ATOM 3122 C C . PRO A 1 389 ? -0.629 -15.438 -33.517 1.00 84.44 389 PRO A C 1
ATOM 3124 O O . PRO A 1 389 ? 0.278 -16.255 -33.377 1.00 84.44 389 PRO A O 1
ATOM 3127 N N . PHE A 1 390 ? -0.983 -14.621 -32.522 1.00 77.19 390 PHE A N 1
ATOM 3128 C CA . PHE A 1 390 ? -0.395 -14.659 -31.181 1.00 77.19 390 PHE A CA 1
ATOM 3129 C C . PHE A 1 390 ? -1.232 -15.451 -30.159 1.00 77.19 390 PHE A C 1
ATOM 3131 O O . PHE A 1 390 ? -0.773 -15.656 -29.032 1.00 77.19 390 PHE A O 1
ATOM 3138 N N . VAL A 1 391 ? -2.440 -15.901 -30.520 1.00 82.88 391 VAL A N 1
ATOM 3139 C CA . VAL A 1 391 ? -3.327 -16.672 -29.638 1.00 82.88 391 VAL A CA 1
ATOM 3140 C C . VAL A 1 391 ? -2.962 -18.151 -29.731 1.00 82.88 391 VAL A C 1
ATOM 3142 O O . VAL A 1 391 ? -3.126 -18.787 -30.764 1.00 82.88 391 VAL A O 1
ATOM 3145 N N . LYS A 1 392 ? -2.428 -18.706 -28.635 1.00 83.00 392 LYS A N 1
ATOM 3146 C CA . LYS A 1 392 ? -1.979 -20.111 -28.581 1.00 83.00 392 LYS A CA 1
ATOM 3147 C C . LYS A 1 392 ? -3.095 -21.099 -28.249 1.00 83.00 392 LYS A C 1
ATOM 3149 O O . LYS A 1 392 ? -3.028 -22.248 -28.669 1.00 83.00 392 LYS A O 1
ATOM 3154 N N . ALA A 1 393 ? -4.063 -20.674 -27.443 1.00 84.62 393 ALA A N 1
ATOM 3155 C CA . ALA A 1 393 ? -5.202 -21.477 -27.020 1.00 84.62 393 ALA A CA 1
ATOM 3156 C C . ALA A 1 393 ? -6.311 -20.558 -26.499 1.00 84.62 393 ALA A C 1
ATOM 3158 O O . ALA A 1 393 ? -6.026 -19.503 -25.928 1.00 84.62 393 ALA A O 1
ATOM 3159 N N . ILE A 1 394 ? -7.560 -20.996 -26.647 1.00 84.75 394 ILE A N 1
ATOM 3160 C CA . ILE A 1 394 ? -8.710 -20.427 -25.947 1.00 84.75 394 ILE A CA 1
ATOM 3161 C C . ILE A 1 394 ? -9.341 -21.561 -25.151 1.00 84.75 394 ILE A C 1
ATOM 3163 O O . ILE A 1 394 ? -9.739 -22.573 -25.723 1.00 84.75 394 ILE A O 1
ATOM 3167 N N . GLN A 1 395 ? -9.408 -21.399 -23.834 1.00 81.75 395 GLN A N 1
ATOM 3168 C CA . GLN A 1 395 ? -10.038 -22.362 -22.941 1.00 81.75 395 GLN A CA 1
ATOM 3169 C C . GLN A 1 395 ? -11.314 -21.745 -22.379 1.00 81.75 395 GLN A C 1
ATOM 3171 O O . GLN A 1 395 ? -11.281 -20.642 -21.832 1.00 81.75 395 GLN A O 1
ATOM 3176 N N . ALA A 1 396 ? -12.433 -22.458 -22.510 1.00 75.56 396 ALA A N 1
ATOM 3177 C CA . ALA A 1 396 ? -13.640 -22.112 -21.779 1.00 75.56 396 ALA A CA 1
ATOM 3178 C C . ALA A 1 396 ? -13.355 -22.280 -20.281 1.00 75.56 396 ALA A C 1
ATOM 3180 O O . ALA A 1 396 ? -12.953 -23.354 -19.833 1.00 75.56 396 ALA A O 1
ATOM 3181 N N . ILE A 1 397 ? -13.513 -21.203 -19.520 1.00 64.56 397 ILE A N 1
ATOM 3182 C CA . ILE A 1 397 ? -13.425 -21.250 -18.063 1.00 64.56 397 ILE A CA 1
ATOM 3183 C C . ILE A 1 397 ? -14.799 -21.712 -17.574 1.00 64.56 397 ILE A C 1
ATOM 3185 O O . ILE A 1 397 ? -15.766 -20.971 -17.737 1.00 64.56 397 ILE A O 1
ATOM 3189 N N . ASP A 1 398 ? -14.885 -22.926 -17.024 1.00 53.53 398 ASP A N 1
ATOM 3190 C CA . ASP A 1 398 ? -16.086 -23.416 -16.336 1.00 53.53 398 ASP A CA 1
ATOM 3191 C C . ASP A 1 398 ? -16.227 -22.668 -14.994 1.00 53.53 398 ASP A C 1
ATOM 3193 O O . ASP A 1 398 ? -15.369 -22.815 -14.115 1.00 53.53 398 ASP A O 1
ATOM 3197 N N . PRO A 1 399 ? -17.239 -21.801 -14.824 1.00 46.84 399 PRO A N 1
ATOM 3198 C CA . PRO A 1 399 ? -17.372 -20.935 -13.668 1.00 46.84 399 PRO A CA 1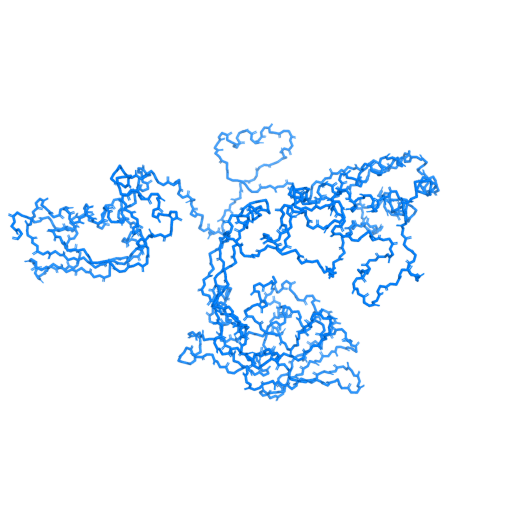
ATOM 3199 C C . PRO A 1 399 ? -18.104 -21.660 -12.533 1.00 46.84 399 PRO A C 1
ATOM 3201 O O . PRO A 1 399 ? -19.093 -21.157 -12.005 1.00 46.84 399 PRO A O 1
ATOM 3204 N N . ALA A 1 400 ? -17.587 -22.798 -12.066 1.00 39.94 400 ALA A N 1
ATOM 3205 C CA . ALA A 1 400 ? -18.062 -23.422 -10.823 1.00 39.94 400 ALA A CA 1
ATOM 3206 C C . ALA A 1 400 ? -17.713 -22.600 -9.552 1.00 39.94 400 ALA A C 1
ATOM 3208 O O . ALA A 1 400 ? -17.753 -23.102 -8.433 1.00 39.94 400 ALA A O 1
ATOM 3209 N N . ILE A 1 401 ? -17.394 -21.313 -9.717 1.00 39.19 401 ILE A N 1
ATOM 3210 C CA . ILE A 1 401 ? -17.625 -20.262 -8.733 1.00 39.19 401 ILE A CA 1
ATOM 3211 C C . ILE A 1 401 ? -18.733 -19.390 -9.324 1.00 39.19 401 ILE A C 1
ATOM 3213 O O . ILE A 1 401 ? -18.497 -18.642 -10.275 1.00 39.19 401 ILE A O 1
ATOM 3217 N N . VAL A 1 402 ? -19.933 -19.458 -8.747 1.00 36.34 402 VAL A N 1
ATOM 3218 C CA . VAL A 1 402 ? -21.008 -18.515 -9.067 1.00 36.34 402 VAL A CA 1
ATOM 3219 C C . VAL A 1 402 ? -20.646 -17.163 -8.450 1.00 36.34 402 VAL A C 1
ATOM 3221 O O . VAL A 1 402 ? -21.118 -16.788 -7.383 1.00 36.34 402 VAL A O 1
ATOM 3224 N N . ILE A 1 403 ? -19.768 -16.421 -9.124 1.00 32.91 403 ILE A N 1
ATOM 3225 C CA . ILE A 1 403 ? -19.767 -14.966 -9.037 1.00 32.91 403 ILE A CA 1
ATOM 3226 C C . ILE A 1 403 ? -20.940 -14.549 -9.909 1.00 32.91 403 ILE A C 1
ATOM 3228 O O . ILE A 1 403 ? -20.895 -14.699 -11.131 1.00 32.91 403 ILE A O 1
ATOM 3232 N N . THR A 1 404 ? -22.016 -14.086 -9.282 1.00 31.58 404 THR A N 1
ATOM 3233 C CA . THR A 1 404 ? -23.152 -13.494 -9.982 1.00 31.58 404 THR A CA 1
ATOM 3234 C C . THR A 1 404 ? -22.638 -12.340 -10.836 1.00 31.58 404 THR A C 1
ATOM 3236 O O . THR A 1 404 ? -22.407 -11.237 -10.346 1.00 31.58 404 THR A O 1
ATOM 3239 N N . SER A 1 405 ? -22.416 -12.589 -12.123 1.00 36.19 405 SER A N 1
ATOM 3240 C CA . SER A 1 405 ? -22.220 -11.516 -13.078 1.00 36.19 405 SER A CA 1
ATOM 3241 C C . SER A 1 405 ? -23.594 -10.952 -13.385 1.00 36.19 405 SER A C 1
ATOM 3243 O O . SER A 1 405 ? -24.345 -11.518 -14.181 1.00 36.19 405 SER A O 1
ATOM 3245 N N . ILE A 1 406 ? -23.932 -9.847 -12.745 1.00 34.53 406 ILE A N 1
ATOM 3246 C CA . ILE A 1 406 ? -24.962 -8.977 -13.284 1.00 34.53 406 ILE A CA 1
ATOM 3247 C C . ILE A 1 406 ? -24.340 -8.426 -14.570 1.00 34.53 406 ILE A C 1
ATOM 3249 O O . ILE A 1 406 ? -23.265 -7.825 -14.539 1.00 34.53 406 ILE A O 1
ATOM 3253 N N . ALA A 1 407 ? -24.935 -8.736 -15.723 1.00 36.59 407 ALA A N 1
ATOM 3254 C CA . ALA A 1 407 ? -24.660 -7.955 -16.918 1.00 36.59 407 ALA A CA 1
ATOM 3255 C C . ALA A 1 407 ? -24.891 -6.494 -16.525 1.00 36.59 407 ALA A C 1
ATOM 3257 O O . ALA A 1 407 ? -25.965 -6.202 -16.003 1.00 36.59 407 ALA A O 1
ATOM 3258 N N . LEU A 1 408 ? -23.908 -5.601 -16.709 1.00 37.69 408 LEU A N 1
ATOM 3259 C CA . LEU A 1 408 ? -24.210 -4.172 -16.653 1.00 37.69 408 LEU A CA 1
ATOM 3260 C C . LEU A 1 408 ? -25.397 -3.979 -17.598 1.00 37.69 408 LEU A C 1
ATOM 3262 O O . LEU A 1 408 ? -25.251 -4.326 -18.777 1.00 37.69 408 LEU A O 1
ATOM 3266 N N . PRO A 1 409 ? -26.572 -3.544 -17.105 1.00 42.19 409 PRO A N 1
ATOM 3267 C CA . PRO A 1 409 ? -27.669 -3.253 -17.999 1.00 42.19 409 PRO A CA 1
ATOM 3268 C C . PRO A 1 409 ? -27.117 -2.273 -19.027 1.00 42.19 409 PRO A C 1
ATOM 3270 O O . PRO A 1 409 ? -26.425 -1.316 -18.660 1.00 42.19 409 PRO A O 1
ATOM 3273 N N . ALA A 1 410 ? -27.379 -2.519 -20.311 1.00 47.81 410 ALA A N 1
ATOM 3274 C CA . ALA A 1 410 ? -27.358 -1.415 -21.255 1.00 47.81 410 ALA A CA 1
ATOM 3275 C C . ALA A 1 410 ? -28.160 -0.296 -20.585 1.00 47.81 410 ALA A C 1
ATOM 3277 O O . ALA A 1 410 ? -29.236 -0.582 -20.063 1.00 47.81 410 ALA A O 1
ATOM 3278 N N . ASN A 1 411 ? -27.602 0.915 -20.468 1.00 58.34 411 ASN A N 1
ATOM 3279 C CA . ASN A 1 411 ? -28.337 2.002 -19.826 1.00 58.34 411 ASN A CA 1
ATOM 3280 C C . ASN A 1 411 ? -29.705 2.073 -20.517 1.00 58.34 411 ASN A C 1
ATOM 3282 O O . ASN A 1 411 ? -29.727 2.284 -21.737 1.00 58.34 411 ASN A O 1
ATOM 3286 N N . PRO A 1 412 ? -30.805 1.801 -19.796 1.00 61.62 412 PRO A N 1
ATOM 3287 C CA . PRO A 1 412 ? -32.098 1.679 -20.431 1.00 61.62 412 PRO A CA 1
ATOM 3288 C C . PRO A 1 412 ? -32.438 3.006 -21.095 1.00 61.62 412 PRO A C 1
ATOM 3290 O O . PRO A 1 412 ? -32.136 4.088 -20.577 1.00 61.62 412 PRO A O 1
ATOM 3293 N N . HIS A 1 413 ? -33.042 2.928 -22.275 1.00 79.06 413 HIS A N 1
ATOM 3294 C CA . HIS A 1 413 ? -33.565 4.112 -22.922 1.00 79.06 413 HIS A CA 1
ATOM 3295 C C . HIS A 1 413 ? -34.677 4.670 -22.038 1.00 79.06 413 HIS A C 1
ATOM 3297 O O . HIS A 1 413 ? -35.629 3.980 -21.679 1.00 79.06 413 HIS A O 1
ATOM 3303 N N . MET A 1 414 ? -34.530 5.927 -21.637 1.00 83.44 414 MET A N 1
ATOM 3304 C CA . MET A 1 414 ? -35.552 6.602 -20.853 1.00 83.44 414 MET A CA 1
ATOM 3305 C C . MET A 1 414 ? -36.835 6.698 -21.681 1.00 83.44 414 MET A C 1
ATOM 3307 O O . MET A 1 414 ? -36.791 7.143 -22.832 1.00 83.44 414 MET A O 1
ATOM 3311 N N . ALA A 1 415 ? -37.968 6.289 -21.104 1.00 83.31 415 ALA A N 1
ATOM 3312 C CA . ALA A 1 415 ? -39.267 6.436 -21.749 1.00 83.31 415 ALA A CA 1
ATOM 3313 C C . ALA A 1 415 ? -39.490 7.912 -22.140 1.00 83.31 415 ALA A C 1
ATOM 3315 O O . ALA A 1 415 ? -39.023 8.802 -21.424 1.00 83.31 415 ALA A O 1
ATOM 3316 N N . PRO A 1 416 ? -40.218 8.222 -23.229 1.00 81.44 416 PRO A N 1
ATOM 3317 C CA . PRO A 1 416 ? -40.378 9.601 -23.699 1.00 81.44 416 PRO A CA 1
ATOM 3318 C C . PRO A 1 416 ? -40.830 10.593 -22.615 1.00 81.44 416 PRO A C 1
ATOM 3320 O O . PRO A 1 416 ? -40.338 11.719 -22.568 1.00 81.44 416 PRO A O 1
ATOM 3323 N N . VAL A 1 417 ? -41.686 10.163 -21.684 1.00 78.06 417 VAL A N 1
ATOM 3324 C CA . VAL A 1 417 ? -42.144 10.970 -20.539 1.00 78.06 417 VAL A CA 1
ATOM 3325 C C . VAL A 1 417 ? -41.003 11.411 -19.609 1.00 78.06 417 VAL A C 1
ATOM 3327 O O . VAL A 1 417 ? -41.006 12.529 -19.103 1.00 78.06 417 VAL A O 1
ATOM 3330 N N . MET A 1 418 ? -39.957 10.598 -19.464 1.00 84.00 418 MET A N 1
ATOM 3331 C CA . MET A 1 418 ? -38.796 10.906 -18.625 1.00 84.00 418 MET A CA 1
ATOM 3332 C C . MET A 1 418 ? -37.932 12.023 -19.213 1.00 84.00 418 MET A C 1
ATOM 3334 O O . MET A 1 418 ? -37.292 12.776 -18.478 1.00 84.00 418 MET A O 1
ATOM 3338 N N . SER A 1 419 ? -37.943 12.178 -20.539 1.00 77.12 419 SER A N 1
ATOM 3339 C CA . SER A 1 419 ? -37.288 13.319 -21.182 1.00 77.12 419 SER A CA 1
ATOM 3340 C C . SER A 1 419 ? -38.007 14.643 -20.895 1.00 77.12 419 SER A C 1
ATOM 3342 O O . SER A 1 419 ? -37.345 15.670 -20.761 1.00 77.12 419 SER A O 1
ATOM 3344 N N . GLN A 1 420 ? -39.335 14.622 -20.714 1.00 81.12 420 GLN A N 1
ATOM 3345 C CA . GLN A 1 420 ? -40.133 15.825 -20.434 1.00 81.12 420 GLN A CA 1
ATOM 3346 C C . GLN A 1 420 ? -39.819 16.414 -19.058 1.00 81.12 420 GLN A C 1
ATOM 3348 O O . GLN A 1 420 ? -39.838 17.630 -18.887 1.00 81.12 420 GLN A O 1
ATOM 3353 N N . ILE A 1 421 ? -39.473 15.559 -18.095 1.00 82.06 421 ILE A N 1
ATOM 3354 C CA . ILE A 1 421 ? -39.075 15.970 -16.745 1.00 82.06 421 ILE A CA 1
ATOM 3355 C C . ILE A 1 421 ? -37.559 16.125 -16.593 1.00 82.06 421 ILE A C 1
ATOM 3357 O O . ILE A 1 421 ? -37.079 16.138 -15.471 1.00 82.06 421 ILE A O 1
ATOM 3361 N N . GLN A 1 422 ? -36.778 16.183 -17.678 1.00 86.44 422 GLN A N 1
ATOM 3362 C CA . GLN A 1 422 ? -35.313 16.319 -17.609 1.00 86.44 422 GLN A CA 1
ATOM 3363 C C . GLN A 1 422 ? -34.638 15.265 -16.704 1.00 86.44 422 GLN A C 1
ATOM 3365 O O . GLN A 1 422 ? -33.646 15.539 -16.029 1.00 86.44 422 GLN A O 1
ATOM 3370 N N . ALA A 1 423 ? -35.149 14.026 -16.697 1.00 84.75 423 ALA A N 1
ATOM 3371 C CA . ALA A 1 423 ? -34.641 12.948 -15.844 1.00 84.75 423 ALA A CA 1
ATOM 3372 C C . ALA A 1 423 ? -33.107 12.738 -15.894 1.00 84.75 423 ALA A C 1
ATOM 3374 O O . ALA A 1 423 ? -32.523 12.460 -14.843 1.00 84.75 423 ALA A O 1
ATOM 3375 N N . PRO A 1 424 ? -32.412 12.902 -17.044 1.00 81.88 424 PRO A N 1
ATOM 3376 C CA . PRO A 1 424 ? -30.951 12.835 -17.083 1.00 81.88 424 PRO A CA 1
ATOM 3377 C C . PRO A 1 424 ? -30.244 13.845 -16.168 1.00 81.88 424 PRO A C 1
ATOM 3379 O O . PRO A 1 424 ? -29.223 13.502 -15.568 1.00 81.88 424 PRO A O 1
ATOM 3382 N N . ASP A 1 425 ? -30.785 15.055 -16.012 1.00 85.25 425 ASP A N 1
ATOM 3383 C CA . ASP A 1 425 ? -30.192 16.093 -15.164 1.00 85.25 425 ASP A CA 1
ATOM 3384 C C . ASP A 1 425 ? -30.363 15.760 -13.676 1.00 85.25 425 ASP A C 1
ATOM 3386 O O . ASP A 1 425 ? -29.415 15.895 -12.898 1.00 85.25 425 ASP A O 1
ATOM 3390 N N . PHE A 1 426 ? -31.520 15.208 -13.291 1.00 84.06 426 PHE A N 1
ATOM 3391 C CA . PHE A 1 426 ? -31.750 14.676 -11.945 1.00 84.06 426 PHE A CA 1
ATOM 3392 C C . PHE A 1 426 ? -30.789 13.527 -11.611 1.00 84.06 426 PHE A C 1
ATOM 3394 O O . PHE A 1 426 ? -30.159 13.538 -10.552 1.00 84.06 426 PHE A O 1
ATOM 3401 N N . MET A 1 427 ? -30.588 12.582 -12.536 1.00 79.06 427 MET A N 1
ATOM 3402 C CA . MET A 1 427 ? -29.620 11.494 -12.351 1.00 79.06 427 MET A CA 1
ATOM 3403 C C . MET A 1 427 ? -28.184 12.007 -12.221 1.00 79.06 427 MET A C 1
ATOM 3405 O O . MET A 1 427 ? -27.445 11.548 -11.350 1.00 79.06 427 MET A O 1
ATOM 3409 N N . LYS A 1 428 ? -27.788 12.982 -13.046 1.00 78.81 428 LYS A N 1
ATOM 3410 C CA . LYS A 1 428 ? -26.460 13.608 -12.981 1.00 78.81 428 LYS A CA 1
ATOM 3411 C C . LYS A 1 428 ? -26.231 14.336 -11.653 1.00 78.81 428 LYS A C 1
ATOM 3413 O O . LYS A 1 428 ? -25.113 14.332 -11.145 1.00 78.81 428 LYS A O 1
ATOM 3418 N N . ALA A 1 429 ? -27.282 14.922 -11.084 1.00 77.62 429 ALA A N 1
ATOM 3419 C CA . ALA A 1 429 ? -27.269 15.548 -9.765 1.00 77.62 429 ALA A CA 1
ATOM 3420 C C . ALA A 1 429 ? -27.382 14.542 -8.598 1.00 77.62 429 ALA A C 1
ATOM 3422 O O . ALA A 1 429 ? -27.357 14.949 -7.439 1.00 77.62 429 ALA A O 1
ATOM 3423 N N . GLY A 1 430 ? -27.519 13.238 -8.875 1.00 80.25 430 GLY A N 1
ATOM 3424 C CA . GLY A 1 430 ? -27.722 12.201 -7.856 1.00 80.25 430 GLY A CA 1
ATOM 3425 C C . GLY A 1 430 ? -29.111 12.220 -7.207 1.00 80.25 430 GLY A C 1
ATOM 3426 O O . GLY A 1 430 ? -29.346 11.505 -6.233 1.00 80.25 430 GLY A O 1
ATOM 3427 N N . LEU A 1 431 ? -30.042 13.011 -7.743 1.00 81.06 431 LEU A N 1
ATOM 3428 C CA . LEU A 1 431 ? -31.416 13.129 -7.271 1.00 81.06 431 LEU A CA 1
ATOM 3429 C C . LEU A 1 431 ? -32.235 11.974 -7.846 1.00 81.06 431 LEU A C 1
ATOM 3431 O O . LEU A 1 431 ? -32.814 12.057 -8.927 1.00 81.06 431 LEU A O 1
ATOM 3435 N N . THR A 1 432 ? -32.249 10.864 -7.116 1.00 81.00 432 THR A N 1
ATOM 3436 C CA . THR A 1 432 ? -33.034 9.674 -7.459 1.00 81.00 432 THR A CA 1
ATOM 3437 C C . THR A 1 432 ? -33.977 9.336 -6.311 1.00 81.00 432 THR A C 1
ATOM 3439 O O . THR A 1 432 ? -33.668 9.602 -5.153 1.00 81.00 432 THR A O 1
ATOM 3442 N N . GLY A 1 433 ? -35.119 8.714 -6.610 1.00 81.19 433 GLY A N 1
ATOM 3443 C CA . GLY A 1 433 ? -36.042 8.212 -5.583 1.00 81.19 433 GLY A CA 1
ATOM 3444 C C . GLY A 1 433 ? -35.582 6.902 -4.928 1.00 81.19 433 GLY A C 1
ATOM 3445 O O . GLY A 1 433 ? -36.380 6.234 -4.276 1.00 81.19 433 GLY A O 1
ATOM 3446 N N . ARG A 1 434 ? -34.327 6.481 -5.139 1.00 83.19 434 ARG A N 1
ATOM 3447 C CA . ARG A 1 434 ? -33.782 5.225 -4.602 1.00 83.19 434 ARG A CA 1
ATOM 3448 C C . ARG A 1 434 ? -33.695 5.306 -3.078 1.00 83.19 434 ARG A C 1
ATOM 3450 O O . ARG A 1 434 ? -33.315 6.336 -2.532 1.00 83.19 434 ARG A O 1
ATOM 3457 N N . PHE A 1 435 ? -34.036 4.210 -2.399 1.00 84.44 435 PHE A N 1
ATOM 3458 C CA . PHE A 1 435 ? -34.008 4.088 -0.934 1.00 84.44 435 PHE A CA 1
ATOM 3459 C C . PHE A 1 435 ? -34.959 5.025 -0.167 1.00 84.44 435 PHE A C 1
ATOM 3461 O O . PHE A 1 435 ? -34.841 5.167 1.049 1.00 84.44 435 PHE A O 1
ATOM 3468 N N . VAL A 1 436 ? -35.931 5.628 -0.855 1.00 89.75 436 VAL A N 1
ATOM 3469 C CA . VAL A 1 436 ? -37.003 6.426 -0.244 1.00 89.75 436 VAL A CA 1
ATOM 3470 C C . VAL A 1 436 ? -38.238 5.548 -0.003 1.00 89.75 436 VAL A C 1
ATOM 3472 O O . VAL A 1 436 ? -38.458 4.564 -0.710 1.00 89.75 436 VAL A O 1
ATOM 3475 N N . ASN A 1 437 ? -39.055 5.893 0.995 1.00 93.81 437 ASN A N 1
ATOM 3476 C CA . ASN A 1 437 ? -40.368 5.280 1.214 1.00 93.81 437 ASN A CA 1
ATOM 3477 C C . ASN A 1 437 ? -41.440 6.047 0.424 1.00 93.81 437 ASN A C 1
ATOM 3479 O O . ASN A 1 437 ? -41.580 7.253 0.613 1.00 93.81 437 ASN A O 1
ATOM 3483 N N . ILE A 1 438 ? -42.207 5.358 -0.422 1.00 95.25 438 ILE A N 1
ATOM 3484 C CA . ILE A 1 438 ? -43.231 5.951 -1.292 1.00 95.25 438 ILE A CA 1
ATOM 3485 C C . ILE A 1 438 ? -44.578 5.270 -1.031 1.00 95.25 438 ILE A C 1
ATOM 3487 O O . ILE A 1 438 ? -44.686 4.044 -1.058 1.00 95.25 438 ILE A O 1
ATOM 3491 N N . GLY A 1 439 ? -45.609 6.073 -0.774 1.00 95.44 439 GLY A N 1
ATOM 3492 C CA . GLY A 1 439 ? -46.998 5.619 -0.748 1.00 95.44 439 GLY A CA 1
ATOM 3493 C C . GLY A 1 439 ? -47.665 5.876 -2.096 1.00 95.44 439 GLY A C 1
ATOM 3494 O O . GLY A 1 439 ? -47.578 6.997 -2.591 1.00 95.44 439 GLY A O 1
ATOM 3495 N N . VAL A 1 440 ? -48.325 4.872 -2.673 1.00 93.69 440 VAL A N 1
ATOM 3496 C CA . VAL A 1 440 ? -49.125 5.024 -3.900 1.00 93.69 440 VAL A CA 1
ATOM 3497 C C . VAL A 1 440 ? -50.566 4.656 -3.575 1.00 93.69 440 VAL A C 1
ATOM 3499 O O . VAL A 1 440 ? -50.830 3.545 -3.111 1.00 93.69 440 VAL A O 1
ATOM 3502 N N . ILE A 1 441 ? -51.470 5.612 -3.772 1.00 92.25 441 ILE A N 1
ATOM 3503 C CA . ILE A 1 441 ? -52.904 5.473 -3.521 1.00 92.25 441 ILE A CA 1
ATOM 3504 C C . ILE A 1 441 ? -53.607 5.662 -4.863 1.00 92.25 441 ILE A C 1
ATOM 3506 O O . ILE A 1 441 ? -53.400 6.699 -5.485 1.00 92.25 441 ILE A O 1
ATOM 3510 N N . ASP A 1 442 ? -54.353 4.659 -5.322 1.00 90.19 442 ASP A N 1
ATOM 3511 C CA . ASP A 1 442 ? -54.922 4.649 -6.677 1.00 90.19 442 ASP A CA 1
ATOM 3512 C C . ASP A 1 442 ? -56.166 3.734 -6.789 1.00 90.19 442 ASP A C 1
ATOM 3514 O O . ASP A 1 442 ? -56.535 3.053 -5.829 1.00 90.19 442 ASP A O 1
ATOM 3518 N N . ALA A 1 443 ? -56.780 3.663 -7.971 1.00 82.50 443 ALA A N 1
ATOM 3519 C CA . ALA A 1 443 ? -57.972 2.877 -8.292 1.00 82.50 443 ALA A CA 1
ATOM 3520 C C . ALA A 1 443 ? -57.743 1.355 -8.268 1.00 82.50 443 ALA A C 1
ATOM 3522 O O . ALA A 1 443 ? -58.684 0.580 -8.098 1.00 82.50 443 ALA A O 1
ATOM 3523 N N . GLY A 1 444 ? -56.496 0.890 -8.397 1.00 86.69 444 GLY A N 1
ATOM 3524 C CA . GLY A 1 444 ? -56.125 -0.520 -8.248 1.00 86.69 444 GLY A CA 1
ATOM 3525 C C . GLY A 1 444 ? -54.737 -0.841 -8.796 1.00 86.69 444 GLY A C 1
ATOM 3526 O O . GLY A 1 444 ? -54.110 -0.012 -9.445 1.00 86.69 444 GLY A O 1
ATOM 3527 N N . PHE A 1 445 ? -54.242 -2.048 -8.510 1.00 91.56 445 PHE A N 1
ATOM 3528 C CA . PHE A 1 445 ? -52.894 -2.495 -8.898 1.00 91.56 445 PHE A CA 1
ATOM 3529 C C . PHE A 1 445 ? -52.918 -3.860 -9.590 1.00 91.56 445 PHE A C 1
ATOM 3531 O O . PHE A 1 445 ? -51.999 -4.671 -9.445 1.00 91.56 445 PHE A O 1
ATOM 3538 N N . PHE A 1 446 ? -53.990 -4.154 -10.320 1.00 90.62 446 PHE A N 1
ATOM 3539 C CA . PHE A 1 446 ? -54.131 -5.420 -11.015 1.00 90.62 446 PHE A CA 1
ATOM 3540 C C . PHE A 1 446 ? -52.929 -5.654 -11.944 1.00 90.62 446 PHE A C 1
ATOM 3542 O O . PHE A 1 446 ? -52.510 -4.782 -12.709 1.00 90.62 446 PHE A O 1
ATOM 3549 N N . GLY A 1 447 ? -52.337 -6.841 -11.833 1.00 90.62 447 GLY A N 1
ATOM 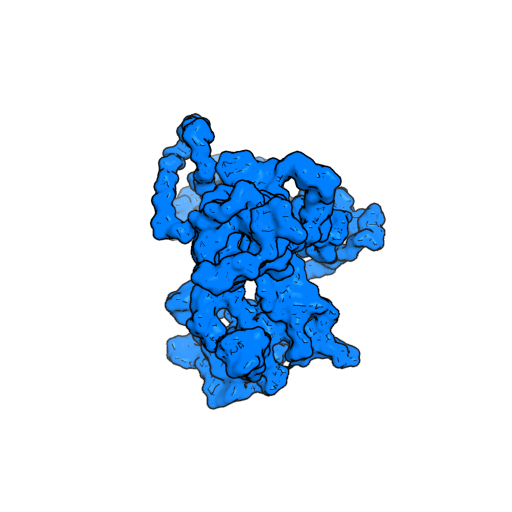3550 C CA . GLY A 1 447 ? -51.173 -7.271 -12.597 1.00 90.62 447 GLY A CA 1
ATOM 3551 C C . GLY A 1 447 ? -49.825 -6.716 -12.130 1.00 90.62 447 GLY A C 1
ATOM 3552 O O . GLY A 1 447 ? -48.812 -7.129 -12.695 1.00 90.62 447 GLY A O 1
ATOM 3553 N N . ALA A 1 448 ? -49.752 -5.845 -11.115 1.00 92.62 448 ALA A N 1
ATOM 3554 C CA . ALA A 1 448 ? -48.490 -5.212 -10.713 1.00 92.62 448 ALA A CA 1
ATOM 3555 C C . ALA A 1 448 ? -47.394 -6.218 -10.314 1.00 92.62 448 ALA A C 1
ATOM 3557 O O . ALA A 1 448 ? -46.236 -6.035 -10.689 1.00 92.62 448 ALA A O 1
ATOM 3558 N N . ASP A 1 449 ? -47.756 -7.310 -9.630 1.00 91.44 449 ASP A N 1
ATOM 3559 C CA . ASP A 1 449 ? -46.830 -8.373 -9.201 1.00 91.44 449 ASP A CA 1
ATOM 3560 C C . ASP A 1 449 ? -46.269 -9.213 -10.365 1.00 91.44 449 ASP A C 1
ATOM 3562 O O . ASP A 1 449 ? -45.280 -9.932 -10.203 1.00 91.44 449 ASP A O 1
ATOM 3566 N N . SER A 1 450 ? -46.875 -9.106 -11.548 1.00 88.81 450 SER A N 1
ATOM 3567 C CA . SER A 1 450 ? -46.514 -9.863 -12.749 1.00 88.81 450 SER A CA 1
ATOM 3568 C C . SER A 1 450 ? -46.007 -8.991 -13.905 1.00 88.81 450 SER A C 1
ATOM 3570 O O . SER A 1 450 ? -45.380 -9.513 -14.833 1.00 88.81 450 SER A O 1
ATOM 3572 N N . ALA A 1 451 ? -46.210 -7.672 -13.836 1.00 89.62 451 ALA A N 1
ATOM 3573 C CA . ALA A 1 451 ? -45.817 -6.714 -14.862 1.00 89.62 451 ALA A CA 1
ATOM 3574 C C . ALA A 1 451 ? -44.292 -6.663 -15.038 1.00 89.62 451 ALA A C 1
ATOM 3576 O O . ALA A 1 451 ? -43.549 -6.440 -14.079 1.00 89.62 451 ALA A O 1
ATOM 3577 N N . ASN A 1 452 ? -43.812 -6.821 -16.278 1.00 88.50 452 ASN A N 1
ATOM 3578 C CA . ASN A 1 452 ? -42.377 -6.874 -16.591 1.00 88.50 452 ASN A CA 1
ATOM 3579 C C . ASN A 1 452 ? -41.597 -5.677 -16.030 1.00 88.50 452 ASN A C 1
ATOM 3581 O O . ASN A 1 452 ? -40.584 -5.884 -15.363 1.00 88.50 452 ASN A O 1
ATOM 3585 N N . ALA A 1 453 ? -42.117 -4.459 -16.210 1.00 91.38 453 ALA A N 1
ATOM 3586 C CA . ALA A 1 453 ? -41.500 -3.229 -15.718 1.00 91.38 453 ALA A CA 1
ATOM 3587 C C . ALA A 1 453 ? -41.365 -3.163 -14.182 1.00 91.38 453 ALA A C 1
ATOM 3589 O O . ALA A 1 453 ? -40.537 -2.418 -13.661 1.00 91.38 453 ALA A O 1
ATOM 3590 N N . LEU A 1 454 ? -42.158 -3.938 -13.437 1.00 93.94 454 LEU A N 1
ATOM 3591 C CA . LEU A 1 454 ? -42.240 -3.877 -11.974 1.00 93.94 454 LEU A CA 1
ATOM 3592 C C . LEU A 1 454 ? -41.670 -5.112 -11.274 1.00 93.94 454 LEU A C 1
ATOM 3594 O O . LEU A 1 454 ? -41.440 -5.069 -10.065 1.00 93.94 454 LEU A O 1
ATOM 3598 N N . LYS A 1 455 ? -41.361 -6.186 -12.015 1.00 92.00 455 LYS A N 1
ATOM 3599 C CA . LYS A 1 455 ? -40.807 -7.441 -11.471 1.00 92.00 455 LYS A CA 1
ATOM 3600 C C . LYS A 1 455 ? -39.642 -7.222 -10.509 1.00 92.00 455 LYS A C 1
ATOM 3602 O O . LYS A 1 455 ? -39.564 -7.892 -9.484 1.00 92.00 455 LYS A O 1
ATOM 3607 N N . HIS A 1 456 ? -38.757 -6.272 -10.810 1.00 91.81 456 HIS A N 1
ATOM 3608 C CA . HIS A 1 456 ? -37.592 -5.967 -9.979 1.00 91.81 456 HIS A CA 1
ATOM 3609 C C . HIS A 1 456 ? -37.958 -5.440 -8.577 1.00 91.81 456 HIS A C 1
ATOM 3611 O O . HIS A 1 456 ? -37.214 -5.679 -7.629 1.00 91.81 456 HIS A O 1
ATOM 3617 N N . ILE A 1 457 ? -39.104 -4.768 -8.420 1.00 93.50 457 ILE A N 1
ATOM 3618 C CA . ILE A 1 457 ? -39.601 -4.264 -7.130 1.00 93.50 457 ILE A CA 1
ATOM 3619 C C . ILE A 1 457 ? -40.138 -5.423 -6.288 1.00 93.50 457 ILE A C 1
ATOM 3621 O O . ILE A 1 457 ? -39.803 -5.547 -5.111 1.00 93.50 457 ILE A O 1
ATOM 3625 N N . PHE A 1 458 ? -40.939 -6.301 -6.892 1.00 91.31 458 PHE A N 1
ATOM 3626 C CA . PHE A 1 458 ? -41.547 -7.433 -6.190 1.00 91.31 458 PHE A CA 1
ATOM 3627 C C . PHE A 1 458 ? -40.530 -8.536 -5.865 1.00 91.31 458 PHE A C 1
ATOM 3629 O O . PHE A 1 458 ? -40.574 -9.101 -4.776 1.00 91.31 458 PHE A O 1
ATOM 3636 N N . ALA A 1 459 ? -39.552 -8.786 -6.743 1.00 90.06 459 ALA A N 1
ATOM 3637 C CA . ALA A 1 459 ? -38.493 -9.776 -6.519 1.00 90.06 459 ALA A CA 1
ATOM 3638 C C . ALA A 1 459 ? -37.613 -9.471 -5.293 1.00 90.06 459 ALA A C 1
ATOM 3640 O O . ALA A 1 459 ? -37.049 -10.389 -4.701 1.00 90.06 459 ALA A O 1
ATOM 3641 N N . ARG A 1 460 ? -37.503 -8.194 -4.900 1.00 89.00 460 ARG A N 1
ATOM 3642 C CA . ARG A 1 460 ? -36.738 -7.750 -3.722 1.00 89.00 460 ARG A CA 1
ATOM 3643 C C . ARG A 1 460 ? -37.596 -7.472 -2.487 1.00 89.00 460 ARG A C 1
ATOM 3645 O O . ARG A 1 460 ? -37.113 -6.821 -1.564 1.00 89.00 460 ARG A O 1
ATOM 3652 N N . ASP A 1 461 ? -38.858 -7.906 -2.478 1.00 89.94 461 ASP A N 1
ATOM 3653 C CA . ASP A 1 461 ? -39.814 -7.595 -1.405 1.00 89.94 461 ASP A CA 1
ATOM 3654 C C . ASP A 1 461 ? -39.946 -6.071 -1.163 1.00 89.94 461 ASP A C 1
ATOM 3656 O O . ASP A 1 461 ? -39.948 -5.569 -0.035 1.00 89.94 461 ASP A O 1
ATOM 3660 N N . GLY A 1 462 ? -39.977 -5.303 -2.260 1.00 90.31 462 GLY A N 1
ATOM 3661 C CA . GLY A 1 462 ? -40.007 -3.840 -2.252 1.00 90.31 462 GLY A CA 1
ATOM 3662 C C . GLY A 1 462 ? -41.365 -3.242 -1.883 1.00 90.31 462 GLY A C 1
ATOM 3663 O O . GLY A 1 462 ? -41.418 -2.077 -1.503 1.00 90.31 462 GLY A O 1
ATOM 3664 N N . VAL A 1 463 ? -42.450 -4.017 -1.950 1.00 93.50 463 VAL A N 1
ATOM 3665 C CA . VAL A 1 463 ? -43.791 -3.608 -1.507 1.00 93.50 463 VAL A CA 1
ATOM 3666 C C . VAL A 1 463 ? -44.030 -4.151 -0.100 1.00 93.50 463 VAL A C 1
ATOM 3668 O O . VAL A 1 463 ? -44.285 -5.337 0.076 1.00 93.50 463 VAL A O 1
ATOM 3671 N N . LYS A 1 464 ? -43.950 -3.288 0.917 1.00 92.62 464 LYS A N 1
ATOM 3672 C CA . LYS A 1 464 ? -43.997 -3.716 2.329 1.00 92.62 464 LYS A CA 1
ATOM 3673 C C . LYS A 1 464 ? -45.398 -3.879 2.876 1.00 92.62 464 LYS A C 1
ATOM 3675 O O . LYS A 1 464 ? -45.617 -4.663 3.798 1.00 92.62 464 LYS A O 1
ATOM 3680 N N . ARG A 1 465 ? -46.349 -3.117 2.346 1.00 89.62 465 ARG A N 1
ATOM 3681 C CA . ARG A 1 465 ? -47.741 -3.212 2.763 1.00 89.62 465 ARG A CA 1
ATOM 3682 C C . ARG A 1 465 ? -48.660 -2.863 1.616 1.00 89.62 465 ARG A C 1
ATOM 3684 O O . ARG A 1 465 ? -48.372 -1.965 0.829 1.00 89.62 465 ARG A O 1
ATOM 3691 N N . VAL A 1 466 ? -49.779 -3.566 1.590 1.00 88.88 466 VAL A N 1
ATOM 3692 C CA . VAL A 1 466 ? -50.860 -3.360 0.642 1.00 88.88 466 VAL A CA 1
ATOM 3693 C C . VAL A 1 466 ? -52.149 -3.213 1.437 1.00 88.88 466 VAL A C 1
ATOM 3695 O O . VAL A 1 466 ? -52.331 -3.908 2.438 1.00 88.88 466 VAL A O 1
ATOM 3698 N N . ARG A 1 467 ? -53.035 -2.304 1.037 1.00 87.56 467 ARG A N 1
ATOM 3699 C CA . ARG A 1 467 ? -54.357 -2.177 1.653 1.00 87.56 467 ARG A CA 1
ATOM 3700 C C . ARG A 1 467 ? -55.427 -1.890 0.614 1.00 87.56 467 ARG A C 1
ATOM 3702 O O . ARG A 1 467 ? -55.322 -0.924 -0.126 1.00 87.56 467 ARG A O 1
ATOM 3709 N N . ASP A 1 468 ? -56.471 -2.703 0.601 1.00 87.50 468 ASP A N 1
ATOM 3710 C CA . ASP A 1 468 ? -57.680 -2.419 -0.163 1.00 87.50 468 ASP A CA 1
ATOM 3711 C C . ASP A 1 468 ? -58.693 -1.738 0.770 1.00 87.50 468 ASP A C 1
ATOM 3713 O O . ASP A 1 468 ? -59.159 -2.354 1.731 1.00 87.50 468 ASP A O 1
ATOM 3717 N N . TYR A 1 469 ? -58.965 -0.447 0.552 1.00 85.38 469 TYR A N 1
ATOM 3718 C CA . TYR A 1 469 ? -59.988 0.293 1.302 1.00 85.38 469 TYR A CA 1
ATOM 3719 C C . TYR A 1 469 ? -61.388 0.146 0.689 1.00 85.38 469 TYR A C 1
ATOM 3721 O O . TYR A 1 469 ? -62.370 0.517 1.326 1.00 85.38 469 TYR A O 1
ATOM 3729 N N . VAL A 1 470 ? -61.492 -0.417 -0.516 1.00 82.25 470 VAL A N 1
ATOM 3730 C CA . VAL A 1 470 ? -62.759 -0.654 -1.220 1.00 82.25 470 VAL A CA 1
ATOM 3731 C C . VAL A 1 470 ? -63.348 -2.003 -0.814 1.00 82.25 470 VAL A C 1
ATOM 3733 O O . VAL A 1 470 ? -64.559 -2.133 -0.638 1.00 82.25 470 VAL A O 1
ATOM 3736 N N . ASN A 1 471 ? -62.498 -3.015 -0.629 1.00 78.25 471 ASN A N 1
ATOM 3737 C CA . ASN A 1 471 ? -62.915 -4.361 -0.254 1.00 78.25 471 ASN A CA 1
ATOM 3738 C C . ASN A 1 471 ? -62.075 -4.906 0.912 1.00 78.25 471 ASN A C 1
ATOM 3740 O O . ASN A 1 471 ? -61.124 -5.663 0.732 1.00 78.25 471 ASN A O 1
ATOM 3744 N N . GLU A 1 472 ? -62.477 -4.562 2.139 1.00 72.56 472 GLU A N 1
ATOM 3745 C CA . GLU A 1 472 ? -61.750 -4.900 3.377 1.00 72.56 472 GLU A CA 1
ATOM 3746 C C . GLU A 1 472 ? -61.618 -6.411 3.652 1.00 72.56 472 GLU A C 1
ATOM 3748 O O . GLU A 1 472 ? -60.855 -6.821 4.527 1.00 72.56 472 GLU A O 1
ATOM 3753 N N . LYS A 1 473 ? -62.360 -7.258 2.925 1.00 75.38 473 LYS A N 1
ATOM 3754 C CA . LYS A 1 473 ? -62.303 -8.723 3.061 1.00 75.38 473 LYS A CA 1
ATOM 3755 C C . LYS A 1 473 ? -61.180 -9.361 2.240 1.00 75.38 473 LYS A C 1
ATOM 3757 O O . LYS A 1 473 ? -60.955 -10.563 2.378 1.00 75.38 473 LYS A O 1
ATOM 3762 N N . LYS A 1 474 ? -60.506 -8.593 1.381 1.00 71.19 474 LYS A N 1
ATOM 3763 C CA . LYS A 1 474 ? -59.467 -9.088 0.475 1.00 71.19 474 LYS A CA 1
ATOM 3764 C C . LYS A 1 474 ? -58.086 -9.137 1.118 1.00 71.19 474 LYS A C 1
ATOM 3766 O O . LYS A 1 474 ? -57.697 -8.285 1.914 1.00 71.19 474 LYS A O 1
ATOM 3771 N N . THR A 1 475 ? -57.328 -10.155 0.736 1.00 72.06 475 THR A N 1
ATOM 3772 C CA . THR A 1 475 ? -55.933 -10.348 1.127 1.00 72.06 475 THR A CA 1
ATOM 3773 C C . THR A 1 475 ? -54.997 -9.486 0.276 1.00 72.06 475 THR A C 1
ATOM 3775 O O . THR A 1 475 ? -55.364 -9.010 -0.797 1.00 72.06 475 THR A O 1
ATOM 3778 N N . HIS A 1 476 ? -53.742 -9.321 0.712 1.00 69.56 476 HIS A N 1
ATOM 3779 C CA . HIS A 1 476 ? -52.735 -8.573 -0.054 1.00 69.56 476 HIS A CA 1
ATOM 3780 C C . HIS A 1 476 ? -52.536 -9.111 -1.485 1.00 69.56 476 HIS A C 1
ATOM 3782 O O . HIS A 1 476 ? -52.288 -8.327 -2.395 1.00 69.56 476 HIS A O 1
ATOM 3788 N N . SER A 1 477 ? -52.649 -10.429 -1.701 1.00 69.19 477 SER A N 1
ATOM 3789 C CA . SER A 1 477 ? -52.503 -11.041 -3.031 1.00 69.19 477 SER A CA 1
ATOM 3790 C C . SER A 1 477 ? -53.696 -10.793 -3.950 1.00 69.19 477 SER A C 1
ATOM 3792 O O . SER A 1 477 ? -53.542 -10.837 -5.170 1.00 69.19 477 SER A O 1
ATOM 3794 N N . ASP A 1 478 ? -54.876 -10.522 -3.390 1.00 76.56 478 ASP A N 1
ATOM 3795 C CA . ASP A 1 478 ? -56.092 -10.333 -4.182 1.00 76.56 478 ASP A CA 1
ATOM 3796 C C . ASP A 1 478 ? -56.067 -9.010 -4.949 1.00 76.56 478 ASP A C 1
ATOM 3798 O O . ASP A 1 478 ? -56.653 -8.939 -6.031 1.00 76.56 478 ASP A O 1
ATOM 3802 N N . LEU A 1 479 ? -55.351 -7.999 -4.435 1.00 80.00 479 LEU A N 1
ATOM 3803 C CA . LEU A 1 479 ? -55.243 -6.682 -5.068 1.00 80.00 479 LEU A CA 1
ATOM 3804 C C . LEU A 1 479 ? -54.505 -6.723 -6.415 1.00 80.00 479 LEU A C 1
ATOM 3806 O O . LEU A 1 479 ? -54.768 -5.905 -7.289 1.00 80.00 479 LEU A O 1
ATOM 3810 N N . PHE A 1 480 ? -53.612 -7.695 -6.602 1.00 86.56 480 PHE A N 1
ATOM 3811 C CA . PHE A 1 480 ? -52.861 -7.848 -7.849 1.00 86.56 480 PHE A CA 1
ATOM 3812 C C . PHE A 1 480 ? -53.529 -8.808 -8.839 1.00 86.56 480 PHE A C 1
ATOM 3814 O O . PHE A 1 480 ? -53.189 -8.808 -10.018 1.00 86.56 480 PHE A O 1
ATOM 3821 N N . ARG A 1 481 ? -54.472 -9.642 -8.384 1.00 83.94 481 ARG A N 1
ATOM 3822 C CA . ARG A 1 481 ? -54.991 -10.784 -9.163 1.00 83.94 481 ARG A CA 1
ATOM 3823 C C . ARG A 1 481 ? -56.483 -10.737 -9.443 1.00 83.94 481 ARG A C 1
ATOM 3825 O O . ARG A 1 481 ? -56.973 -11.557 -10.215 1.00 83.94 481 ARG A O 1
ATOM 3832 N N . THR A 1 482 ? -57.204 -9.801 -8.834 1.00 78.06 482 THR A N 1
ATOM 3833 C CA . THR A 1 482 ? -58.648 -9.660 -9.024 1.00 78.06 482 THR A CA 1
ATOM 3834 C C . THR A 1 482 ? -58.950 -8.366 -9.750 1.00 78.06 482 THR A C 1
ATOM 3836 O O . THR A 1 482 ? -58.658 -7.295 -9.230 1.00 78.06 482 THR A O 1
ATOM 3839 N N . LEU A 1 483 ? -59.563 -8.481 -10.922 1.00 79.06 483 LEU A N 1
ATOM 3840 C CA . LEU A 1 483 ? -60.063 -7.343 -11.679 1.00 79.06 483 LEU A CA 1
ATOM 3841 C C . LEU A 1 483 ? -61.523 -7.084 -11.279 1.00 79.06 483 LEU A C 1
ATOM 3843 O O . LEU A 1 483 ? -62.385 -7.927 -11.521 1.00 79.06 483 LEU A O 1
ATOM 3847 N N . GLU A 1 484 ? -61.801 -5.953 -10.637 1.00 77.31 484 GLU A N 1
ATOM 3848 C CA . GLU A 1 484 ? -63.154 -5.488 -10.299 1.00 77.31 484 GLU A CA 1
ATOM 3849 C C . GLU A 1 484 ? -63.631 -4.370 -11.234 1.00 77.31 484 GLU A C 1
ATOM 3851 O O . GLU A 1 484 ? -64.828 -4.253 -11.497 1.00 77.31 484 GLU A O 1
ATOM 3856 N N . SER A 1 485 ? -62.706 -3.563 -11.751 1.00 78.00 485 SER A N 1
ATOM 3857 C CA . SER A 1 485 ? -62.979 -2.495 -12.706 1.00 78.00 485 SER A CA 1
ATOM 3858 C C . SER A 1 485 ? -61.873 -2.400 -13.759 1.00 78.00 485 SER A C 1
ATOM 3860 O O . SER A 1 485 ? -60.739 -2.822 -13.536 1.00 78.00 485 SER A O 1
ATOM 3862 N N . ASN A 1 486 ? -62.175 -1.779 -14.902 1.00 70.81 486 ASN A N 1
ATOM 3863 C CA . ASN A 1 486 ? -61.154 -1.494 -15.916 1.00 70.81 486 ASN A CA 1
ATOM 3864 C C . ASN A 1 486 ? -60.095 -0.485 -15.434 1.00 70.81 486 ASN A C 1
ATOM 3866 O O . ASN A 1 486 ? -59.026 -0.410 -16.032 1.00 70.81 486 ASN A O 1
ATOM 3870 N N . ALA A 1 487 ? -60.370 0.276 -14.371 1.00 78.62 487 ALA A N 1
ATOM 3871 C CA . ALA A 1 487 ? -59.428 1.232 -13.799 1.00 78.62 487 ALA A CA 1
ATOM 3872 C C . ALA A 1 487 ? -58.414 0.582 -12.851 1.00 78.62 487 ALA A C 1
ATOM 3874 O O . ALA A 1 487 ? -57.438 1.220 -12.474 1.00 78.62 487 ALA A O 1
ATOM 3875 N N . ASP A 1 488 ? -58.585 -0.696 -12.501 1.00 82.38 488 ASP A N 1
ATOM 3876 C CA . ASP A 1 488 ? -57.691 -1.366 -11.554 1.00 82.38 488 ASP A CA 1
ATOM 3877 C C . ASP A 1 488 ? -56.271 -1.570 -12.118 1.00 82.38 488 ASP A C 1
ATOM 3879 O O . ASP A 1 488 ? -55.379 -1.990 -11.390 1.00 82.38 488 ASP A O 1
ATOM 3883 N N . PHE A 1 489 ? -56.039 -1.287 -13.403 1.00 83.75 489 PHE A N 1
ATOM 3884 C CA . PHE A 1 489 ? -54.705 -1.242 -14.006 1.00 83.75 489 PHE A CA 1
ATOM 3885 C C . PHE A 1 489 ? -53.985 0.097 -13.784 1.00 83.75 489 PHE A C 1
ATOM 3887 O O . PHE A 1 489 ? -52.764 0.152 -13.918 1.00 83.75 489 PHE A O 1
ATOM 3894 N N . HIS A 1 490 ? -54.707 1.167 -13.440 1.00 87.50 490 HIS A N 1
ATOM 3895 C CA . HIS A 1 490 ? -54.160 2.524 -13.415 1.00 87.50 490 HIS A CA 1
ATOM 3896 C C . HIS A 1 490 ? -53.039 2.678 -12.379 1.00 87.50 490 HIS A C 1
ATOM 3898 O O . HIS A 1 490 ? -51.947 3.133 -12.712 1.00 87.50 490 HIS A O 1
ATOM 3904 N N . GLY A 1 491 ? -53.219 2.168 -11.159 1.00 89.75 491 GLY A N 1
ATOM 3905 C CA . GLY A 1 491 ? -52.159 2.183 -10.149 1.00 89.75 491 GLY A CA 1
ATOM 3906 C C . GLY A 1 491 ? -50.943 1.336 -10.533 1.00 89.75 491 GLY A C 1
ATOM 3907 O O . GLY A 1 491 ? -49.821 1.652 -10.129 1.00 89.75 491 GLY A O 1
ATOM 3908 N N . THR A 1 492 ? -51.114 0.301 -11.363 1.00 92.12 492 THR A N 1
ATOM 3909 C CA . THR A 1 492 ? -49.989 -0.446 -11.952 1.00 92.12 492 THR A CA 1
ATOM 3910 C C . THR A 1 492 ? -49.189 0.434 -12.918 1.00 92.12 492 THR A C 1
ATOM 3912 O O . THR A 1 492 ? -47.957 0.431 -12.869 1.00 92.12 492 THR A O 1
ATOM 3915 N N . GLU A 1 493 ? -49.859 1.226 -13.757 1.00 90.19 493 GLU A N 1
ATOM 3916 C CA . GLU A 1 493 ? -49.216 2.181 -14.671 1.00 90.19 493 GLU A CA 1
ATOM 3917 C C . GLU A 1 493 ? -48.527 3.320 -13.909 1.00 90.19 493 GLU A C 1
ATOM 3919 O O . GLU A 1 493 ? -47.381 3.660 -14.208 1.00 90.19 493 GLU A O 1
ATOM 3924 N N . VAL A 1 494 ? -49.169 3.85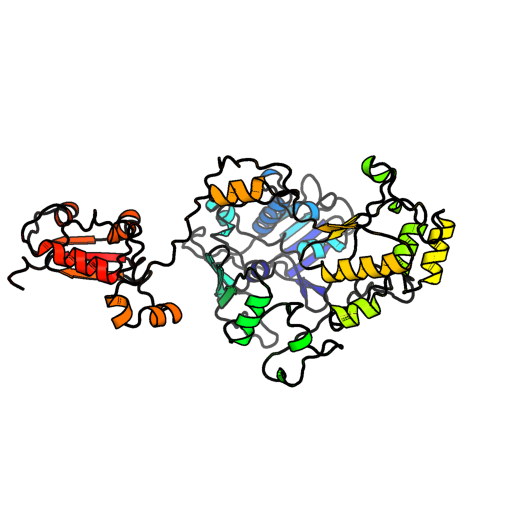4 -12.866 1.00 91.25 494 VAL A N 1
ATOM 3925 C CA . VAL A 1 494 ? -48.594 4.885 -11.990 1.00 91.25 494 VAL A CA 1
ATOM 3926 C C . VAL A 1 494 ? -47.349 4.366 -11.277 1.00 91.25 494 VAL A C 1
ATOM 3928 O O . VAL A 1 494 ? -46.307 5.025 -11.271 1.00 91.25 494 VAL A O 1
ATOM 3931 N N . LEU A 1 495 ? -47.401 3.152 -10.726 1.00 93.69 495 LEU A N 1
ATOM 3932 C CA . LEU A 1 495 ? -46.238 2.531 -10.097 1.00 93.69 495 LEU A CA 1
ATOM 3933 C C . LEU A 1 495 ? -45.096 2.326 -11.110 1.00 93.69 495 LEU A C 1
ATOM 3935 O O . LEU A 1 495 ? -43.926 2.546 -10.776 1.00 93.69 495 LEU A O 1
ATOM 3939 N N . ALA A 1 496 ? -45.419 1.974 -12.359 1.00 93.44 496 ALA A N 1
ATOM 3940 C CA . ALA A 1 496 ? -44.442 1.876 -13.441 1.00 93.44 496 ALA A CA 1
ATOM 3941 C C . ALA A 1 496 ? -43.854 3.244 -13.827 1.00 93.44 496 ALA A C 1
ATOM 3943 O O . ALA A 1 496 ? -42.648 3.338 -14.031 1.00 93.44 496 ALA A O 1
ATOM 3944 N N . ALA A 1 497 ? -44.632 4.324 -13.839 1.00 91.81 497 ALA A N 1
ATOM 3945 C CA . ALA A 1 497 ? -44.107 5.671 -14.075 1.00 91.81 497 ALA A CA 1
ATOM 3946 C C . ALA A 1 497 ? -43.178 6.159 -12.942 1.00 91.81 497 ALA A C 1
ATOM 3948 O O . ALA A 1 497 ? -42.249 6.932 -13.166 1.00 91.81 497 ALA A O 1
ATOM 3949 N N . ILE A 1 498 ? -43.389 5.693 -11.709 1.00 93.00 498 ILE A N 1
ATOM 3950 C CA . ILE A 1 498 ? -42.554 6.074 -10.561 1.00 93.00 498 ILE A CA 1
ATOM 3951 C C . ILE A 1 498 ? -41.224 5.306 -10.551 1.00 93.00 498 ILE A C 1
ATOM 3953 O O . ILE A 1 498 ? -40.161 5.891 -10.307 1.00 93.00 498 ILE A O 1
ATOM 3957 N N . ALA A 1 499 ? -41.261 3.996 -10.811 1.00 94.06 499 ALA A N 1
ATOM 3958 C CA . ALA A 1 499 ? -40.117 3.109 -10.579 1.00 94.06 499 ALA A CA 1
ATOM 3959 C C . ALA A 1 499 ? -39.895 2.027 -11.640 1.00 94.06 499 ALA A C 1
ATOM 3961 O O . ALA A 1 499 ? -38.992 1.212 -11.487 1.00 94.06 499 ALA A O 1
ATOM 3962 N N . GLY A 1 500 ? -40.689 1.997 -12.705 1.00 93.31 500 GLY A N 1
ATOM 3963 C CA . GLY A 1 500 ? -40.653 0.950 -13.715 1.00 93.31 500 GLY A CA 1
ATOM 3964 C C . GLY A 1 500 ? -39.326 0.885 -14.466 1.00 93.31 500 GLY A C 1
ATOM 3965 O O . GLY A 1 500 ? -38.761 1.899 -14.882 1.00 93.31 500 GLY A O 1
ATOM 3966 N N . ASN A 1 501 ? -38.855 -0.338 -14.671 1.00 91.19 501 ASN A N 1
ATOM 3967 C CA . ASN A 1 501 ? -37.697 -0.674 -15.482 1.00 91.19 501 ASN A CA 1
ATOM 3968 C C . ASN A 1 501 ? -37.986 -1.997 -16.195 1.00 91.19 501 ASN A C 1
ATOM 3970 O O . ASN A 1 501 ? -38.087 -3.035 -15.537 1.00 91.19 501 ASN A O 1
ATOM 3974 N N . ASP A 1 502 ? -38.164 -1.946 -17.515 1.00 87.25 502 ASP A N 1
ATOM 3975 C CA . ASP A 1 502 ? -38.431 -3.116 -18.343 1.00 87.25 502 ASP A CA 1
ATOM 3976 C C . ASP A 1 502 ? -37.140 -3.598 -19.025 1.00 87.25 502 ASP A C 1
ATOM 3978 O O . ASP A 1 502 ? -36.678 -2.988 -19.996 1.00 87.25 502 ASP A O 1
ATOM 3982 N N . PRO A 1 503 ? -36.548 -4.707 -18.549 1.00 77.19 503 PRO A N 1
ATOM 3983 C CA . PRO A 1 503 ? -35.326 -5.245 -19.129 1.00 77.19 503 PRO A CA 1
ATOM 3984 C C . PRO A 1 503 ? -35.547 -5.933 -20.483 1.00 77.19 503 PRO A C 1
ATOM 3986 O O . PRO A 1 503 ? -34.571 -6.150 -21.195 1.00 77.19 503 PRO A O 1
ATOM 3989 N N . SER A 1 504 ? -36.784 -6.306 -20.840 1.00 79.44 504 SER A N 1
ATOM 3990 C CA . SER A 1 504 ? -37.082 -6.959 -22.123 1.00 79.44 504 SER A CA 1
ATOM 3991 C C . SER A 1 504 ? -37.079 -5.972 -23.288 1.00 79.44 504 SER A C 1
ATOM 3993 O O . SER A 1 504 ? -36.567 -6.290 -24.357 1.00 79.44 504 SER A O 1
ATOM 3995 N N . GLU A 1 505 ? -37.549 -4.752 -23.034 1.00 77.88 505 GLU A N 1
ATOM 3996 C CA . GLU A 1 505 ? -37.565 -3.649 -24.001 1.00 77.88 505 GLU A CA 1
ATOM 3997 C C . GLU A 1 505 ? -36.378 -2.686 -23.816 1.00 77.88 505 GLU A C 1
ATOM 3999 O O . GLU A 1 505 ? -36.167 -1.782 -24.621 1.00 77.88 505 GLU A O 1
ATOM 4004 N N . ASN A 1 506 ? -35.578 -2.873 -22.758 1.00 82.62 506 ASN A N 1
ATOM 4005 C CA . ASN A 1 506 ? -34.494 -1.976 -22.351 1.00 82.62 506 ASN A CA 1
ATOM 4006 C C . ASN A 1 506 ? -34.979 -0.525 -22.125 1.00 82.62 506 ASN A C 1
ATOM 4008 O O . ASN A 1 506 ? -34.328 0.429 -22.562 1.00 82.62 506 ASN A O 1
ATOM 4012 N N . ILE A 1 507 ? -36.129 -0.358 -21.454 1.00 86.00 507 ILE A N 1
ATOM 4013 C CA . ILE A 1 507 ? -36.776 0.943 -21.205 1.00 86.00 507 ILE A CA 1
ATOM 4014 C C . ILE A 1 507 ? -36.931 1.209 -19.705 1.00 86.00 507 ILE A C 1
ATOM 4016 O O . ILE A 1 507 ? -37.423 0.363 -18.960 1.00 86.00 507 ILE A O 1
ATOM 4020 N N . GLN A 1 508 ? -36.586 2.425 -19.270 1.00 89.88 508 GLN A N 1
ATOM 4021 C CA . GLN A 1 508 ? -36.815 2.893 -17.901 1.00 89.88 508 GLN A CA 1
ATOM 4022 C C . GLN A 1 508 ? -37.935 3.935 -17.866 1.00 89.88 508 GLN A C 1
ATOM 4024 O O . GLN A 1 508 ? -37.863 4.979 -18.517 1.00 89.88 508 GLN A O 1
ATOM 4029 N N . PHE A 1 509 ? -38.966 3.636 -17.080 1.00 90.44 509 PHE A N 1
ATOM 4030 C CA . PHE A 1 509 ? -40.183 4.431 -16.941 1.00 90.44 509 PHE A CA 1
ATOM 4031 C C . PHE A 1 509 ? -40.159 5.357 -15.722 1.00 90.44 509 PHE A C 1
ATOM 4033 O O . PHE A 1 509 ? -40.892 6.335 -15.733 1.00 90.44 509 PHE A O 1
ATOM 4040 N N . GLY A 1 510 ? -39.311 5.091 -14.717 1.00 90.75 510 GLY A N 1
ATOM 4041 C CA . GLY A 1 510 ? -39.222 5.903 -13.499 1.00 90.75 510 GLY A CA 1
ATOM 4042 C C . GLY A 1 510 ? -37.840 5.905 -12.830 1.00 90.75 510 GLY A C 1
ATOM 4043 O O . GLY A 1 510 ? -36.993 5.062 -13.117 1.00 90.75 510 GLY A O 1
ATOM 4044 N N . LEU A 1 511 ? -37.577 6.870 -11.937 1.00 90.81 511 LEU A N 1
ATOM 4045 C CA . LEU A 1 511 ? -36.273 7.044 -11.259 1.00 90.81 511 LEU A CA 1
ATOM 4046 C C . LEU A 1 511 ? -36.171 6.341 -9.893 1.00 90.81 511 LEU A C 1
ATOM 4048 O O . LEU A 1 511 ? -35.075 6.229 -9.343 1.00 90.81 511 LEU A O 1
ATOM 4052 N N . ALA A 1 512 ? -37.287 5.894 -9.313 1.00 92.88 512 ALA A N 1
ATOM 4053 C CA . ALA A 1 512 ? -37.344 5.353 -7.953 1.00 92.88 512 ALA A CA 1
ATOM 4054 C C . ALA A 1 512 ? -37.211 3.815 -7.899 1.00 92.88 512 ALA A C 1
ATOM 4056 O O . ALA A 1 512 ? -37.886 3.152 -7.113 1.00 92.88 512 ALA A O 1
ATOM 4057 N N . THR A 1 513 ? -36.330 3.236 -8.720 1.00 91.06 513 THR A N 1
ATOM 4058 C CA . THR A 1 513 ? -36.208 1.775 -8.938 1.00 91.06 513 THR A CA 1
ATOM 4059 C C . THR A 1 513 ? -35.929 0.972 -7.657 1.00 91.06 513 THR A C 1
ATOM 4061 O O . THR A 1 513 ? -36.361 -0.173 -7.526 1.00 91.06 513 THR A O 1
ATOM 4064 N N . ASP A 1 514 ? -35.269 1.588 -6.667 1.00 90.00 514 ASP A N 1
ATOM 4065 C CA . ASP A 1 514 ? -34.928 0.975 -5.372 1.00 90.00 514 ASP A CA 1
ATOM 4066 C C . ASP A 1 514 ? -35.705 1.549 -4.171 1.00 90.00 514 ASP A C 1
ATOM 4068 O O . ASP A 1 514 ? -35.278 1.420 -3.024 1.00 90.00 514 ASP A O 1
ATOM 4072 N N . ALA A 1 515 ? -36.847 2.201 -4.401 1.00 93.50 515 ALA A N 1
ATOM 4073 C CA . ALA A 1 515 ? -37.714 2.684 -3.323 1.00 93.50 515 ALA A CA 1
ATOM 4074 C C . ALA A 1 515 ? -38.416 1.543 -2.565 1.00 93.50 515 ALA A C 1
ATOM 4076 O O . ALA A 1 515 ? -38.496 0.408 -3.036 1.00 93.50 515 ALA A O 1
ATOM 4077 N N . THR A 1 516 ? -38.940 1.842 -1.381 1.00 95.50 516 THR A N 1
ATOM 4078 C CA . THR A 1 516 ? -39.836 0.951 -0.633 1.00 95.50 516 THR A CA 1
ATOM 4079 C C . THR A 1 516 ? -41.267 1.452 -0.775 1.00 95.50 516 THR A C 1
ATOM 4081 O O . THR A 1 516 ? -41.529 2.624 -0.515 1.00 95.50 516 THR A O 1
ATOM 4084 N N . PHE A 1 517 ? -42.193 0.578 -1.163 1.00 96.25 517 PHE A N 1
ATOM 4085 C CA . PHE A 1 517 ? -43.559 0.943 -1.523 1.00 96.25 517 PHE A CA 1
ATOM 4086 C C . PHE A 1 517 ? -44.601 0.491 -0.502 1.00 96.25 517 PHE A C 1
ATOM 4088 O O . PHE A 1 517 ? -44.539 -0.612 0.050 1.00 96.25 517 PHE A O 1
ATOM 4095 N N . TYR A 1 518 ? -45.600 1.348 -0.320 1.00 94.94 518 TYR A N 1
ATOM 4096 C CA . TYR A 1 518 ? -46.839 1.079 0.398 1.00 94.94 518 TYR A CA 1
ATOM 4097 C C . TYR A 1 518 ? -47.991 1.362 -0.564 1.00 94.94 518 TYR A C 1
ATOM 4099 O O . TYR A 1 518 ? -48.147 2.499 -1.005 1.00 94.94 518 TYR A O 1
ATOM 4107 N N . LEU A 1 519 ? -48.761 0.339 -0.927 1.00 93.94 519 LEU A N 1
ATOM 4108 C CA . LEU A 1 519 ? -49.807 0.453 -1.946 1.00 93.94 519 LEU A CA 1
ATOM 4109 C C . LEU A 1 519 ? -51.185 0.463 -1.288 1.00 93.94 519 LEU A C 1
ATOM 4111 O O . LEU A 1 519 ? -51.447 -0.331 -0.380 1.00 93.94 519 LEU A O 1
ATOM 4115 N N . ALA A 1 520 ? -52.069 1.341 -1.742 1.00 91.00 520 ALA A N 1
ATOM 4116 C CA . ALA A 1 520 ? -53.436 1.401 -1.256 1.00 91.00 520 ALA A CA 1
ATOM 4117 C C . ALA A 1 520 ? -54.431 1.603 -2.395 1.00 91.00 520 ALA A C 1
ATOM 4119 O O . ALA A 1 520 ? -54.252 2.496 -3.215 1.00 91.00 520 ALA A O 1
ATOM 4120 N N . ARG A 1 521 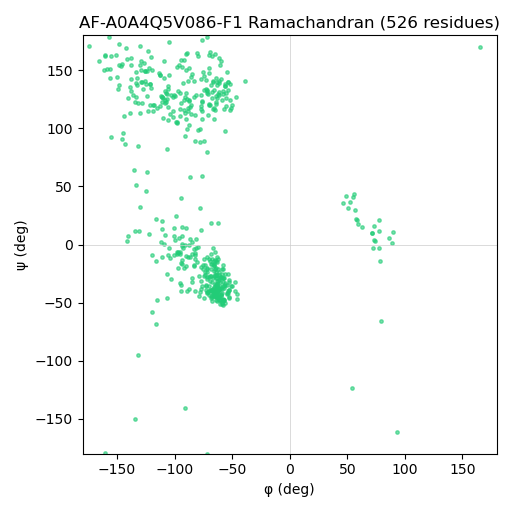? -55.499 0.806 -2.413 1.00 87.81 521 ARG A N 1
ATOM 4121 C CA . ARG A 1 521 ? -56.644 1.059 -3.285 1.00 87.81 521 ARG A CA 1
ATOM 4122 C C . ARG A 1 521 ? -57.682 1.891 -2.555 1.00 87.81 521 ARG A C 1
ATOM 4124 O O . ARG A 1 521 ? -58.107 1.462 -1.482 1.00 87.81 521 ARG A O 1
ATOM 4131 N N . SER A 1 522 ? -58.070 3.038 -3.108 1.00 84.62 522 SER A N 1
ATOM 4132 C CA . SER A 1 522 ? -59.037 3.964 -2.492 1.00 84.62 522 SER A CA 1
ATOM 4133 C C . SER A 1 522 ? -60.412 3.984 -3.148 1.00 84.62 522 SER A C 1
ATOM 4135 O O . SER A 1 522 ? -61.383 4.307 -2.469 1.00 84.62 522 SER A O 1
ATOM 4137 N N . ASP A 1 523 ? -60.514 3.626 -4.426 1.00 76.56 523 ASP A N 1
ATOM 4138 C CA . ASP A 1 523 ? -61.727 3.818 -5.224 1.00 76.56 523 ASP A CA 1
ATOM 4139 C C . ASP A 1 523 ? -61.913 2.717 -6.293 1.00 76.56 523 ASP A C 1
ATOM 4141 O O . ASP A 1 523 ? -61.073 1.832 -6.465 1.00 76.56 523 ASP A O 1
ATOM 4145 N N . GLN A 1 524 ? -63.070 2.731 -6.969 1.00 69.38 524 GLN A N 1
ATOM 4146 C CA . GLN A 1 524 ? -63.436 1.800 -8.054 1.00 69.38 524 GLN A CA 1
ATOM 4147 C C . GLN A 1 524 ? -63.205 2.408 -9.454 1.00 69.38 524 GLN A C 1
ATOM 4149 O O . GLN A 1 524 ? -63.890 2.043 -10.417 1.00 69.38 524 GLN A O 1
ATOM 4154 N N . GLY A 1 525 ? -62.308 3.389 -9.574 1.00 64.88 525 GLY A N 1
ATOM 4155 C CA . GLY A 1 525 ? -61.966 4.072 -10.818 1.00 64.88 525 GLY A CA 1
ATOM 4156 C C . GLY A 1 525 ? -62.952 5.142 -11.262 1.00 64.88 525 GLY A C 1
ATOM 4157 O O . GLY A 1 525 ? -62.630 6.318 -11.326 1.00 64.88 525 GLY A O 1
ATOM 4158 N N . ASN A 1 526 ? -64.181 4.750 -11.604 1.00 58.59 526 ASN A N 1
ATOM 4159 C CA . ASN A 1 526 ? -65.145 5.654 -12.258 1.00 58.59 526 ASN A CA 1
ATOM 4160 C C . ASN A 1 526 ? -65.893 6.592 -11.288 1.00 58.59 526 ASN A C 1
ATOM 4162 O O . ASN A 1 526 ? -66.831 7.283 -11.692 1.00 58.59 526 ASN A O 1
ATOM 4166 N N . ARG A 1 527 ? -65.538 6.567 -10.004 1.00 56.91 527 ARG A N 1
ATOM 4167 C CA . ARG A 1 527 ? -66.050 7.443 -8.948 1.00 56.91 527 ARG A CA 1
ATOM 4168 C C . ARG A 1 527 ? -64.894 7.680 -7.980 1.00 56.91 527 ARG A C 1
ATOM 4170 O O . ARG A 1 527 ? -64.698 6.848 -7.097 1.00 56.91 527 ARG A O 1
ATOM 4177 N N . GLU A 1 528 ? -64.121 8.736 -8.218 1.00 49.25 528 GLU A N 1
ATOM 4178 C CA . GLU A 1 528 ? -63.226 9.297 -7.192 1.00 49.25 528 GLU A CA 1
ATOM 4179 C C . GLU A 1 528 ? -64.023 9.769 -5.970 1.00 49.25 528 GLU A C 1
ATOM 4181 O O . GLU A 1 528 ? -65.144 10.312 -6.160 1.00 49.25 528 GLU A O 1
#

Solvent-accessible surface area (backbone atoms only — not comparable to full-atom values): 30047 Å² total; per-residue (Å²): 110,71,73,51,58,36,29,28,39,26,47,27,38,66,47,100,85,72,44,82,39,67,54,46,19,69,46,71,47,66,44,97,78,39,31,33,38,42,31,38,45,46,86,75,46,41,38,47,67,38,81,74,34,74,93,35,43,40,53,69,58,35,18,56,32,46,32,53,33,54,47,45,35,70,33,73,90,62,64,39,92,60,31,68,80,49,65,96,39,44,31,92,87,61,32,56,40,48,79,43,63,48,32,29,34,43,27,31,71,48,70,56,83,68,50,62,64,55,39,36,34,79,78,41,32,38,37,54,64,58,45,44,68,74,40,48,90,48,22,83,82,58,54,60,24,45,19,41,25,36,70,72,50,72,48,86,80,47,39,39,37,31,33,47,26,94,73,31,78,52,56,52,98,87,65,51,67,35,55,87,56,73,55,48,79,48,75,49,68,99,40,56,62,58,51,51,56,39,35,75,68,69,76,38,96,76,78,96,74,74,33,80,87,48,40,75,77,48,30,37,60,77,47,42,79,32,77,95,42,62,92,76,58,85,86,86,83,72,79,65,97,58,74,90,78,86,86,78,84,46,60,69,86,42,77,92,37,65,77,37,53,56,58,39,66,43,41,50,50,16,57,44,15,32,40,55,46,60,61,47,26,37,72,78,46,23,37,76,56,79,57,76,39,39,56,79,62,36,81,76,40,91,84,43,44,67,86,78,33,80,53,47,58,64,35,58,68,60,14,32,50,28,23,36,77,63,72,16,53,61,27,48,88,54,55,79,41,81,42,75,38,46,83,95,43,43,68,59,51,51,49,50,41,54,37,33,44,77,48,34,40,68,54,48,78,41,68,63,66,62,102,64,80,93,76,92,63,55,76,68,51,44,58,54,51,68,66,36,96,83,56,88,78,86,76,87,79,81,65,92,62,84,69,84,74,74,73,79,70,71,80,48,47,63,34,74,70,38,62,77,70,46,44,70,58,35,54,76,71,68,59,53,46,50,77,37,81,45,78,48,77,31,33,20,32,32,44,37,79,71,33,67,34,36,36,71,35,55,76,66,64,22,62,76,46,63,44,52,70,73,48,79,88,60,56,73,69,43,50,33,72,50,83,89,42,90,36,17,42,50,31,29,52,52,51,26,48,45,27,7,44,24,79,90,78,38,33,29,45,30,63,23,58,55,30,38,34,36,42,34,25,69,35,70,46,90,55,126

Radius of gyration: 31.52 Å; Cα contacts (8 Å, |Δi|>4): 847; chains: 1; bounding box: 102×54×67 Å